Protein 9MYP (pdb70)

InterPro domains:
  IPR001965 Zinc finger, PHD-type [SM00249] (357-400)
  IPR003511 HORMA domain [PF02301] (29-221)
  IPR003511 HORMA domain [PS50815] (27-227)
  IPR011011 Zinc finger, FYVE/PHD-type [SSF57903] (347-405)
  IPR013083 Zinc finger, RING/FYVE/PHD-type [G3DSA:3.30.40.10] (345-411)
  IPR036570 HORMA domain superfamily [G3DSA:3.30.900.10] (13-273)
  IPR036570 HORMA domain superfamily [SSF56019] (23-229)
  IPR051294 HORMA Domain-Containing Meiotic Progression [PTHR48225] (3-592)

Sequence (478 aa):
MKSSHHHHHHENLYFQSNANIVRCPCGCNEDDGLMIRCEECKLWQHAVCFAIISEDDAPEQHVCNQCAKIVPRHMKPTDPYLTTLAPVVLQATCLWRRALLAATEMDRILVPNFSRRLGVEITVAHGLINRLEKEGYCQNAGRLVNKEKLKSEGFKYFEKMKSSHHHHHHENLYFQSNANIVRCPCGCNEDDGLMIRCEECKLWQHAVCFAIISEDDAPEQHVCNQCAKIVPRHMKPTDPYLTTLAPVVLQATCLWRRALLAATEMDRILVPNFSRRLGVEITVAHGLINRLEKEGYCQNGRLVNKEKLKSEGFKYFEMKSSHHHHHHENLYFQSNANIVRCPCGCNEDDGLMIRCEECKLWQHAVCFAIISEDDAPEQHVCNQCAKIVPRHMKPTDPYLTTLAPVVLQATCLWRRALLAATEMDRILVPNFSRRLGVEITVAHGLINRLEKEGYCQNAGRLVNKEKLKSEGFKYFEK

B-factor: mean 54.72, std 27.12, range [17.58, 219.26]

Foldseek 3Di:
DDDADWDDPDPVDTGDDPVQWADALLPDTGDDPDWDAAPPPRHIYHCLLLLHDDPVPDDPHEHGLVRQVPDDPVRHHSHVVLVPDDSVVSNVLSLLSVLLVVLLVDQADDQVVSCVNSVHDSVVSVVSVVVCPVVVQWDDDSTGGPNVCSVPVVSCSRDD/DPADDWDDPDPVDTGDDPVQWADELLPDTHDDPDWDAAPPPRHIYRVLLLLDPDPVLDDPHEHGLVCQVPDDPVDHHSRVVLVVDDSVVSNVLSLLSVLLNVLLVDQADDQVVSCVSRVHDSVVSVVNVVVCCVVVQFHPVTGGVNVCSVPVVSCSRD/DPADDWDDVDPPDTGDDPVQWADALLPDTYDDPDWDAAPPPRHIYDVLLLLRPDPVPADPHAHGQVNCVVPDPVRHHSHPVLNPDDSVVSNVLSLLSVLLNVLLVDQADDQVVQCVNSVHDSVSSVVSVVVCPVVPQWDPDSTGGPNVCSVPVVSVSRVD

Secondary structure (DSSP, 8-state):
------B-SSTT--B--TTS-B--TT---S--SEEEE-TTT--EEEGGGGT---GGGS-SS---HHHHTTS-TTS--S-HHHHTS-HHHHHHHHHHHHHHHHHTT-SEE-HHHHHHHHT--HHHHHHHHHHHHHHTSB----EEB-HHHIIIIIT-----/------B-SSTT--B--TTS-B--TT---S--SSEEE-TTT--EEEGGGGT--SSTTS-SS---TTGGGTS-TTS--S-GGGTT--HHHHHHHHHHHHHHHHHTT-SEE-HHHHHHHHT--HHHHHHHHHHHHHTTSB----EEB-HHHIIIIIT-----/------B-SSTTEEE--TTS-B--TTS--S--SSEEEBTTT--EEEGGGGT--SGGGS-SSB--SGGGGGS-TTS--S-HHHHT--HHHHHHHHHHHHHHHHHTT-SEE-HHHHHHHHT--HHHHHHHHHHHHHTTSB---EEB-HHHIIIIIT----

Organism: Patiria miniata (NCBI:txid46514)

Structure (mmCIF, N/CA/C/O backbone):
data_9MYP
#
_entry.id   9MYP
#
_cell.length_a   38.654
_cell.length_b   106.955
_cell.length_c   131.402
_cell.angle_alpha   90.000
_cell.angle_beta   90.000
_cell.angle_gamma   90.000
#
_symmetry.space_group_name_H-M   'P 21 21 21'
#
loop_
_entity.id
_entity.type
_entity.pdbx_description
1 polymer 'HORMA domain-containing protein'
2 non-polymer 'ZINC ION'
3 non-polymer 'NICKEL (II) ION'
4 water water
#
loop_
_atom_site.group_PDB
_atom_site.id
_atom_site.type_symbol
_atom_site.label_atom_id
_atom_site.label_alt_id
_atom_site.label_comp_id
_atom_site.label_asym_id
_atom_site.label_entity_id
_atom_site.label_seq_id
_atom_site.pdbx_PDB_ins_code
_atom_site.Cartn_x
_atom_site.Cartn_y
_atom_site.Cartn_z
_atom_site.occupancy
_atom_site.B_iso_or_equiv
_atom_site.auth_seq_id
_atom_site.auth_comp_id
_atom_site.auth_asym_id
_atom_site.auth_atom_id
_atom_site.pdbx_PDB_model_num
ATOM 1 N N . MET A 1 1 ? -7.95373 62.44759 25.36149 1.000 79.33706 333 MET A N 1
ATOM 2 C CA . MET A 1 1 ? -7.06371 61.28495 25.36862 1.000 76.69798 333 MET A CA 1
ATOM 3 C C . MET A 1 1 ? -7.06661 60.58969 26.75061 1.000 84.98763 333 MET A C 1
ATOM 4 O O . MET A 1 1 ? -7.99048 60.78910 27.53839 1.000 79.76951 333 MET A O 1
ATOM 17 N N . LYS A 1 2 ? -6.06302 59.75353 27.02939 1.000 88.60349 334 LYS A N 1
ATOM 18 C CA . LYS A 1 2 ? -5.92628 59.07913 28.31654 1.000 87.77820 334 LYS A CA 1
ATOM 19 C C . LYS A 1 2 ? -4.74529 59.67139 29.08420 1.000 78.46121 334 LYS A C 1
ATOM 20 O O . LYS A 1 2 ? -3.75645 60.10137 28.48744 1.000 77.96348 334 LYS A O 1
ATOM 39 N N . SER A 1 3 ? -4.84484 59.68550 30.41381 1.000 75.05859 335 SER A N 1
ATOM 40 C CA . SER A 1 3 ? -3.82484 60.27863 31.27927 1.000 74.76130 335 SER A CA 1
ATOM 41 C C . SER A 1 3 ? -3.08926 59.18312 32.05658 1.000 62.41891 335 SER A C 1
ATOM 42 O O . SER A 1 3 ? -3.69957 58.45027 32.83673 1.000 72.95331 335 SER A O 1
ATOM 50 N N . SER A 1 4 ? -1.77772 59.08527 31.84662 1.000 42.51540 336 SER A N 1
ATOM 51 C CA . SER A 1 4 ? -0.90679 58.13003 32.52798 1.000 40.95749 336 SER A CA 1
ATOM 52 C C . SER A 1 4 ? 0.53467 58.49051 32.18337 1.000 31.75070 336 SER A C 1
ATOM 53 O O . SER A 1 4 ? 0.80831 59.21731 31.21080 1.000 27.62692 336 SER A O 1
ATOM 61 N N . HIS A 1 5 ? 1.44974 58.01245 33.01515 1.000 23.51533 337 HIS A N 1
ATOM 62 C CA . HIS A 1 5 ? 2.82673 58.46283 32.88123 1.000 27.42875 337 HIS A CA 1
ATOM 63 C C . HIS A 1 5 ? 3.39719 57.96841 31.54724 1.000 24.32705 337 HIS A C 1
ATOM 64 O O . HIS A 1 5 ? 2.90414 57.00904 30.92557 1.000 24.79406 337 HIS A O 1
ATOM 78 N N . HIS A 1 6 ? 4.46444 58.63531 31.13657 1.000 23.20220 338 HIS A N 1
ATOM 79 C CA . HIS A 1 6 ? 5.09106 58.44295 29.83058 1.000 24.55782 338 HIS A CA 1
ATOM 80 C C . HIS A 1 6 ? 6.36552 59.27833 29.80933 1.000 24.56061 338 HIS A C 1
ATOM 81 O O . HIS A 1 6 ? 6.64432 60.04867 30.73244 1.000 26.39958 338 HIS A O 1
ATOM 95 N N . HIS A 1 7 ? 7.09865 59.20453 28.69563 1.000 26.41108 339 HIS A N 1
ATOM 96 C CA . HIS A 1 7 ? 8.40026 59.83796 28.63162 1.000 27.40315 339 HIS A CA 1
ATOM 97 C C . HIS A 1 7 ? 8.64211 60.45810 27.25747 1.000 22.99517 339 HIS A C 1
ATOM 98 O O . HIS A 1 7 ? 8.35108 59.84372 26.24513 1.000 24.50918 339 HIS A O 1
ATOM 112 N N . HIS A 1 8 ? 9.16657 61.67613 27.26118 1.000 24.08390 340 HIS A N 1
ATOM 113 C CA . HIS A 1 8 ? 9.57266 62.40094 26.07030 1.000 25.18230 340 HIS A CA 1
ATOM 114 C C . HIS A 1 8 ? 11.09210 62.64358 26.18614 1.000 30.79081 340 HIS A C 1
ATOM 115 O O . HIS A 1 8 ? 11.55282 63.62099 26.80617 1.000 26.83108 340 HIS A O 1
ATOM 129 N N . HIS A 1 9 ? 11.87341 61.78025 25.55147 1.000 26.67513 341 HIS A N 1
ATOM 130 C CA . HIS A 1 9 ? 13.32439 61.91302 25.66216 1.000 31.01585 341 HIS A CA 1
ATOM 131 C C . HIS A 1 9 ? 13.81020 63.15346 24.91695 1.000 31.71921 341 HIS A C 1
ATOM 132 O O . HIS A 1 9 ? 14.75422 63.82977 25.34351 1.000 28.54932 341 HIS A O 1
ATOM 146 N N . HIS A 1 10 ? 13.16833 63.45793 23.79212 1.000 29.94854 342 HIS A N 1
ATOM 147 C CA . HIS A 1 10 ? 13.28121 64.73863 23.10861 1.000 31.87859 342 HIS A CA 1
ATOM 148 C C . HIS A 1 10 ? 11.87301 65.28329 22.91638 1.000 27.30842 342 HIS A C 1
ATOM 149 O O . HIS A 1 10 ? 10.88652 64.55197 23.02716 1.000 27.27710 342 HIS A O 1
ATOM 163 N N . GLU A 1 11 ? 11.78130 66.57757 22.61304 1.000 30.80938 343 GLU A N 1
ATOM 164 C CA . GLU A 1 11 ? 10.47293 67.22377 22.50942 1.000 28.14138 343 GLU A CA 1
ATOM 165 C C . GLU A 1 11 ? 9.61693 66.65258 21.38368 1.000 31.75136 343 GLU A C 1
ATOM 166 O O . GLU A 1 11 ? 8.38643 66.78032 21.43889 1.000 31.33287 343 GLU A O 1
ATOM 178 N N . ASN A 1 12 ? 10.22029 65.98998 20.37526 1.000 26.25265 344 ASN A N 1
ATOM 179 C CA . ASN A 1 12 ? 9.41270 65.42110 19.31141 1.000 25.81465 344 ASN A CA 1
ATOM 180 C C . ASN A 1 12 ? 9.18251 63.91900 19.44999 1.000 26.34108 344 ASN A C 1
ATOM 181 O O . ASN A 1 12 ? 8.75672 63.27255 18.46801 1.000 27.78861 344 ASN A O 1
ATOM 192 N N . LEU A 1 13 ? 9.40624 63.36071 20.64947 1.000 23.82756 345 LEU A N 1
ATOM 193 C CA . LEU A 1 13 ? 9.22728 61.95489 20.92950 1.000 21.74746 345 LEU A CA 1
ATOM 194 C C . LEU A 1 13 ? 8.14317 61.72770 21.96412 1.000 28.36674 345 LEU A C 1
ATOM 195 O O . LEU A 1 13 ? 7.95243 62.54068 22.88633 1.000 22.78078 345 LEU A O 1
ATOM 211 N N . TYR A 1 14 ? 7.49676 60.58311 21.85390 1.000 24.71086 346 TYR A N 1
ATOM 212 C CA . TYR A 1 14 ? 6.57834 60.10712 22.88286 1.000 21.58035 346 TYR A CA 1
ATOM 213 C C . TYR A 1 14 ? 6.74975 58.60302 23.04626 1.000 26.78663 346 TYR A C 1
ATOM 214 O O . TYR A 1 14 ? 6.69348 57.86156 22.07158 1.000 26.52426 346 TYR A O 1
ATOM 232 N N . PHE A 1 15 ? 7.00729 58.15695 24.27384 1.000 25.31370 347 PHE A N 1
ATOM 233 C CA . PHE A 1 15 ? 7.11638 56.74651 24.60943 1.000 27.10351 347 PHE A CA 1
ATOM 234 C C . PHE A 1 15 ? 6.21311 56.44609 25.80316 1.000 25.09150 347 PHE A C 1
ATOM 235 O O . PHE A 1 15 ? 6.28134 57.12911 26.83470 1.000 23.68049 347 PHE A O 1
ATOM 252 N N . GLN A 1 16 ? 5.42998 55.38927 25.68779 1.000 27.86270 348 GLN A N 1
ATOM 253 C CA . GLN A 1 16 ? 4.69711 54.81725 26.81440 1.000 28.41367 348 GLN A CA 1
ATOM 254 C C . GLN A 1 16 ? 4.69446 53.32190 26.63126 1.000 28.84784 348 GLN A C 1
ATOM 255 O O . GLN A 1 16 ? 4.56285 52.82475 25.51006 1.000 29.94098 348 GLN A O 1
ATOM 269 N N . SER A 1 17 ? 4.84979 52.59311 27.72717 1.000 30.22471 349 SER A N 1
ATOM 270 C CA . SER A 1 17 ? 4.81593 51.14186 27.67613 1.000 30.50144 349 SER A CA 1
ATOM 271 C C . SER A 1 17 ? 4.31182 50.59684 28.99943 1.000 33.90996 349 SER A C 1
ATOM 272 O O . SER A 1 17 ? 4.70383 51.07915 30.06350 1.000 30.50125 349 SER A O 1
ATOM 280 N N . ASN A 1 18 ? 3.48166 49.55844 28.93652 1.000 32.29349 350 ASN A N 1
ATOM 281 C CA . ASN A 1 18 ? 2.98168 48.96763 30.17353 1.000 36.35161 350 ASN A CA 1
ATOM 282 C C . ASN A 1 18 ? 4.07365 48.24926 30.96932 1.000 30.93183 350 ASN A C 1
ATOM 283 O O . ASN A 1 18 ? 3.82751 47.87413 32.11798 1.000 33.98363 350 ASN A O 1
ATOM 294 N N . ALA A 1 19 ? 5.25798 48.06843 30.38323 1.000 28.83466 351 ALA A N 1
ATOM 295 C CA . ALA A 1 19 ? 6.40669 47.51939 31.08098 1.000 31.88172 351 ALA A CA 1
ATOM 296 C C . ALA A 1 19 ? 7.05270 48.51773 32.03777 1.000 28.02921 351 ALA A C 1
ATOM 297 O O . ALA A 1 19 ? 7.75157 48.12301 32.96132 1.000 30.31392 351 ALA A O 1
ATOM 304 N N . ASN A 1 20 ? 6.87128 49.81269 31.80122 1.000 27.38145 352 ASN A N 1
ATOM 305 C CA . ASN A 1 20 ? 7.47658 50.80819 32.68334 1.000 28.78278 352 ASN A CA 1
ATOM 306 C C . ASN A 1 20 ? 6.51256 51.14070 33.82354 1.000 23.33219 352 ASN A C 1
ATOM 307 O O . ASN A 1 20 ? 5.96840 52.22385 33.92577 1.000 25.36778 352 ASN A O 1
ATOM 318 N N . ILE A 1 21 ? 6.35818 50.18243 34.73859 1.000 22.98198 353 ILE A N 1
ATOM 319 C CA . ILE A 1 21 ? 5.36290 50.28331 35.79872 1.000 21.84454 353 ILE A CA 1
ATOM 320 C C . ILE A 1 21 ? 5.78035 51.23734 36.89362 1.000 23.10017 353 ILE A C 1
ATOM 321 O O . ILE A 1 21 ? 6.92341 51.68834 36.93205 1.000 19.11616 353 ILE A O 1
ATOM 337 N N . VAL A 1 22 ? 4.85821 51.53152 37.81171 1.000 24.33151 354 VAL A N 1
ATOM 338 C CA . VAL A 1 22 ? 5.21397 52.14026 39.08154 1.000 20.98313 354 VAL A CA 1
ATOM 339 C C . VAL A 1 22 ? 5.70447 51.04854 40.03446 1.000 24.37301 354 VAL A C 1
ATOM 340 O O . VAL A 1 22 ? 5.03368 50.03279 40.26622 1.000 24.13539 354 VAL A O 1
ATOM 353 N N . ARG A 1 23 ? 6.87065 51.26726 40.61812 1.000 20.99340 355 ARG A N 1
ATOM 354 C CA . ARG A 1 23 ? 7.45816 50.26760 41.53486 1.000 20.00307 355 ARG A CA 1
ATOM 355 C C . ARG A 1 23 ? 8.20191 51.09349 42.57638 1.000 26.35062 355 ARG A C 1
ATOM 356 O O . ARG A 1 23 ? 9.28829 51.58717 42.29855 1.000 21.66329 355 ARG A O 1
ATOM 377 N N . CYS A 1 24 ? 7.58108 51.33089 43.70388 1.000 23.88548 356 CYS A N 1
ATOM 378 C CA . CYS A 1 24 ? 7.99691 52.29360 44.71101 1.000 20.04128 356 CYS A CA 1
ATOM 379 C C . CYS A 1 24 ? 7.93839 51.62791 46.06716 1.000 24.51745 356 CYS A C 1
ATOM 380 O O . CYS A 1 24 ? 7.08397 50.77066 46.30013 1.000 21.38322 356 CYS A O 1
ATOM 387 N N . PRO A 1 25 ? 8.81889 52.00921 47.00253 1.000 23.51364 357 PRO A N 1
ATOM 388 C CA . PRO A 1 25 ? 8.83600 51.32722 48.31931 1.000 23.24882 357 PRO A CA 1
ATOM 389 C C . PRO A 1 25 ? 7.54405 51.51104 49.13558 1.000 23.17926 357 PRO A C 1
ATOM 390 O O . PRO A 1 25 ? 7.30709 50.73583 50.06261 1.000 24.15722 357 PRO A O 1
ATOM 401 N N . CYS A 1 26 ? 6.69614 52.49130 48.81122 1.000 22.97046 358 CYS A N 1
ATOM 402 C CA . CYS A 1 26 ? 5.39743 52.55534 49.49876 1.000 21.95735 358 CYS A CA 1
ATOM 403 C C . CYS A 1 26 ? 4.47402 51.40222 49.14578 1.000 22.70913 358 CYS A C 1
ATOM 404 O O . CYS A 1 26 ? 3.47968 51.18054 49.83973 1.000 22.75399 358 CYS A O 1
ATOM 411 N N . GLY A 1 27 ? 4.75826 50.68638 48.08592 1.000 25.81077 359 GLY A N 1
ATOM 412 C CA . GLY A 1 27 ? 3.87865 49.58987 47.70650 1.000 29.53415 359 GLY A CA 1
ATOM 413 C C . GLY A 1 27 ? 2.65296 49.95066 46.89761 1.000 28.73116 359 GLY A C 1
ATOM 414 O O . GLY A 1 27 ? 1.88309 49.04230 46.51643 1.000 29.38983 359 GLY A O 1
ATOM 418 N N . CYS A 1 28 ? 2.45213 51.22086 46.58556 1.000 24.91433 360 CYS A N 1
ATOM 419 C CA . CYS A 1 28 ? 1.34970 51.64162 45.73038 1.000 28.01680 360 CYS A CA 1
ATOM 420 C C . CYS A 1 28 ? 1.82247 51.72256 44.28220 1.000 27.78981 360 CYS A C 1
ATOM 421 O O . CYS A 1 28 ? 2.80238 52.38992 43.98785 1.000 26.27915 360 CYS A O 1
ATOM 429 N N . ASN A 1 29 ? 1.13497 51.04348 43.36670 1.000 28.44709 361 ASN A N 1
ATOM 430 C CA . ASN A 1 29 ? 1.59941 50.99620 41.98405 1.000 25.63026 361 ASN A CA 1
ATOM 431 C C . ASN A 1 29 ? 0.82105 51.90799 41.04435 1.000 27.36927 361 ASN A C 1
ATOM 432 O O . ASN A 1 29 ? 0.68370 51.57726 39.84542 1.000 29.65350 361 ASN A O 1
ATOM 443 N N . GLU A 1 30 ? 0.25773 52.99197 41.55631 1.000 26.99293 362 GLU A N 1
ATOM 444 C CA . GLU A 1 30 ? -0.49177 53.91207 40.71763 1.000 29.53525 362 GLU A CA 1
ATOM 445 C C . GLU A 1 30 ? 0.17914 55.27347 40.69576 1.000 29.12358 362 GLU A C 1
ATOM 446 O O . GLU A 1 30 ? 0.82905 55.66517 41.65801 1.000 27.81949 362 GLU A O 1
ATOM 458 N N . ASP A 1 31 ? -0.00076 55.99466 39.59270 1.000 24.08400 363 ASP A N 1
ATOM 459 C CA . ASP A 1 31 ? 0.45163 57.37782 39.51080 1.000 24.72244 363 ASP A CA 1
ATOM 460 C C . ASP A 1 31 ? -0.30604 58.19792 40.52890 1.000 32.93821 363 ASP A C 1
ATOM 461 O O . ASP A 1 31 ? -1.49353 57.95642 40.75930 1.000 30.35232 363 ASP A O 1
ATOM 470 N N . ASP A 1 32 ? 0.34758 59.17679 41.11376 1.000 26.26886 364 ASP A N 1
ATOM 471 C CA . ASP A 1 32 ? -0.30409 59.99325 42.13982 1.000 29.95589 364 ASP A CA 1
ATOM 472 C C . ASP A 1 32 ? 0.64831 61.15958 42.36080 1.000 30.57177 364 ASP A C 1
ATOM 473 O O . ASP A 1 32 ? 1.78791 60.96097 42.78823 1.000 27.51655 364 ASP A O 1
ATOM 482 N N . GLY A 1 33 ? 0.20153 62.36073 42.01301 1.000 27.51646 365 GLY A N 1
ATOM 483 C CA . GLY A 1 33 ? 1.04734 63.50266 42.15707 1.000 28.85480 365 GLY A CA 1
ATOM 484 C C . GLY A 1 33 ? 2.28759 63.44206 41.26984 1.000 26.16226 365 GLY A C 1
ATOM 485 O O . GLY A 1 33 ? 2.29024 62.91451 40.16676 1.000 29.37731 365 GLY A O 1
ATOM 489 N N . LEU A 1 34 ? 3.35702 64.03417 41.78538 1.000 21.00980 366 LEU A N 1
ATOM 490 C CA . LEU A 1 34 ? 4.64780 64.12764 41.09948 1.000 21.69581 366 LEU A CA 1
ATOM 491 C C . LEU A 1 34 ? 5.31704 62.75864 41.05906 1.000 21.87174 366 LEU A C 1
ATOM 492 O O . LEU A 1 34 ? 5.62211 62.15805 42.09988 1.000 20.75940 366 LEU A O 1
ATOM 508 N N . MET A 1 35 ? 5.48085 62.22966 39.84481 1.000 20.55417 367 MET A N 1
ATOM 509 C CA . MET A 1 35 ? 6.15972 60.97414 39.60654 1.000 20.61558 367 MET A CA 1
ATOM 510 C C . MET A 1 35 ? 7.52695 61.23385 38.97621 1.000 22.06604 367 MET A C 1
ATOM 511 O O . MET A 1 35 ? 7.69753 62.18152 38.20462 1.000 21.32613 367 MET A O 1
ATOM 525 N N . ILE A 1 36 ? 8.48683 60.34742 39.29353 1.000 21.96547 368 ILE A N 1
ATOM 526 C CA . ILE A 1 36 ? 9.87156 60.48433 38.83925 1.000 24.72795 368 ILE A CA 1
ATOM 527 C C . ILE A 1 36 ? 10.31550 59.13255 38.31575 1.000 22.41316 368 ILE A C 1
ATOM 528 O O . ILE A 1 36 ? 9.96335 58.10498 38.88713 1.000 23.79620 368 ILE A O 1
ATOM 544 N N . ARG A 1 37 ? 11.07229 59.12954 37.24561 1.000 20.57793 369 ARG A N 1
ATOM 545 C CA . ARG A 1 37 ? 11.50306 57.89961 36.60668 1.000 23.46580 369 ARG A CA 1
ATOM 546 C C . ARG A 1 37 ? 12.97918 57.61728 36.88227 1.000 22.66478 369 ARG A C 1
ATOM 547 O O . ARG A 1 37 ? 13.84215 58.47210 36.69791 1.000 25.44106 369 ARG A O 1
ATOM 568 N N . CYS A 1 38 ? 13.25610 56.40437 37.29822 1.000 21.13210 370 CYS A N 1
ATOM 569 C CA . CYS A 1 38 ? 14.59852 56.02000 37.67058 1.000 24.49208 370 CYS A CA 1
ATOM 570 C C . CYS A 1 38 ? 15.49993 55.89149 36.45279 1.000 25.63252 370 CYS A C 1
ATOM 571 O O . CYS A 1 38 ? 15.13140 55.30427 35.43301 1.000 28.28401 370 CYS A O 1
ATOM 578 N N . GLU A 1 39 ? 16.68864 56.46804 36.56009 1.000 28.39337 371 GLU A N 1
ATOM 579 C CA . GLU A 1 39 ? 17.61871 56.47944 35.43741 1.000 28.32692 371 GLU A CA 1
ATOM 580 C C . GLU A 1 39 ? 18.08201 55.08229 35.06684 1.000 31.08806 371 GLU A C 1
ATOM 581 O O . GLU A 1 39 ? 18.42788 54.81379 33.89075 1.000 31.62205 371 GLU A O 1
ATOM 593 N N . GLU A 1 40 ? 18.09993 54.18085 36.03154 1.000 26.67765 372 GLU A N 1
ATOM 594 C CA . GLU A 1 40 ? 18.71778 52.87885 35.83786 1.000 31.83815 372 GLU A CA 1
ATOM 595 C C . GLU A 1 40 ? 17.67545 51.87210 35.37383 1.000 34.82684 372 GLU A C 1
ATOM 596 O O . GLU A 1 40 ? 17.83136 51.26341 34.31649 1.000 32.45363 372 GLU A O 1
ATOM 608 N N . CYS A 1 41 ? 16.58294 51.71895 36.13188 1.000 27.85712 373 CYS A N 1
ATOM 609 C CA . CYS A 1 41 ? 15.62553 50.65483 35.83305 1.000 27.11442 373 CYS A CA 1
ATOM 610 C C . CYS A 1 41 ? 14.47348 51.14456 34.97194 1.000 23.34075 373 CYS A C 1
ATOM 611 O O . CYS A 1 41 ? 13.71235 50.30301 34.46141 1.000 24.43498 373 CYS A O 1
ATOM 618 N N . LYS A 1 42 ? 14.37307 52.46159 34.75890 1.000 21.95829 374 LYS A N 1
ATOM 619 C CA . LYS A 1 42 ? 13.32621 53.12524 33.97551 1.000 26.23942 374 LYS A CA 1
ATOM 620 C C . LYS A 1 42 ? 11.92635 52.88359 34.51287 1.000 22.82448 374 LYS A C 1
ATOM 621 O O . LYS A 1 42 ? 10.94129 52.99189 33.76173 1.000 24.56984 374 LYS A O 1
ATOM 640 N N . LEU A 1 43 ? 11.80525 52.47590 35.76098 1.000 22.78319 375 LEU A N 1
ATOM 641 C CA . LEU A 1 43 ? 10.50022 52.35290 36.40096 1.000 20.47286 375 LEU A CA 1
ATOM 642 C C . LEU A 1 43 ? 10.23327 53.61320 37.19295 1.000 22.97588 375 LEU A C 1
ATOM 643 O O . LEU A 1 43 ? 11.15554 54.42517 37.47082 1.000 22.97244 375 LEU A O 1
ATOM 659 N N . TRP A 1 44 ? 8.97231 53.74651 37.62560 1.000 20.95977 376 TRP A N 1
ATOM 660 C CA . TRP A 1 44 ? 8.47740 54.99552 38.18721 1.000 21.62443 376 TRP A CA 1
ATOM 661 C C . TRP A 1 44 ? 8.22776 54.91517 39.70122 1.000 23.27952 376 TRP A C 1
ATOM 662 O O . TRP A 1 44 ? 7.68222 53.93847 40.20148 1.000 19.08345 376 TRP A O 1
ATOM 683 N N . GLN A 1 45 ? 8.53208 56.02256 40.39000 1.000 18.56020 377 GLN A N 1
ATOM 684 C CA . GLN A 1 45 ? 8.31101 56.14885 41.81201 1.000 20.38467 377 GLN A CA 1
ATOM 685 C C . GLN A 1 45 ? 7.57451 57.45229 42.07936 1.000 21.29944 377 GLN A C 1
ATOM 686 O O . GLN A 1 45 ? 7.60279 58.37162 41.27080 1.000 20.11188 377 GLN A O 1
ATOM 700 N N . HIS A 1 46 ? 6.86872 57.50678 43.21049 1.000 21.46774 378 HIS A N 1
ATOM 701 C CA . HIS A 1 46 ? 6.33425 58.78183 43.71803 1.000 20.98104 378 HIS A CA 1
ATOM 702 C C . HIS A 1 46 ? 7.46379 59.62446 44.27262 1.000 19.37335 378 HIS A C 1
ATOM 703 O O . HIS A 1 46 ? 8.19535 59.15494 45.13992 1.000 20.65252 378 HIS A O 1
ATOM 717 N N . ALA A 1 47 ? 7.61032 60.83790 43.74475 1.000 20.94749 379 ALA A N 1
ATOM 718 C CA . ALA A 1 47 ? 8.66614 61.72220 44.22375 1.000 24.46342 379 ALA A CA 1
ATOM 719 C C . ALA A 1 47 ? 8.60164 61.87301 45.75497 1.000 24.69538 379 ALA A C 1
ATOM 720 O O . ALA A 1 47 ? 9.64646 61.90113 46.42235 1.000 23.28763 379 ALA A O 1
ATOM 727 N N . VAL A 1 48 ? 7.38379 61.92594 46.32576 1.000 20.09167 380 VAL A N 1
ATOM 728 C CA . VAL A 1 48 ? 7.27404 62.23330 47.74339 1.000 21.37629 380 VAL A CA 1
ATOM 729 C C . VAL A 1 48 ? 7.81441 61.07221 48.58995 1.000 21.00749 380 VAL A C 1
ATOM 730 O O . VAL A 1 48 ? 8.33878 61.28417 49.69269 1.000 23.27090 380 VAL A O 1
ATOM 743 N N . CYS A 1 49 ? 7.73623 59.84554 48.07487 1.000 21.24173 381 CYS A N 1
ATOM 744 C CA . CYS A 1 49 ? 8.27939 58.68827 48.75187 1.000 21.06641 381 CYS A CA 1
ATOM 745 C C . CYS A 1 49 ? 9.79288 58.81047 48.92613 1.000 23.49826 381 CYS A C 1
ATOM 746 O O . CYS A 1 49 ? 10.34136 58.23214 49.86860 1.000 21.61076 381 CYS A O 1
ATOM 753 N N . PHE A 1 50 ? 10.43662 59.64293 48.12283 1.000 23.94565 382 PHE A N 1
ATOM 754 C CA . PHE A 1 50 ? 11.87078 59.88510 48.17684 1.000 25.69100 382 PHE A CA 1
ATOM 755 C C . PHE A 1 50 ? 12.16105 61.25557 48.74555 1.000 26.23297 382 PHE A C 1
ATOM 756 O O . PHE A 1 50 ? 13.24277 61.81364 48.49449 1.000 25.94667 382 PHE A O 1
ATOM 773 N N . ALA A 1 51 ? 11.16889 61.84239 49.42462 1.000 23.25062 383 ALA A N 1
ATOM 774 C CA . ALA A 1 51 ? 11.27091 63.10713 50.12076 1.000 28.49544 383 ALA A CA 1
ATOM 775 C C . ALA A 1 51 ? 11.47043 64.26294 49.15622 1.000 30.67449 383 ALA A C 1
ATOM 776 O O . ALA A 1 51 ? 12.08314 65.26459 49.50766 1.000 28.89300 383 ALA A O 1
ATOM 783 N N . ILE A 1 52 ? 10.94528 64.14065 47.94964 1.000 26.78083 384 ILE A N 1
ATOM 784 C CA . ILE A 1 52 ? 10.97125 65.21306 46.95427 1.000 29.89237 384 ILE A CA 1
ATOM 785 C C . ILE A 1 52 ? 9.58339 65.82632 46.94605 1.000 31.84066 384 ILE A C 1
ATOM 786 O O . ILE A 1 52 ? 8.59026 65.15458 46.61598 1.000 33.20226 384 ILE A O 1
ATOM 802 N N . ILE A 1 53 ? 9.48984 67.08646 47.34206 1.000 27.44622 385 ILE A N 1
ATOM 803 C CA . ILE A 1 53 ? 8.18515 67.72993 47.37240 1.000 34.99868 385 ILE A CA 1
ATOM 804 C C . ILE A 1 53 ? 8.13172 68.99911 46.52640 1.000 37.39106 385 ILE A C 1
ATOM 805 O O . ILE A 1 53 ? 7.24086 69.78132 46.68000 1.000 37.28549 385 ILE A O 1
ATOM 821 N N . SER A 1 54 ? 9.08169 69.18719 45.62425 1.000 37.03275 386 SER A N 1
ATOM 822 C CA . SER A 1 54 ? 9.03580 70.30499 44.68919 1.000 38.60881 386 SER A CA 1
ATOM 823 C C . SER A 1 54 ? 9.70230 69.85409 43.39922 1.000 37.91520 386 SER A C 1
ATOM 824 O O . SER A 1 54 ? 10.78858 69.28702 43.42463 1.000 36.96966 386 SER A O 1
ATOM 832 N N . GLU A 1 55 ? 9.02962 70.06571 42.27497 1.000 37.39433 387 GLU A N 1
ATOM 833 C CA . GLU A 1 55 ? 9.62816 69.63169 41.00313 1.000 36.37196 387 GLU A CA 1
ATOM 834 C C . GLU A 1 55 ? 10.93302 70.37219 40.71560 1.000 45.16596 387 GLU A C 1
ATOM 835 O O . GLU A 1 55 ? 11.77004 69.84877 39.98256 1.000 42.74610 387 GLU A O 1
ATOM 847 N N . ASP A 1 56 ? 11.18305 71.52822 41.34049 1.000 45.64149 388 ASP A N 1
ATOM 848 C CA . ASP A 1 56 ? 12.50120 72.15606 41.20233 1.000 58.42238 388 ASP A CA 1
ATOM 849 C C . ASP A 1 56 ? 13.58518 71.51787 42.07916 1.000 51.71127 388 ASP A C 1
ATOM 850 O O . ASP A 1 56 ? 14.77242 71.66944 41.78465 1.000 53.97265 388 ASP A O 1
ATOM 859 N N . ASP A 1 57 ? 13.21787 70.79918 43.13533 1.000 46.88378 389 ASP A N 1
ATOM 860 C CA . ASP A 1 57 ? 14.17690 70.08016 43.96771 1.000 54.76341 389 ASP A CA 1
ATOM 861 C C . ASP A 1 57 ? 14.48707 68.67141 43.46454 1.000 45.06325 389 ASP A C 1
ATOM 862 O O . ASP A 1 57 ? 15.29586 67.96283 44.07828 1.000 52.38646 389 ASP A O 1
ATOM 871 N N . ALA A 1 58 ? 13.83962 68.22966 42.42654 1.000 41.00005 390 ALA A N 1
ATOM 872 C CA . ALA A 1 58 ? 14.03162 66.85946 41.97619 1.000 36.48261 390 ALA A CA 1
ATOM 873 C C . ALA A 1 58 ? 15.35427 66.73324 41.23544 1.000 35.27174 390 ALA A C 1
ATOM 874 O O . ALA A 1 58 ? 15.68102 67.59368 40.41210 1.000 36.28473 390 ALA A O 1
ATOM 881 N N . PRO A 1 59 ? 16.10352 65.67031 41.48711 1.000 34.77303 391 PRO A N 1
ATOM 882 C CA . PRO A 1 59 ? 17.36940 65.45800 40.78092 1.000 36.99099 391 PRO A CA 1
ATOM 883 C C . PRO A 1 59 ? 17.15238 65.14334 39.31959 1.000 39.41873 391 PRO A C 1
ATOM 884 O O . PRO A 1 59 ? 16.14490 64.54106 38.94041 1.000 36.34012 391 PRO A O 1
ATOM 895 N N . GLU A 1 60 ? 18.12604 65.53103 38.49042 1.000 38.13381 392 GLU A N 1
ATOM 896 C CA . GLU A 1 60 ? 18.02175 65.21530 37.07569 1.000 40.23563 392 GLU A CA 1
ATOM 897 C C . GLU A 1 60 ? 18.34660 63.75939 36.82442 1.000 36.59454 392 GLU A C 1
ATOM 898 O O . GLU A 1 60 ? 17.83614 63.17902 35.85982 1.000 33.10700 392 GLU A O 1
ATOM 910 N N . GLN A 1 61 ? 19.12657 63.14311 37.70859 1.000 34.16847 393 GLN A N 1
ATOM 911 C CA . GLN A 1 61 ? 19.35690 61.70332 37.66911 1.000 33.21139 393 GLN A CA 1
ATOM 912 C C . GLN A 1 61 ? 18.75739 61.08850 38.92728 1.000 32.49885 393 GLN A C 1
ATOM 913 O O . GLN A 1 61 ? 19.30831 61.24227 40.01089 1.000 31.65791 393 GLN A O 1
ATOM 927 N N . HIS A 1 62 ? 17.64523 60.39904 38.77928 1.000 27.31290 394 HIS A N 1
ATOM 928 C CA . HIS A 1 62 ? 16.97957 59.75689 39.90449 1.000 30.96855 394 HIS A CA 1
ATOM 929 C C . HIS A 1 62 ? 17.44654 58.32348 39.95342 1.000 27.37642 394 HIS A C 1
ATOM 930 O O . HIS A 1 62 ? 17.41184 57.60224 38.94337 1.000 25.94532 394 HIS A O 1
ATOM 944 N N . VAL A 1 63 ? 17.85381 57.90160 41.12943 1.000 22.99772 395 VAL A N 1
ATOM 945 C CA . VAL A 1 63 ? 18.23834 56.51722 41.39163 1.000 22.78593 395 VAL A CA 1
ATOM 946 C C . VAL A 1 63 ? 17.33636 56.04182 42.51409 1.000 28.33802 395 VAL A C 1
ATOM 947 O O . VAL A 1 63 ? 17.28529 56.66562 43.58021 1.000 24.51059 395 VAL A O 1
ATOM 960 N N . CYS A 1 64 ? 16.53614 55.02632 42.23091 1.000 23.25256 396 CYS A N 1
ATOM 961 C CA . CYS A 1 64 ? 15.55015 54.50527 43.16950 1.000 25.96664 396 CYS A CA 1
ATOM 962 C C . CYS A 1 64 ? 16.21602 53.61811 44.20951 1.000 24.44312 396 CYS A C 1
ATOM 963 O O . CYS A 1 64 ? 17.44496 53.42547 44.21011 1.000 25.99478 396 CYS A O 1
ATOM 970 N N . ASN A 1 65 ? 15.41146 53.11770 45.15365 1.000 25.54041 397 ASN A N 1
ATOM 971 C CA . ASN A 1 65 ? 15.97499 52.37537 46.27965 1.000 27.44134 397 ASN A CA 1
ATOM 972 C C . ASN A 1 65 ? 16.45608 51.00621 45.84812 1.000 32.21497 397 ASN A C 1
ATOM 973 O O . ASN A 1 65 ? 17.43227 50.49035 46.40052 1.000 31.33861 397 ASN A O 1
ATOM 984 N N . GLN A 1 66 ? 15.72611 50.35424 44.93031 1.000 28.37394 398 GLN A N 1
ATOM 985 C CA . GLN A 1 66 ? 16.18844 49.07324 44.39955 1.000 33.13692 398 GLN A CA 1
ATOM 986 C C . GLN A 1 66 ? 17.53921 49.22434 43.69437 1.000 35.87530 398 GLN A C 1
ATOM 987 O O . GLN A 1 66 ? 18.45872 48.41670 43.86769 1.000 37.62811 398 GLN A O 1
ATOM 1001 N N . CYS A 1 67 ? 17.67738 50.26772 42.91123 1.000 25.89065 399 CYS A N 1
ATOM 1002 C CA . CYS A 1 67 ? 18.86808 50.46413 42.07722 1.000 29.04836 399 CYS A CA 1
ATOM 1003 C C . CYS A 1 67 ? 20.04347 50.98119 42.88044 1.000 39.33383 399 CYS A C 1
ATOM 1004 O O . CYS A 1 67 ? 21.18295 50.77113 42.45000 1.000 36.61587 399 CYS A O 1
ATOM 1011 N N . ALA A 1 68 ? 19.80090 51.55168 44.06524 1.000 33.58241 400 ALA A N 1
ATOM 1012 C CA . ALA A 1 68 ? 20.88042 52.14921 44.84147 1.000 37.37761 400 ALA A CA 1
ATOM 1013 C C . ALA A 1 68 ? 22.01003 51.15901 45.11419 1.000 42.43656 400 ALA A C 1
ATOM 1014 O O . ALA A 1 68 ? 23.18593 51.52945 45.08508 1.000 50.23190 400 ALA A O 1
ATOM 1021 N N . LYS A 1 69 ? 21.69023 49.91194 45.34103 1.000 44.49193 401 LYS A N 1
ATOM 1022 C CA . LYS A 1 69 ? 22.73835 48.94844 45.62678 1.000 61.08865 401 LYS A CA 1
ATOM 1023 C C . LYS A 1 69 ? 23.41575 48.36605 44.37093 1.000 62.32192 401 LYS A C 1
ATOM 1024 O O . LYS A 1 69 ? 24.21545 47.44103 44.53918 1.000 59.53189 401 LYS A O 1
ATOM 1043 N N . ILE A 1 70 ? 23.14026 48.85194 43.15066 1.000 53.50186 402 ILE A N 1
ATOM 1044 C CA . ILE A 1 70 ? 23.73608 48.21508 41.98450 1.000 51.56050 402 ILE A CA 1
ATOM 1045 C C . ILE A 1 70 ? 24.31734 49.19082 40.97465 1.000 51.25000 402 ILE A C 1
ATOM 1046 O O . ILE A 1 70 ? 25.00303 48.78662 40.03871 1.000 58.49348 402 ILE A O 1
ATOM 1062 N N . VAL A 1 71 ? 24.04123 50.47148 41.12990 1.000 50.13654 403 VAL A N 1
ATOM 1063 C CA . VAL A 1 71 ? 24.60771 51.45067 40.21457 1.000 50.94166 403 VAL A CA 1
ATOM 1064 C C . VAL A 1 71 ? 26.02679 51.80107 40.65521 1.000 54.54404 403 VAL A C 1
ATOM 1065 O O . VAL A 1 71 ? 26.36675 51.65200 41.83171 1.000 53.38733 403 VAL A O 1
ATOM 1078 N N . PRO A 1 72 ? 26.87778 52.29139 39.76654 1.000 56.91665 404 PRO A N 1
ATOM 1079 C CA . PRO A 1 72 ? 28.20011 52.76126 40.20830 1.000 60.35015 404 PRO A CA 1
ATOM 1080 C C . PRO A 1 72 ? 28.07817 53.94061 41.16608 1.000 58.45313 404 PRO A C 1
ATOM 1081 O O . PRO A 1 72 ? 27.02700 54.57147 41.30863 1.000 54.13803 404 PRO A O 1
ATOM 1092 N N . ARG A 1 73 ? 29.20174 54.26754 41.80531 1.000 54.83989 405 ARG A N 1
ATOM 1093 C CA . ARG A 1 73 ? 29.18524 55.26842 42.86699 1.000 56.88160 405 ARG A CA 1
ATOM 1094 C C . ARG A 1 73 ? 28.78349 56.64526 42.34878 1.000 57.12149 405 ARG A C 1
ATOM 1095 O O . ARG A 1 73 ? 28.11572 57.41185 43.05416 1.000 63.53921 405 ARG A O 1
ATOM 1116 N N . HIS A 1 74 ? 29.19442 57.00189 41.14462 1.000 58.51685 406 HIS A N 1
ATOM 1117 C CA . HIS A 1 74 ? 28.91337 58.36948 40.70466 1.000 69.48357 406 HIS A CA 1
ATOM 1118 C C . HIS A 1 74 ? 27.41041 58.64838 40.59849 1.000 65.42563 406 HIS A C 1
ATOM 1119 O O . HIS A 1 74 ? 27.00186 59.81914 40.63651 1.000 62.83217 406 HIS A O 1
ATOM 1133 N N . MET A 1 75 ? 26.57887 57.60547 40.49768 1.000 62.58770 407 MET A N 1
ATOM 1134 C CA . MET A 1 75 ? 25.11592 57.74893 40.55202 1.000 59.24725 407 MET A CA 1
ATOM 1135 C C . MET A 1 75 ? 24.67060 57.65914 42.00987 1.000 49.30862 407 MET A C 1
ATOM 1136 O O . MET A 1 75 ? 24.61600 56.57650 42.59621 1.000 47.27224 407 MET A O 1
ATOM 1150 N N . LYS A 1 76 ? 24.36816 58.76112 42.58723 1.000 43.58144 408 LYS A N 1
ATOM 1151 C CA . LYS A 1 76 ? 23.96699 58.78252 43.98477 1.000 44.66605 408 LYS A CA 1
ATOM 1152 C C . LYS A 1 76 ? 22.49131 58.39156 44.11739 1.000 37.68191 408 LYS A C 1
ATOM 1153 O O . LYS A 1 76 ? 21.67348 58.77326 43.28862 1.000 30.61100 408 LYS A O 1
ATOM 1172 N N . PRO A 1 77 ? 22.15119 57.56796 45.10718 1.000 39.55857 409 PRO A N 1
ATOM 1173 C CA . PRO A 1 77 ? 20.72877 57.35634 45.40650 1.000 37.11442 409 PRO A CA 1
ATOM 1174 C C . PRO A 1 77 ? 20.03359 58.66966 45.73709 1.000 34.26195 409 PRO A C 1
ATOM 1175 O O . PRO A 1 77 ? 20.60363 59.56537 46.36789 1.000 30.97642 409 PRO A O 1
ATOM 1186 N N . THR A 1 78 ? 18.77428 58.78182 45.29341 1.000 26.21915 410 THR A N 1
ATOM 1187 C CA . THR A 1 78 ? 18.00252 59.98264 45.58123 1.000 26.72325 410 THR A CA 1
ATOM 1188 C C . THR A 1 78 ? 17.79340 60.18285 47.08229 1.000 27.30890 410 THR A C 1
ATOM 1189 O O . THR A 1 78 ? 17.86144 61.31287 47.56784 1.000 26.61154 410 THR A O 1
ATOM 1200 N N . ASP A 1 79 ? 17.56049 59.11320 47.83180 1.000 25.74469 411 ASP A N 1
ATOM 1201 C CA . ASP A 1 79 ? 17.33993 59.24613 49.28101 1.000 29.68921 411 ASP A CA 1
ATOM 1202 C C . ASP A 1 79 ? 18.13443 58.16410 49.99385 1.000 27.44880 411 ASP A C 1
ATOM 1203 O O . ASP A 1 79 ? 17.67575 57.02844 50.21081 1.000 24.12332 411 ASP A O 1
ATOM 1212 N N . PRO A 1 80 ? 19.38195 58.48267 50.34339 1.000 32.05128 412 PRO A N 1
ATOM 1213 C CA . PRO A 1 80 ? 20.23171 57.46698 50.99544 1.000 32.11798 412 PRO A CA 1
ATOM 1214 C C . PRO A 1 80 ? 19.62260 56.93808 52.26720 1.000 29.10821 412 PRO A C 1
ATOM 1215 O O . PRO A 1 80 ? 19.82528 55.76316 52.58605 1.000 29.73423 412 PRO A O 1
ATOM 1226 N N . TYR A 1 81 ? 18.83756 57.75509 52.96737 1.000 25.42679 413 TYR A N 1
ATOM 1227 C CA . TYR A 1 81 ? 18.21695 57.30942 54.20154 1.000 28.05523 413 TYR A CA 1
ATOM 1228 C C . TYR A 1 81 ? 17.45504 56.02916 54.02645 1.000 26.91918 413 TYR A C 1
ATOM 1229 O O . TYR A 1 81 ? 17.46364 55.17968 54.92935 1.000 24.63036 413 TYR A O 1
ATOM 1247 N N . LEU A 1 82 ? 16.71837 55.90579 52.91045 1.000 26.02081 414 LEU A N 1
ATOM 1248 C CA . LEU A 1 82 ? 15.89467 54.72365 52.68853 1.000 23.53680 414 LEU A CA 1
ATOM 1249 C C . LEU A 1 82 ? 16.72973 53.45799 52.60323 1.000 29.79338 414 LEU A C 1
ATOM 1250 O O . LEU A 1 82 ? 16.22982 52.35251 52.90443 1.000 25.77813 414 LEU A O 1
ATOM 1266 N N . THR A 1 83 ? 18.00459 53.57572 52.20339 1.000 27.91540 415 THR A N 1
ATOM 1267 C CA . THR A 1 83 ? 18.76943 52.34578 52.03517 1.000 30.62500 415 THR A CA 1
ATOM 1268 C C . THR A 1 83 ? 19.08030 51.68492 53.36916 1.000 32.57643 415 THR A C 1
ATOM 1269 O O . THR A 1 83 ? 19.42686 50.50044 53.38925 1.000 34.78724 415 THR A O 1
ATOM 1280 N N . THR A 1 84 ? 18.96679 52.42610 54.47133 1.000 28.57324 416 THR A N 1
ATOM 1281 C CA . THR A 1 84 ? 19.27178 51.90750 55.79764 1.000 33.08321 416 THR A CA 1
ATOM 1282 C C . THR A 1 84 ? 18.08351 51.27418 56.49613 1.000 38.66547 416 THR A C 1
ATOM 1283 O O . THR A 1 84 ? 18.25346 50.71434 57.58611 1.000 31.08615 416 THR A O 1
ATOM 1294 N N . LEU A 1 85 ? 16.89101 51.33330 55.90710 1.000 32.04906 417 LEU A N 1
ATOM 1295 C CA . LEU A 1 85 ? 15.69036 50.98622 56.65852 1.000 30.46722 417 LEU A CA 1
ATOM 1296 C C . LEU A 1 85 ? 15.35003 49.52000 56.47348 1.000 30.35931 417 LEU A C 1
ATOM 1297 O O . LEU A 1 85 ? 15.48861 48.96380 55.38504 1.000 33.40888 417 LEU A O 1
ATOM 1313 N N . ALA A 1 86 ? 14.84545 48.90538 57.53635 1.000 33.38181 418 ALA A N 1
ATOM 1314 C CA . ALA A 1 86 ? 14.31771 47.55278 57.42231 1.000 34.91128 418 ALA A CA 1
ATOM 1315 C C . ALA A 1 86 ? 13.08700 47.56768 56.50726 1.000 32.89355 418 ALA A C 1
ATOM 1316 O O . ALA A 1 86 ? 12.38405 48.57037 56.44316 1.000 27.21799 418 ALA A O 1
ATOM 1323 N N . PRO A 1 87 ? 12.82848 46.47155 55.76869 1.000 32.36633 419 PRO A N 1
ATOM 1324 C CA . PRO A 1 87 ? 11.71665 46.48587 54.79085 1.000 29.62832 419 PRO A CA 1
ATOM 1325 C C . PRO A 1 87 ? 10.35870 46.94577 55.31102 1.000 31.24318 419 PRO A C 1
ATOM 1326 O O . PRO A 1 87 ? 9.68896 47.72659 54.59489 1.000 33.62043 419 PRO A O 1
ATOM 1337 N N . VAL A 1 88 ? 9.91695 46.48834 56.47825 1.000 27.68322 420 VAL A N 1
ATOM 1338 C CA . VAL A 1 88 ? 8.60434 46.92086 56.95386 1.000 28.72528 420 VAL A CA 1
ATOM 1339 C C . VAL A 1 88 ? 8.66388 48.38650 57.37178 1.000 30.83685 420 VAL A C 1
ATOM 1340 O O . VAL A 1 88 ? 7.69239 49.14280 57.21140 1.000 27.96655 420 VAL A O 1
ATOM 1353 N N . VAL A 1 89 ? 9.81194 48.81986 57.88290 1.000 24.89152 421 VAL A N 1
ATOM 1354 C CA . VAL A 1 89 ? 9.95815 50.21714 58.21336 1.000 22.87037 421 VAL A CA 1
ATOM 1355 C C . VAL A 1 89 ? 9.96994 51.05667 56.94436 1.000 26.39327 421 VAL A C 1
ATOM 1356 O O . VAL A 1 89 ? 9.43909 52.17378 56.92457 1.000 24.49701 421 VAL A O 1
ATOM 1369 N N . LEU A 1 90 ? 10.64080 50.57234 55.90854 1.000 24.26522 422 LEU A N 1
ATOM 1370 C CA . LEU A 1 90 ? 10.78320 51.31669 54.67201 1.000 26.69288 422 LEU A CA 1
ATOM 1371 C C . LEU A 1 90 ? 9.41966 51.62205 54.04934 1.000 21.26569 422 LEU A C 1
ATOM 1372 O O . LEU A 1 90 ? 9.12022 52.78177 53.74072 1.000 21.74176 422 LEU A O 1
ATOM 1388 N N . GLN A 1 91 ? 8.55378 50.60464 53.98461 1.000 22.85431 423 GLN A N 1
ATOM 1389 C CA . GLN A 1 91 ? 7.21826 50.80725 53.41676 1.000 24.63614 423 GLN A CA 1
ATOM 1390 C C . GLN A 1 91 ? 6.38249 51.78248 54.25820 1.000 25.72144 423 GLN A C 1
ATOM 1391 O O . GLN A 1 91 ? 5.72385 52.69553 53.70833 1.000 20.82733 423 GLN A O 1
ATOM 1405 N N . ALA A 1 92 ? 6.42572 51.62482 55.58434 1.000 25.16409 424 ALA A N 1
ATOM 1406 C CA . ALA A 1 92 ? 5.72854 52.53759 56.48900 1.000 24.37896 424 ALA A CA 1
ATOM 1407 C C . ALA A 1 92 ? 6.24806 53.97030 56.38022 1.000 24.67052 424 ALA A C 1
ATOM 1408 O O . ALA A 1 92 ? 5.47213 54.93184 56.45739 1.000 21.82952 424 ALA A O 1
ATOM 1415 N N . THR A 1 93 ? 7.56244 54.15639 56.22832 1.000 21.38554 425 THR A N 1
ATOM 1416 C CA . THR A 1 93 ? 8.07549 55.52052 56.12004 1.000 23.47859 425 THR A CA 1
ATOM 1417 C C . THR A 1 93 ? 7.63205 56.19016 54.80666 1.000 21.82937 425 THR A C 1
ATOM 1418 O O . THR A 1 93 ? 7.33570 57.38711 54.76186 1.000 21.93626 425 THR A O 1
ATOM 1429 N N . CYS A 1 94 ? 7.68773 55.46930 53.70112 1.000 20.41852 426 CYS A N 1
ATOM 1430 C CA . CYS A 1 94 ? 7.24372 56.07724 52.44505 1.000 23.38843 426 CYS A CA 1
ATOM 1431 C C . CYS A 1 94 ? 5.74881 56.35213 52.47963 1.000 23.49314 426 CYS A C 1
ATOM 1432 O O . CYS A 1 94 ? 5.30766 57.40305 52.05512 1.000 22.62446 426 CYS A O 1
ATOM 1440 N N . LEU A 1 95 ? 4.96599 55.44809 53.04845 1.000 22.11896 427 LEU A N 1
ATOM 1441 C CA . LEU A 1 95 ? 3.51638 55.70325 53.16830 1.000 22.13673 427 LEU A CA 1
ATOM 1442 C C . LEU A 1 95 ? 3.23956 56.92185 54.04374 1.000 22.32720 427 LEU A C 1
ATOM 1443 O O . LEU A 1 95 ? 2.33768 57.73003 53.74988 1.000 23.30700 427 LEU A O 1
ATOM 1459 N N . TRP A 1 96 ? 4.01055 57.08816 55.11716 1.000 21.70264 428 TRP A N 1
ATOM 1460 C CA . TRP A 1 96 ? 3.84441 58.26570 55.94655 1.000 23.25149 428 TRP A CA 1
ATOM 1461 C C . TRP A 1 96 ? 4.06588 59.53963 55.13862 1.000 21.13928 428 TRP A C 1
ATOM 1462 O O . TRP A 1 96 ? 3.33359 60.52256 55.29121 1.000 21.70914 428 TRP A O 1
ATOM 1483 N N . ARG A 1 97 ? 5.12393 59.56915 54.31756 1.000 18.09012 429 ARG A N 1
ATOM 1484 C CA . ARG A 1 97 ? 5.37017 60.72118 53.49831 1.000 18.25057 429 ARG A CA 1
ATOM 1485 C C . ARG A 1 97 ? 4.20031 60.98351 52.54675 1.000 17.58183 429 ARG A C 1
ATOM 1486 O O . ARG A 1 97 ? 3.82400 62.13326 52.34226 1.000 21.83012 429 ARG A O 1
ATOM 1507 N N . ARG A 1 98 ? 3.66204 59.93783 51.93614 1.000 21.67243 430 ARG A N 1
ATOM 1508 C CA . ARG A 1 98 ? 2.49258 60.11528 51.07170 1.000 25.14249 430 ARG A CA 1
ATOM 1509 C C . ARG A 1 98 ? 1.32364 60.70894 51.85056 1.000 21.04634 430 ARG A C 1
ATOM 1510 O O . ARG A 1 98 ? 0.60712 61.58383 51.33586 1.000 22.09908 430 ARG A O 1
ATOM 1531 N N . ALA A 1 99 ? 1.15017 60.25849 53.10846 1.000 19.85603 431 ALA A N 1
ATOM 1532 C CA . ALA A 1 99 ? 0.03405 60.69554 53.93090 1.000 21.50926 431 ALA A CA 1
ATOM 1533 C C . ALA A 1 99 ? 0.17752 62.16601 54.26559 1.000 24.63752 431 ALA A C 1
ATOM 1534 O O . ALA A 1 99 ? -0.80527 62.92788 54.21569 1.000 25.94769 431 ALA A O 1
ATOM 1541 N N . LEU A 1 100 ? 1.41951 62.61649 54.47634 1.000 21.04536 432 LEU A N 1
ATOM 1542 C CA . LEU A 1 100 ? 1.61761 63.99736 54.87043 1.000 22.29559 432 LEU A CA 1
ATOM 1543 C C . LEU A 1 100 ? 1.26558 64.91202 53.71563 1.000 29.68412 432 LEU A C 1
ATOM 1544 O O . LEU A 1 100 ? 0.58993 65.93221 53.88978 1.000 27.21210 432 LEU A O 1
ATOM 1560 N N . LEU A 1 101 ? 1.71187 64.54683 52.52217 1.000 25.75097 433 LEU A N 1
ATOM 1561 C CA . LEU A 1 101 ? 1.40305 65.34143 51.34472 1.000 28.34563 433 LEU A CA 1
ATOM 1562 C C . LEU A 1 101 ? -0.08421 65.25890 51.01983 1.000 28.22464 433 LEU A C 1
ATOM 1563 O O . LEU A 1 101 ? -0.70076 66.26527 50.67562 1.000 28.90086 433 LEU A O 1
ATOM 1579 N N . ALA A 1 102 ? -0.68040 64.06823 51.15717 1.000 27.67170 434 ALA A N 1
ATOM 1580 C CA . ALA A 1 102 ? -2.10855 63.92230 50.86279 1.000 28.50151 434 ALA A CA 1
ATOM 1581 C C . ALA A 1 102 ? -2.96067 64.75689 51.81964 1.000 36.69074 434 ALA A C 1
ATOM 1582 O O . ALA A 1 102 ? -3.97839 65.32912 51.40518 1.000 32.87715 434 ALA A O 1
ATOM 1589 N N . ALA A 1 103 ? -2.58136 64.80996 53.09480 1.000 31.30084 435 ALA A N 1
ATOM 1590 C CA . ALA A 1 103 ? -3.37174 65.55079 54.06768 1.000 27.76479 435 ALA A CA 1
ATOM 1591 C C . ALA A 1 103 ? -3.44095 67.04091 53.72529 1.000 33.47850 435 ALA A C 1
ATOM 1592 O O . ALA A 1 103 ? -4.41967 67.71562 54.09019 1.000 38.52937 435 ALA A O 1
ATOM 1599 N N . THR A 1 104 ? -2.41957 67.58480 53.05286 1.000 33.00007 436 THR A N 1
ATOM 1600 C CA . THR A 1 104 ? -2.43373 68.99350 52.71648 1.000 31.16922 436 THR A CA 1
ATOM 1601 C C . THR A 1 104 ? -3.53052 69.34955 51.71591 1.000 36.30516 436 THR A C 1
ATOM 1602 O O . THR A 1 104 ? -3.78359 70.53749 51.50351 1.000 40.32577 436 THR A O 1
ATOM 1613 N N . GLU A 1 105 ? -4.16467 68.37600 51.06586 1.000 36.61471 437 GLU A N 1
ATOM 1614 C CA . GLU A 1 105 ? -5.24539 68.66222 50.11954 1.000 42.81597 437 GLU A CA 1
ATOM 1615 C C . GLU A 1 105 ? -6.62166 68.56166 50.77722 1.000 43.42711 437 GLU A C 1
ATOM 1616 O O . GLU A 1 105 ? -7.63772 68.84136 50.14155 1.000 36.91882 437 GLU A O 1
ATOM 1628 N N . MET A 1 106 ? -6.68062 68.26258 52.05618 1.000 41.42033 438 MET A N 1
ATOM 1629 C CA . MET A 1 106 ? -7.96156 68.04314 52.71140 1.000 46.25919 438 MET A CA 1
ATOM 1630 C C . MET A 1 106 ? -8.19314 69.07018 53.80015 1.000 39.57717 438 MET A C 1
ATOM 1631 O O . MET A 1 106 ? -7.27323 69.43323 54.52656 1.000 35.88097 438 MET A O 1
ATOM 1645 N N . ASP A 1 107 ? -9.42803 69.55636 53.89664 1.000 33.95007 439 ASP A N 1
ATOM 1646 C CA . ASP A 1 107 ? -9.76264 70.35431 55.07801 1.000 38.72128 439 ASP A CA 1
ATOM 1647 C C . ASP A 1 107 ? -10.06278 69.44737 56.27092 1.000 36.32376 439 ASP A C 1
ATOM 1648 O O . ASP A 1 107 ? -9.77547 69.81863 57.41443 1.000 37.50219 439 ASP A O 1
ATOM 1657 N N . ARG A 1 108 ? -10.65110 68.28840 56.01570 1.000 34.63447 440 ARG A N 1
ATOM 1658 C CA . ARG A 1 108 ? -10.99985 67.31723 57.04226 1.000 41.47512 440 ARG A CA 1
ATOM 1659 C C . ARG A 1 108 ? -10.67525 65.93117 56.53288 1.000 38.98550 440 ARG A C 1
ATOM 1660 O O . ARG A 1 108 ? -10.77542 65.65037 55.33074 1.000 36.08609 440 ARG A O 1
ATOM 1681 N N . ILE A 1 109 ? -10.28227 65.06970 57.46432 1.000 31.61294 441 ILE A N 1
ATOM 1682 C CA . ILE A 1 109 ? -9.91011 63.71086 57.15832 1.000 36.46350 441 ILE A CA 1
ATOM 1683 C C . ILE A 1 109 ? -10.99304 62.80165 57.68753 1.000 37.89605 441 ILE A C 1
ATOM 1684 O O . ILE A 1 109 ? -11.32543 62.86391 58.88190 1.000 39.47789 441 ILE A O 1
ATOM 1700 N N . LEU A 1 110 ? -11.52666 61.95903 56.79790 1.000 41.33631 442 LEU A N 1
ATOM 1701 C CA . LEU A 1 110 ? -12.42203 60.86880 57.15931 1.000 43.78529 442 LEU A CA 1
ATOM 1702 C C . LEU A 1 110 ? -11.80854 59.53915 56.76554 1.000 44.88263 442 LEU A C 1
ATOM 1703 O O . LEU A 1 110 ? -11.27882 59.39890 55.65426 1.000 41.65594 442 LEU A O 1
ATOM 1719 N N . VAL A 1 111 ? -11.93817 58.55373 57.66458 1.000 39.22924 443 VAL A N 1
ATOM 1720 C CA . VAL A 1 111 ? -11.19722 57.30689 57.50452 1.000 43.21295 443 VAL A CA 1
ATOM 1721 C C . VAL A 1 111 ? -11.44801 56.63223 56.14842 1.000 43.43608 443 VAL A C 1
ATOM 1722 O O . VAL A 1 111 ? -10.47757 56.23393 55.50209 1.000 40.95163 443 VAL A O 1
ATOM 1735 N N . PRO A 1 112 ? -12.69950 56.46548 55.70110 1.000 43.46142 444 PRO A N 1
ATOM 1736 C CA . PRO A 1 112 ? -12.90646 55.79548 54.39872 1.000 38.16609 444 PRO A CA 1
ATOM 1737 C C . PRO A 1 112 ? -12.31707 56.57616 53.23471 1.000 38.08074 444 PRO A C 1
ATOM 1738 O O . PRO A 1 112 ? -11.67652 55.99165 52.35609 1.000 37.33317 444 PRO A O 1
ATOM 1749 N N . ASN A 1 113 ? -12.53689 57.89156 53.20597 1.000 36.92638 445 ASN A N 1
ATOM 1750 C CA . ASN A 1 113 ? -11.96501 58.73484 52.18018 1.000 36.49264 445 ASN A CA 1
ATOM 1751 C C . ASN A 1 113 ? -10.44302 58.63656 52.17917 1.000 33.94955 445 ASN A C 1
ATOM 1752 O O . ASN A 1 113 ? -9.82296 58.51829 51.11350 1.000 33.12529 445 ASN A O 1
ATOM 1763 N N . PHE A 1 114 ? -9.82643 58.69796 53.37339 1.000 35.41407 446 PHE A N 1
ATOM 1764 C CA . PHE A 1 114 ? -8.36919 58.67253 53.48895 1.000 34.31612 446 PHE A CA 1
ATOM 1765 C C . PHE A 1 114 ? -7.79414 57.32610 53.07255 1.000 31.03149 446 PHE A C 1
ATOM 1766 O O . PHE A 1 114 ? -6.79804 57.28638 52.33036 1.000 29.81931 446 PHE A O 1
ATOM 1783 N N . SER A 1 115 ? -8.41975 56.22776 53.52024 1.000 27.41887 447 SER A N 1
ATOM 1784 C CA . SER A 1 115 ? -8.01400 54.89678 53.10847 1.000 31.04664 447 SER A CA 1
ATOM 1785 C C . SER A 1 115 ? -8.01310 54.75527 51.60131 1.000 31.74933 447 SER A C 1
ATOM 1786 O O . SER A 1 115 ? -7.11041 54.14431 51.02198 1.000 29.74367 447 SER A O 1
ATOM 1794 N N . ARG A 1 116 ? -9.06961 55.26927 50.96196 1.000 28.48306 448 ARG A N 1
ATOM 1795 C CA . ARG A 1 116 ? -9.18598 55.17581 49.51800 1.000 28.32114 448 ARG A CA 1
ATOM 1796 C C . ARG A 1 116 ? -8.16288 56.05547 48.83922 1.000 28.46206 448 ARG A C 1
ATOM 1797 O O . ARG A 1 116 ? -7.58681 55.66112 47.83686 1.000 33.12139 448 ARG A O 1
ATOM 1818 N N . ARG A 1 117 ? -7.96898 57.27183 49.35443 1.000 26.53270 449 ARG A N 1
ATOM 1819 C CA . ARG A 1 117 ? -6.99307 58.20792 48.79614 1.000 31.23377 449 ARG A CA 1
ATOM 1820 C C . ARG A 1 117 ? -5.60292 57.58111 48.69165 1.000 27.98954 449 ARG A C 1
ATOM 1821 O O . ARG A 1 117 ? -4.89448 57.76555 47.70315 1.000 33.68498 449 ARG A O 1
ATOM 1842 N N . LEU A 1 118 ? -5.21092 56.83672 49.68209 1.000 28.80182 450 LEU A N 1
ATOM 1843 C CA . LEU A 1 118 ? -3.87563 56.26213 49.76089 1.000 29.32328 450 LEU A CA 1
ATOM 1844 C C . LEU A 1 118 ? -3.84255 54.81997 49.32955 1.000 36.47332 450 LEU A C 1
ATOM 1845 O O . LEU A 1 118 ? -2.74953 54.28527 49.16944 1.000 31.79690 450 LEU A O 1
ATOM 1861 N N . GLY A 1 119 ? -4.99191 54.19134 49.08907 1.000 35.77057 451 GLY A N 1
ATOM 1862 C CA . GLY A 1 119 ? -5.05553 52.78102 48.72820 1.000 31.38787 451 GLY A CA 1
ATOM 1863 C C . GLY A 1 119 ? -4.61246 51.84786 49.83351 1.000 34.07100 451 GLY A C 1
ATOM 1864 O O . GLY A 1 119 ? -3.90112 50.88220 49.56529 1.000 33.55612 451 GLY A O 1
ATOM 1868 N N . VAL A 1 120 ? -5.00268 52.10906 51.07520 1.000 28.81970 452 VAL A N 1
ATOM 1869 C CA . VAL A 1 120 ? -4.58851 51.26996 52.19193 1.000 30.29229 452 VAL A CA 1
ATOM 1870 C C . VAL A 1 120 ? -5.80747 50.70587 52.88810 1.000 36.61911 452 VAL A C 1
ATOM 1871 O O . VAL A 1 120 ? -6.92891 51.16713 52.70103 1.000 36.46064 452 VAL A O 1
ATOM 1884 N N . GLU A 1 121 ? -5.56373 49.68403 53.70232 1.000 33.99781 453 GLU A N 1
ATOM 1885 C CA . GLU A 1 121 ? -6.62852 49.14220 54.53794 1.000 42.25415 453 GLU A CA 1
ATOM 1886 C C . GLU A 1 121 ? -7.03143 50.12707 55.63988 1.000 42.45256 453 GLU A C 1
ATOM 1887 O O . GLU A 1 121 ? -6.25247 50.97444 56.08952 1.000 35.84093 453 GLU A O 1
ATOM 1899 N N . ILE A 1 122 ? -8.27083 49.97649 56.10943 1.000 46.13779 454 ILE A N 1
ATOM 1900 C CA . ILE A 1 122 ? -8.81790 50.84950 57.15218 1.000 42.25370 454 ILE A CA 1
ATOM 1901 C C . ILE A 1 122 ? -7.92480 50.89721 58.39223 1.000 41.86378 454 ILE A C 1
ATOM 1902 O O . ILE A 1 122 ? -7.73896 51.96397 59.00680 1.000 37.42264 454 ILE A O 1
ATOM 1918 N N . THR A 1 123 ? -7.40449 49.73348 58.82720 1.000 33.91787 455 THR A N 1
ATOM 1919 C CA . THR A 1 123 ? -6.59410 49.72814 60.04052 1.000 38.75739 455 THR A CA 1
ATOM 1920 C C . THR A 1 123 ? -5.29004 50.49095 59.84539 1.000 35.22815 455 THR A C 1
ATOM 1921 O O . THR A 1 123 ? -4.76294 51.09759 60.79141 1.000 35.56697 455 THR A O 1
ATOM 1932 N N . VAL A 1 124 ? -4.73469 50.43568 58.64647 1.000 34.53678 456 VAL A N 1
ATOM 1933 C CA . VAL A 1 124 ? -3.56630 51.24457 58.33803 1.000 35.08365 456 VAL A CA 1
ATOM 1934 C C . VAL A 1 124 ? -3.92788 52.72050 58.36188 1.000 33.94979 456 VAL A C 1
ATOM 1935 O O . VAL A 1 124 ? -3.17983 53.53448 58.90933 1.000 31.93717 456 VAL A O 1
ATOM 1948 N N . ALA A 1 125 ? -5.08139 53.09839 57.78182 1.000 31.98498 457 ALA A N 1
ATOM 1949 C CA . ALA A 1 125 ? -5.48367 54.50468 57.79988 1.000 33.23001 457 ALA A CA 1
ATOM 1950 C C . ALA A 1 125 ? -5.70998 55.01290 59.22915 1.000 27.34696 457 ALA A C 1
ATOM 1951 O O . ALA A 1 125 ? -5.37222 56.16329 59.55431 1.000 29.78010 457 ALA A O 1
ATOM 1958 N N . HIS A 1 126 ? -6.29252 54.17677 60.09152 1.000 33.91895 458 HIS A N 1
ATOM 1959 C CA . HIS A 1 126 ? -6.40076 54.54385 61.51167 1.000 40.32781 458 HIS A CA 1
ATOM 1960 C C . HIS A 1 126 ? -5.02120 54.80279 62.12780 1.000 35.20319 458 HIS A C 1
ATOM 1961 O O . HIS A 1 126 ? -4.82788 55.76927 62.88244 1.000 36.02341 458 HIS A O 1
ATOM 1975 N N . GLY A 1 127 ? -4.05784 53.93056 61.83338 1.000 31.95029 459 GLY A N 1
ATOM 1976 C CA . GLY A 1 127 ? -2.71142 54.11831 62.34601 1.000 35.03330 459 GLY A CA 1
ATOM 1977 C C . GLY A 1 127 ? -2.13568 55.43977 61.90617 1.000 29.85721 459 GLY A C 1
ATOM 1978 O O . GLY A 1 127 ? -1.60776 56.20057 62.72372 1.000 32.76245 459 GLY A O 1
ATOM 1982 N N . LEU A 1 128 ? -2.28851 55.76138 60.61073 1.000 31.06934 460 LEU A N 1
ATOM 1983 C CA . LEU A 1 128 ? -1.77026 57.03009 60.08515 1.000 27.70388 460 LEU A CA 1
ATOM 1984 C C . LEU A 1 128 ? -2.45514 58.22163 60.73870 1.000 31.48748 460 LEU A C 1
ATOM 1985 O O . LEU A 1 128 ? -1.80969 59.21865 61.11366 1.000 28.34172 460 LEU A O 1
ATOM 2001 N N . ILE A 1 129 ? -3.78916 58.17445 60.82161 1.000 31.35254 461 ILE A N 1
ATOM 2002 C CA . ILE A 1 129 ? -4.50392 59.32470 61.33944 1.000 31.33787 461 ILE A CA 1
ATOM 2003 C C . ILE A 1 129 ? -4.18725 59.52733 62.81644 1.000 29.29645 461 ILE A C 1
ATOM 2004 O O . ILE A 1 129 ? -4.07690 60.65588 63.28685 1.000 30.54059 461 ILE A O 1
ATOM 2020 N N . ASN A 1 130 ? -4.04205 58.44676 63.57383 1.000 30.37319 462 ASN A N 1
ATOM 2021 C CA . ASN A 1 130 ? -3.65961 58.57579 64.98108 1.000 39.48637 462 ASN A CA 1
ATOM 2022 C C . ASN A 1 130 ? -2.27413 59.18915 65.11951 1.000 38.05356 462 ASN A C 1
ATOM 2023 O O . ASN A 1 130 ? -2.00605 59.96705 66.05461 1.000 33.03972 462 ASN A O 1
ATOM 2034 N N . ARG A 1 131 ? -1.39807 58.89866 64.17534 1.000 28.32281 463 ARG A N 1
ATOM 2035 C CA . ARG A 1 131 ? -0.10877 59.55344 64.17034 1.000 24.62581 463 ARG A CA 1
ATOM 2036 C C . ARG A 1 131 ? -0.21066 61.02035 63.81382 1.000 29.36715 463 ARG A C 1
ATOM 2037 O O . ARG A 1 131 ? 0.45489 61.85659 64.45236 1.000 26.75623 463 ARG A O 1
ATOM 2058 N N . LEU A 1 132 ? -1.04195 61.37180 62.80872 1.000 28.31553 464 LEU A N 1
ATOM 2059 C CA . LEU A 1 132 ? -1.23203 62.78601 62.47386 1.000 27.56672 464 LEU A CA 1
ATOM 2060 C C . LEU A 1 132 ? -1.73141 63.55326 63.69006 1.000 34.00111 464 LEU A C 1
ATOM 2061 O O . LEU A 1 132 ? -1.38940 64.72488 63.90268 1.000 28.56807 464 LEU A O 1
ATOM 2077 N N . GLU A 1 133 ? -2.57396 62.89668 64.48148 1.000 33.04114 465 GLU A N 1
ATOM 2078 C CA . GLU A 1 133 ? -3.18028 63.53295 65.64762 1.000 35.90895 465 GLU A CA 1
ATOM 2079 C C . GLU A 1 133 ? -2.13547 63.82189 66.71829 1.000 31.74437 465 GLU A C 1
ATOM 2080 O O . GLU A 1 133 ? -2.09459 64.92997 67.28780 1.000 32.97015 465 GLU A O 1
ATOM 2092 N N . LYS A 1 134 ? -1.29745 62.83174 67.02016 1.000 32.82348 466 LYS A N 1
ATOM 2093 C CA . LYS A 1 134 ? -0.23321 63.00916 68.00863 1.000 31.74940 466 LYS A CA 1
ATOM 2094 C C . LYS A 1 134 ? 0.74932 64.09417 67.60171 1.000 39.13155 466 LYS A C 1
ATOM 2095 O O . LYS A 1 134 ? 1.26789 64.81728 68.47002 1.000 32.84788 466 LYS A O 1
ATOM 2114 N N . GLU A 1 135 ? 1.04409 64.20265 66.29464 1.000 32.74635 467 GLU A N 1
ATOM 2115 C CA . GLU A 1 135 ? 1.92069 65.25416 65.81648 1.000 34.90599 467 GLU A CA 1
ATOM 2116 C C . GLU A 1 135 ? 1.25068 66.61310 65.83080 1.000 35.35204 467 GLU A C 1
ATOM 2117 O O . GLU A 1 135 ? 1.93859 67.61271 65.64125 1.000 35.70845 467 GLU A O 1
ATOM 2129 N N . GLY A 1 136 ? -0.07102 66.66356 65.97615 1.000 35.66886 468 GLY A N 1
ATOM 2130 C CA . GLY A 1 136 ? -0.77013 67.92990 65.87126 1.000 38.44617 468 GLY A CA 1
ATOM 2131 C C . GLY A 1 136 ? -1.11220 68.35647 64.46262 1.000 37.18852 468 GLY A C 1
ATOM 2132 O O . GLY A 1 136 ? -1.49786 69.50928 64.25676 1.000 34.99978 468 GLY A O 1
ATOM 2136 N N . TYR A 1 137 ? -0.97901 67.46749 63.47847 1.000 28.25794 469 TYR A N 1
ATOM 2137 C CA . TYR A 1 137 ? -1.26337 67.86059 62.08943 1.000 27.83674 469 TYR A CA 1
ATOM 2138 C C . TYR A 1 137 ? -2.73619 67.76116 61.74549 1.000 28.30683 469 TYR A C 1
ATOM 2139 O O . TYR A 1 137 ? -3.15665 68.32620 60.72404 1.000 32.87758 469 TYR A O 1
ATOM 2157 N N . CYS A 1 138 ? -3.51994 67.03949 62.54778 1.000 33.24299 470 CYS A N 1
ATOM 2158 C CA . CYS A 1 138 ? -4.97021 67.10778 62.50510 1.000 33.09134 470 CYS A CA 1
ATOM 2159 C C . CYS A 1 138 ? -5.47914 67.11615 63.94257 1.000 38.99559 470 CYS A C 1
ATOM 2160 O O . CYS A 1 138 ? -4.76415 66.75648 64.87827 1.000 35.34025 470 CYS A O 1
ATOM 2168 N N . GLN A 1 139 ? -6.74592 67.49919 64.09706 1.000 38.76151 471 GLN A N 1
ATOM 2169 C CA . GLN A 1 139 ? -7.37478 67.56365 65.40025 1.000 42.17907 471 GLN A CA 1
ATOM 2170 C C . GLN A 1 139 ? -7.95788 66.21652 65.80778 1.000 55.09856 471 GLN A C 1
ATOM 2171 O O . GLN A 1 139 ? -7.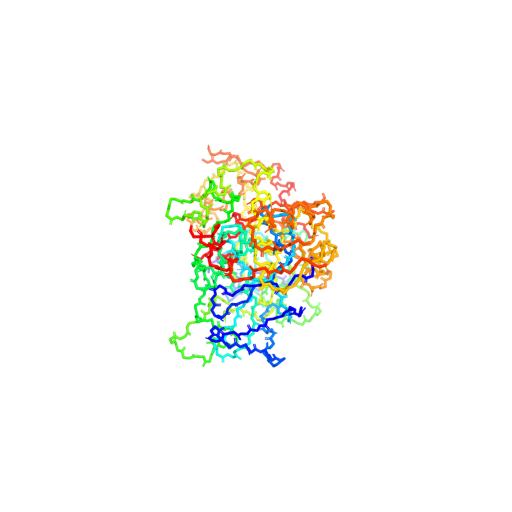98666 65.25077 65.03671 1.000 54.14691 471 GLN A O 1
ATOM 2185 N N . ASN A 1 140 ? -8.47166 66.16060 67.04241 1.000 61.96591 472 ASN A N 1
ATOM 2186 C CA . ASN A 1 140 ? -8.80839 64.90886 67.70243 1.000 79.70972 472 ASN A CA 1
ATOM 2187 C C . ASN A 1 140 ? -10.17626 64.35316 67.33061 1.000 80.03738 472 ASN A C 1
ATOM 2188 O O . ASN A 1 140 ? -10.45705 63.19642 67.67757 1.000 86.08481 472 ASN A O 1
ATOM 2199 N N . ALA A 1 141 ? -11.03033 65.12839 66.66759 1.000 64.35987 473 ALA A N 1
ATOM 2200 C CA . ALA A 1 141 ? -12.39543 64.67272 66.34014 1.000 76.36721 473 ALA A CA 1
ATOM 2201 C C . ALA A 1 141 ? -13.33476 64.80562 67.53897 1.000 76.62411 473 ALA A C 1
ATOM 2202 O O . ALA A 1 141 ? -13.26679 65.78161 68.28158 1.000 80.86367 473 ALA A O 1
ATOM 2209 N N . GLY A 1 147 ? -15.28827 63.71874 61.27526 1.000 63.79954 479 GLY A N 1
ATOM 2210 C CA . GLY A 1 147 ? -13.91256 63.66619 60.80215 1.000 65.65860 479 GLY A CA 1
ATOM 2211 C C . GLY A 1 147 ? -12.91752 64.42184 61.67367 1.000 58.40003 479 GLY A C 1
ATOM 2212 O O . GLY A 1 147 ? -13.21995 64.72477 62.83871 1.000 50.80802 479 GLY A O 1
ATOM 2216 N N . ARG A 1 148 ? -11.73363 64.71351 61.12547 1.000 42.61654 480 ARG A N 1
ATOM 2217 C CA . ARG A 1 148 ? -10.68541 65.42650 61.84949 1.000 37.32000 480 ARG A CA 1
ATOM 2218 C C . ARG A 1 148 ? -10.18823 66.59815 61.01476 1.000 35.88003 480 ARG A C 1
ATOM 2219 O O . ARG A 1 148 ? -9.74682 66.42217 59.86976 1.000 34.71916 480 ARG A O 1
ATOM 2240 N N . LEU A 1 149 ? -10.32010 67.80131 61.57244 1.000 35.25475 481 LEU A N 1
ATOM 2241 C CA . LEU A 1 149 ? -9.87711 69.01079 60.88290 1.000 39.77653 481 LEU A CA 1
ATOM 2242 C C . LEU A 1 149 ? -8.36742 68.97790 60.68890 1.000 36.37858 481 LEU A C 1
ATOM 2243 O O . LEU A 1 149 ? -7.63165 68.66159 61.62058 1.000 34.83705 481 LEU A O 1
ATOM 2259 N N . VAL A 1 150 ? -7.90644 69.26971 59.46898 1.000 34.77142 482 VAL A N 1
ATOM 2260 C CA . VAL A 1 150 ? -6.46792 69.31236 59.19812 1.000 34.17944 482 VAL A CA 1
ATOM 2261 C C . VAL A 1 150 ? -5.92508 70.65770 59.64784 1.000 35.32048 482 VAL A C 1
ATOM 2262 O O . VAL A 1 150 ? -6.52341 71.70998 59.37052 1.000 39.05903 482 VAL A O 1
ATOM 2275 N N . ASN A 1 151 ? -4.79161 70.63022 60.34459 1.000 31.27292 483 ASN A N 1
ATOM 2276 C CA . ASN A 1 151 ? -4.10787 71.85157 60.75464 1.000 37.59409 483 ASN A CA 1
ATOM 2277 C C . ASN A 1 151 ? -3.09657 72.16994 59.66023 1.000 38.16082 483 ASN A C 1
ATOM 2278 O O . ASN A 1 151 ? -1.90810 71.85239 59.75842 1.000 36.65781 483 ASN A O 1
ATOM 2289 N N . LYS A 1 152 ? -3.59474 72.80824 58.58664 1.000 39.40498 484 LYS A N 1
ATOM 2290 C CA . LYS A 1 152 ? -2.81844 72.90921 57.34686 1.000 41.93256 484 LYS A CA 1
ATOM 2291 C C . LYS A 1 152 ? -1.53707 73.69497 57.56632 1.000 42.43559 484 LYS A C 1
ATOM 2292 O O . LYS A 1 152 ? -0.48650 73.37138 57.00020 1.000 40.56447 484 LYS A O 1
ATOM 2311 N N . GLU A 1 153 ? -1.60209 74.73001 58.39495 1.000 42.05345 485 GLU A N 1
ATOM 2312 C CA . GLU A 1 153 ? -0.44424 75.59711 58.55679 1.000 45.39300 485 GLU A CA 1
ATOM 2313 C C . GLU A 1 153 ? 0.67711 74.86650 59.27864 1.000 44.14660 485 GLU A C 1
ATOM 2314 O O . GLU A 1 153 ? 1.84595 74.95211 58.88239 1.000 45.74631 485 GLU A O 1
ATOM 2326 N N . LYS A 1 154 ? 0.33541 74.13526 60.33550 1.000 39.28398 486 LYS A N 1
ATOM 2327 C CA . LYS A 1 154 ? 1.35745 73.41653 61.08313 1.000 44.53766 486 LYS A CA 1
ATOM 2328 C C . LYS A 1 154 ? 1.92050 72.26516 60.25326 1.000 42.77945 486 LYS A C 1
ATOM 2329 O O . LYS A 1 154 ? 3.12701 71.98635 60.29507 1.000 36.49280 486 LYS A O 1
ATOM 2348 N N . LEU A 1 155 ? 1.05936 71.59795 59.47990 1.000 34.39964 487 LEU A N 1
ATOM 2349 C CA . LEU A 1 155 ? 1.51345 70.51877 58.60987 1.000 31.52900 487 LEU A CA 1
ATOM 2350 C C . LEU A 1 155 ? 2.52133 71.02021 57.58803 1.000 38.63935 487 LEU A C 1
ATOM 2351 O O . LEU A 1 155 ? 3.59102 70.42909 57.41795 1.000 34.27053 487 LEU A O 1
ATOM 2367 N N . LYS A 1 156 ? 2.18479 72.10433 56.87304 1.000 34.79303 488 LYS A N 1
ATOM 2368 C CA . LYS A 1 156 ? 3.06161 72.57655 55.81189 1.000 39.29967 488 LYS A CA 1
ATOM 2369 C C . LYS A 1 156 ? 4.33976 73.21117 56.34713 1.000 42.13638 488 LYS A C 1
ATOM 2370 O O . LYS A 1 156 ? 5.36412 73.19917 55.65836 1.000 45.39202 488 LYS A O 1
ATOM 2389 N N . SER A 1 157 ? 4.32213 73.73841 57.56322 1.000 44.11951 489 SER A N 1
ATOM 2390 C CA . SER A 1 157 ? 5.48780 74.41856 58.11319 1.000 47.10578 489 SER A CA 1
ATOM 2391 C C . SER A 1 157 ? 6.31049 73.45128 58.96151 1.000 45.74555 489 SER A C 1
ATOM 2392 O O . SER A 1 157 ? 7.39246 73.02315 58.53788 1.000 47.60317 489 SER A O 1
ATOM 2400 N N . GLU A 1 158 ? 5.80035 73.08267 60.14512 1.000 40.59079 490 GLU A N 1
ATOM 2401 C CA . GLU A 1 158 ? 6.54743 72.18323 61.01835 1.000 42.87235 490 GLU A CA 1
ATOM 2402 C C . GLU A 1 158 ? 6.64822 70.77226 60.42576 1.000 35.87919 490 GLU A C 1
ATOM 2403 O O . GLU A 1 158 ? 7.70507 70.12861 60.49558 1.000 35.18959 490 GLU A O 1
ATOM 2415 N N . GLY A 1 159 ? 5.53736 70.23569 59.92726 1.000 37.85663 491 GLY A N 1
ATOM 2416 C CA . GLY A 1 159 ? 5.56393 68.85920 59.45520 1.000 33.53193 491 GLY A CA 1
ATOM 2417 C C . GLY A 1 159 ? 6.50249 68.65616 58.27754 1.000 35.17617 491 GLY A C 1
ATOM 2418 O O . GLY A 1 159 ? 7.20787 67.65047 58.19374 1.000 31.99027 491 GLY A O 1
ATOM 2422 N N . PHE A 1 160 ? 6.51817 69.58765 57.33783 1.000 32.48418 492 PHE A N 1
ATOM 2423 C CA . PHE A 1 160 ? 7.40600 69.38771 56.19892 1.000 34.85143 492 PHE A CA 1
ATOM 2424 C C . PHE A 1 160 ? 8.85626 69.62381 56.61157 1.000 31.39562 492 PHE A C 1
ATOM 2425 O O . PHE A 1 160 ? 9.75683 68.89606 56.18900 1.000 33.56557 492 PHE A O 1
ATOM 2442 N N . LYS A 1 161 ? 9.09776 70.58233 57.49877 1.000 40.44704 493 LYS A N 1
ATOM 2443 C CA . LYS A 1 161 ? 10.42921 70.72059 58.09570 1.000 43.68731 493 LYS A CA 1
ATOM 2444 C C . LYS A 1 161 ? 10.93735 69.43965 58.78843 1.000 37.45518 493 LYS A C 1
ATOM 2445 O O . LYS A 1 161 ? 12.08944 69.02704 58.57512 1.000 41.26150 493 LYS A O 1
ATOM 2491 N N . TYR A 1 163 ? 9.93951 66.21563 58.44895 1.000 25.48003 495 TYR A N 1
ATOM 2492 C CA . TYR A 1 163 ? 10.03030 65.01219 57.64137 1.000 29.46547 495 TYR A CA 1
ATOM 2493 C C . TYR A 1 163 ? 10.60434 65.12522 56.23349 1.000 28.70208 495 TYR A C 1
ATOM 2494 O O . TYR A 1 163 ? 10.99790 64.14794 55.69077 1.000 28.10511 495 TYR A O 1
ATOM 2512 N N . PHE A 1 164 ? 10.65261 66.30772 55.64909 1.000 30.54081 496 PHE A N 1
ATOM 2513 C CA . PHE A 1 164 ? 11.07357 66.46126 54.26079 1.000 35.08459 496 PHE A CA 1
ATOM 2514 C C . PHE A 1 164 ? 12.29057 67.35430 54.08197 1.000 42.41055 496 PHE A C 1
ATOM 2515 O O . PHE A 1 164 ? 13.10619 67.10567 53.18702 1.000 47.05802 496 PHE A O 1
ATOM 2532 N N . GLU A 1 165 ? 12.43197 68.40632 54.88035 1.000 47.72895 497 GLU A N 1
ATOM 2533 C CA . GLU A 1 165 ? 13.49290 69.38079 54.63253 1.000 59.86079 497 GLU A CA 1
ATOM 2534 C C . GLU A 1 165 ? 14.84528 68.71103 54.83542 1.000 49.86235 497 GLU A C 1
ATOM 2535 O O . GLU A 1 165 ? 15.01260 67.88663 55.73030 1.000 50.61791 497 GLU A O 1
ATOM 2547 N N . LYS A 1 166 ? 15.79899 69.02775 53.96717 1.000 58.08556 498 LYS A N 1
ATOM 2548 C CA . LYS A 1 166 ? 17.08401 68.32534 53.98577 1.000 63.23741 498 LYS A CA 1
ATOM 2549 C C . LYS A 1 166 ? 18.12332 69.03633 54.86583 1.000 56.07142 498 LYS A C 1
ATOM 2550 O O . LYS A 1 166 ? 18.56063 70.13808 54.55177 1.000 62.81267 498 LYS A O 1
ATOM 2554 N N . MET B 1 1 ? -13.71975 69.96066 31.06303 1.000 93.90940 333 MET C N 1
ATOM 2555 C CA . MET B 1 1 ? -13.46993 68.86496 32.00683 1.000 112.25437 333 MET C CA 1
ATOM 2556 C C . MET B 1 1 ? -12.88816 67.64781 31.27195 1.000 103.96891 333 MET C C 1
ATOM 2557 O O . MET B 1 1 ? -12.78695 67.64568 30.03481 1.000 98.32291 333 MET C O 1
ATOM 2570 N N . LYS B 1 2 ? -12.51611 66.61637 32.03377 1.000 109.23878 334 LYS C N 1
ATOM 2571 C CA . LYS B 1 2 ? -11.77305 65.47002 31.50289 1.000 94.38941 334 LYS C CA 1
ATOM 2572 C C . LYS B 1 2 ? -10.56337 65.96739 30.70392 1.000 79.62313 334 LYS C C 1
ATOM 2573 O O . LYS B 1 2 ? -10.39366 65.70032 29.51086 1.000 88.46644 334 LYS C O 1
ATOM 2592 N N . SER B 1 3 ? -9.72614 66.71979 31.41180 1.000 59.89177 335 SER C N 1
ATOM 2593 C CA . SER B 1 3 ? -8.54228 67.37679 30.86241 1.000 59.50377 335 SER C CA 1
ATOM 2594 C C . SER B 1 3 ? -7.33437 66.44089 30.90431 1.000 49.71284 335 SER C C 1
ATOM 2595 O O . SER B 1 3 ? -7.05628 65.83280 31.94094 1.000 44.53804 335 SER C O 1
ATOM 2603 N N . SER B 1 4 ? -6.60508 66.34123 29.78783 1.000 39.73710 336 SER C N 1
ATOM 2604 C CA . SER B 1 4 ? -5.39070 65.52024 29.73036 1.000 37.27926 336 SER C CA 1
ATOM 2605 C C . SER B 1 4 ? -4.09395 66.33886 29.67680 1.000 38.43054 336 SER C C 1
ATOM 2606 O O . SER B 1 4 ? -3.00594 65.75840 29.51271 1.000 32.62794 336 SER C O 1
ATOM 2614 N N . HIS B 1 5 ? -4.15991 67.65948 29.87202 1.000 32.33900 337 HIS C N 1
ATOM 2615 C CA . HIS B 1 5 ? -2.91667 68.38457 30.07394 1.000 32.49407 337 HIS C CA 1
ATOM 2616 C C . HIS B 1 5 ? -2.17688 67.87078 31.31447 1.000 26.76064 337 HIS C C 1
ATOM 2617 O O . HIS B 1 5 ? -2.76110 67.32179 32.25689 1.000 30.72846 337 HIS C O 1
ATOM 2632 N N . HIS B 1 6 ? -0.86148 68.07903 31.32600 1.000 24.45597 338 HIS C N 1
ATOM 2633 C CA . HIS B 1 6 ? 0.01159 67.53686 32.35773 1.000 24.15043 338 HIS C CA 1
ATOM 2634 C C . HIS B 1 6 ? 1.37103 68.15271 32.10091 1.000 27.16969 338 HIS C C 1
ATOM 2635 O O . HIS B 1 6 ? 1.58197 68.82614 31.08563 1.000 24.82221 338 HIS C O 1
ATOM 2649 N N . HIS B 1 7 ? 2.30625 67.89683 33.00349 1.000 21.61946 339 HIS C N 1
ATOM 2650 C CA . HIS B 1 7 ? 3.54302 68.64225 32.97845 1.000 25.88315 339 HIS C CA 1
ATOM 2651 C C . HIS B 1 7 ? 4.72565 67.76797 33.33234 1.000 24.66971 339 HIS C C 1
ATOM 2652 O O . HIS B 1 7 ? 4.66978 66.96264 34.26458 1.000 24.37158 339 HIS C O 1
ATOM 2666 N N . HIS B 1 8 ? 5.82498 67.98277 32.61201 1.000 23.20973 340 HIS C N 1
ATOM 2667 C CA . HIS B 1 8 ? 7.11134 67.34204 32.86784 1.000 23.27524 340 HIS C CA 1
ATOM 2668 C C . HIS B 1 8 ? 8.12665 68.44238 33.11193 1.000 29.79209 340 HIS C C 1
ATOM 2669 O O . HIS B 1 8 ? 8.74557 68.97523 32.16469 1.000 28.98070 340 HIS C O 1
ATOM 2683 N N . HIS B 1 9 ? 8.32028 68.77954 34.37893 1.000 27.85988 341 HIS C N 1
ATOM 2684 C CA . HIS B 1 9 ? 9.19219 69.90192 34.67826 1.000 33.06691 341 HIS C CA 1
ATOM 2685 C C . HIS B 1 9 ? 10.61523 69.60137 34.28000 1.000 31.81170 341 HIS C C 1
ATOM 2686 O O . HIS B 1 9 ? 11.36131 70.51196 33.90214 1.000 32.82044 341 HIS C O 1
ATOM 2700 N N . HIS B 1 10 ? 11.02924 68.35406 34.41109 1.000 29.40142 342 HIS C N 1
ATOM 2701 C CA . HIS B 1 10 ? 12.29225 67.83241 33.91175 1.000 30.22861 342 HIS C CA 1
ATOM 2702 C C . HIS B 1 10 ? 11.92989 66.60542 33.10443 1.000 33.52326 342 HIS C C 1
ATOM 2703 O O . HIS B 1 10 ? 10.80684 66.06757 33.21526 1.000 23.78552 342 HIS C O 1
ATOM 2717 N N . GLU B 1 11 ? 12.91500 66.11929 32.33430 1.000 28.43757 343 GLU C N 1
ATOM 2718 C CA . GLU B 1 11 ? 12.62197 65.01519 31.44671 1.000 26.42642 343 GLU C CA 1
ATOM 2719 C C . GLU B 1 11 ? 12.29916 63.72695 32.18906 1.000 28.36218 343 GLU C C 1
ATOM 2720 O O . GLU B 1 11 ? 11.64359 62.86389 31.61688 1.000 26.57821 343 GLU C O 1
ATOM 2732 N N . ASN B 1 12 ? 12.72741 63.56594 33.42800 1.000 26.31900 344 ASN C N 1
ATOM 2733 C CA . ASN B 1 12 ? 12.42589 62.35624 34.17857 1.000 25.37507 344 ASN C CA 1
ATOM 2734 C C . ASN B 1 12 ? 11.21843 62.50895 35.07798 1.000 25.32075 344 ASN C C 1
ATOM 2735 O O . ASN B 1 12 ? 10.98980 61.62680 35.93826 1.000 26.24545 344 ASN C O 1
ATOM 2746 N N . LEU B 1 13 ? 10.42959 63.55929 34.87345 1.000 23.09732 345 LEU C N 1
ATOM 2747 C CA . LEU B 1 13 ? 9.27016 63.83642 35.71547 1.000 23.94931 345 LEU C CA 1
ATOM 2748 C C . LEU B 1 13 ? 7.95554 63.74147 34.97293 1.000 25.50910 345 LEU C C 1
ATOM 2749 O O . LEU B 1 13 ? 7.89164 63.96796 33.76822 1.000 24.30190 345 LEU C O 1
ATOM 2765 N N . TYR B 1 14 ? 6.90166 63.41718 35.70728 1.000 22.94481 346 TYR C N 1
ATOM 2766 C CA . TYR B 1 14 ? 5.55647 63.44433 35.16747 1.000 20.12122 346 TYR C CA 1
ATOM 2767 C C . TYR B 1 14 ? 4.61982 63.88875 36.27688 1.000 26.35602 346 TYR C C 1
ATOM 2768 O O . TYR B 1 14 ? 4.63114 63.30107 37.35210 1.000 23.42328 346 TYR C O 1
ATOM 2786 N N . PHE B 1 15 ? 3.84217 64.94057 36.02436 1.000 22.41783 347 PHE C N 1
ATOM 2787 C CA . PHE B 1 15 ? 2.85741 65.43521 36.98084 1.000 21.07315 347 PHE C CA 1
ATOM 2788 C C . PHE B 1 15 ? 1.51714 65.62843 36.29473 1.000 25.79995 347 PHE C C 1
ATOM 2789 O O . PHE B 1 15 ? 1.42753 66.36244 35.27529 1.000 25.93494 347 PHE C O 1
ATOM 2806 N N . GLN B 1 16 ? 0.46719 65.06208 36.88647 1.000 23.99407 348 GLN C N 1
ATOM 2807 C CA . GLN B 1 16 ? -0.89155 65.32241 36.48630 1.000 24.38630 348 GLN C CA 1
ATOM 2808 C C . GLN B 1 16 ? -1.75395 65.40476 37.73554 1.000 30.12562 348 GLN C C 1
ATOM 2809 O O . GLN B 1 16 ? -1.61381 64.57414 38.64404 1.000 29.35003 348 GLN C O 1
ATOM 2823 N N . SER B 1 17 ? -2.60822 66.41194 37.79240 1.000 26.71780 349 SER C N 1
ATOM 2824 C CA . SER B 1 17 ? -3.61132 66.46257 38.85112 1.000 33.20182 349 SER C CA 1
ATOM 2825 C C . SER B 1 17 ? -4.84421 67.21079 38.38536 1.000 38.61541 349 SER C C 1
ATOM 2826 O O . SER B 1 17 ? -4.72542 68.29744 37.82535 1.000 31.32727 349 SER C O 1
ATOM 2834 N N . ASN B 1 18 ? -6.03011 66.65529 38.68365 1.000 39.37225 350 ASN C N 1
ATOM 2835 C CA . ASN B 1 18 ? -7.25789 67.36916 38.35159 1.000 43.02148 350 ASN C CA 1
ATOM 2836 C C . ASN B 1 18 ? -7.38736 68.69958 39.08760 1.000 36.33741 350 ASN C C 1
ATOM 2837 O O . ASN B 1 18 ? -8.26811 69.49324 38.72503 1.000 36.64970 350 ASN C O 1
ATOM 2848 N N . ALA B 1 19 ? -6.53743 68.97822 40.07554 1.000 27.97989 351 ALA C N 1
ATOM 2849 C CA . ALA B 1 19 ? -6.59843 70.27818 40.72326 1.000 35.93077 351 ALA C CA 1
ATOM 2850 C C . ALA B 1 19 ? -6.11026 71.40737 39.81356 1.000 37.10108 351 ALA C C 1
ATOM 2851 O O . ALA B 1 19 ? -6.51397 72.56782 39.99252 1.000 31.79039 351 ALA C O 1
ATOM 2858 N N . ASN B 1 20 ? -5.21482 71.09313 38.86913 1.000 35.21128 352 ASN C N 1
ATOM 2859 C CA . ASN B 1 20 ? -4.55610 72.09892 38.02706 1.000 34.48119 352 ASN C CA 1
ATOM 2860 C C . ASN B 1 20 ? -5.43797 72.34661 36.81850 1.000 38.27480 352 ASN C C 1
ATOM 2861 O O . ASN B 1 20 ? -5.21328 71.83896 35.70847 1.000 29.18706 352 ASN C O 1
ATOM 2872 N N . ILE B 1 21 ? -6.47375 73.14577 37.06509 1.000 31.74434 353 ILE C N 1
ATOM 2873 C CA . ILE B 1 21 ? -7.53216 73.39085 36.10123 1.000 30.05824 353 ILE C CA 1
ATOM 2874 C C . ILE B 1 21 ? -7.05233 74.40855 35.06472 1.000 28.46286 353 ILE C C 1
ATOM 2875 O O . ILE B 1 21 ? -6.00822 75.05176 35.23368 1.000 32.74604 353 ILE C O 1
ATOM 2891 N N . VAL B 1 22 ? -7.83349 74.54427 34.01116 1.000 31.61647 354 VAL C N 1
ATOM 2892 C CA . VAL B 1 22 ? -7.71373 75.66161 33.07492 1.000 37.07096 354 VAL C CA 1
ATOM 2893 C C . VAL B 1 22 ? -8.40957 76.84258 33.74197 1.000 34.19003 354 VAL C C 1
ATOM 2894 O O . VAL B 1 22 ? -9.60576 76.76232 34.04177 1.000 34.45336 354 VAL C O 1
ATOM 2907 N N . ARG B 1 23 ? -7.66633 77.91595 33.97226 1.000 30.14252 355 ARG C N 1
ATOM 2908 C CA . ARG B 1 23 ? -8.18390 79.17043 34.51896 1.000 41.48332 355 ARG C CA 1
ATOM 2909 C C . ARG B 1 23 ? -7.64852 80.34052 33.68222 1.000 33.25346 355 ARG C C 1
ATOM 2910 O O . ARG B 1 23 ? -6.52636 80.82327 33.89171 1.000 31.35510 355 ARG C O 1
ATOM 2931 N N . CYS B 1 24 ? -8.46334 80.79549 32.73324 1.000 34.58963 356 CYS C N 1
ATOM 2932 C CA . CYS B 1 24 ? -7.97897 81.72922 31.68688 1.000 36.64125 356 CYS C CA 1
ATOM 2933 C C . CYS B 1 24 ? -8.97196 82.85895 31.47706 1.000 42.16158 356 CYS C C 1
ATOM 2934 O O . CYS B 1 24 ? -10.19799 82.62415 31.52907 1.000 35.28844 356 CYS C O 1
ATOM 2941 N N . PRO B 1 25 ? -8.47638 84.07756 31.17737 1.000 44.29143 357 PRO C N 1
ATOM 2942 C CA . PRO B 1 25 ? -9.38778 85.24587 31.10128 1.000 46.25128 357 PRO C CA 1
ATOM 2943 C C . PRO B 1 25 ? -10.47269 85.13385 30.06145 1.000 43.89408 357 PRO C C 1
ATOM 2944 O O . PRO B 1 25 ? -11.44482 85.89524 30.13252 1.000 44.49907 357 PRO C O 1
ATOM 2955 N N . CYS B 1 26 ? -10.37065 84.20974 29.11485 1.000 44.06521 358 CYS C N 1
ATOM 2956 C CA . CYS B 1 26 ? -11.42200 84.05729 28.12227 1.000 41.42230 358 CYS C CA 1
ATOM 2957 C C . CYS B 1 26 ? -12.69340 83.43192 28.69692 1.000 42.24305 358 CYS C C 1
ATOM 2958 O O . CYS B 1 26 ? -13.70914 83.36204 27.99198 1.000 41.06696 358 CYS C O 1
ATOM 2965 N N . GLY B 1 27 ? -12.64469 82.92922 29.91422 1.000 44.31853 359 GLY C N 1
ATOM 2966 C CA . GLY B 1 27 ? -13.78074 82.27367 30.52342 1.000 47.34709 359 GLY C CA 1
ATOM 2967 C C . GLY B 1 27 ? -14.03664 80.84891 30.08028 1.000 50.55453 359 GLY C C 1
ATOM 2968 O O . GLY B 1 27 ? -15.01070 80.25224 30.53814 1.000 50.68950 359 GLY C O 1
ATOM 2972 N N . CYS B 1 28 ? -13.23506 80.29864 29.17384 1.000 44.55575 360 CYS C N 1
ATOM 2973 C CA . CYS B 1 28 ? -13.36021 78.90429 28.77115 1.000 42.92105 360 CYS C CA 1
ATOM 2974 C C . CYS B 1 28 ? -12.43822 78.07780 29.66006 1.000 46.36283 360 CYS C C 1
ATOM 2975 O O . CYS B 1 28 ? -11.26953 78.43248 29.83832 1.000 43.43000 360 CYS C O 1
ATOM 2983 N N . ASN B 1 29 ? -12.95176 76.99490 30.23339 1.000 45.12208 361 ASN C N 1
ATOM 2984 C CA . ASN B 1 29 ? -12.12385 76.18658 31.12473 1.000 46.90145 361 ASN C CA 1
ATOM 2985 C C . ASN B 1 29 ? -11.81704 74.81300 30.52908 1.000 48.72646 361 ASN C C 1
ATOM 2986 O O . ASN B 1 29 ? -11.68078 73.83005 31.25233 1.000 49.35415 361 ASN C O 1
ATOM 2997 N N . GLU B 1 30 ? -11.66135 74.73725 29.22054 1.000 43.35703 362 GLU C N 1
ATOM 2998 C CA . GLU B 1 30 ? -11.31695 73.48771 28.55671 1.000 44.31218 362 GLU C CA 1
ATOM 2999 C C . GLU B 1 30 ? -10.03189 73.65858 27.76723 1.000 46.66345 362 GLU C C 1
ATOM 3000 O O . GLU B 1 30 ? -9.81115 74.70167 27.12911 1.000 38.50168 362 GLU C O 1
ATOM 3012 N N . ASP B 1 31 ? -9.19760 72.61720 27.79457 1.000 39.09985 363 ASP C N 1
ATOM 3013 C CA . ASP B 1 31 ? -8.10622 72.52078 26.83780 1.000 38.25419 363 ASP C CA 1
ATOM 3014 C C . ASP B 1 31 ? -8.62774 72.76944 25.42001 1.000 44.26541 363 ASP C C 1
ATOM 3015 O O . ASP B 1 31 ? -9.68581 72.26085 25.01715 1.000 34.24221 363 ASP C O 1
ATOM 3024 N N . ASP B 1 32 ? -7.85192 73.53488 24.65678 1.000 38.49470 364 ASP C N 1
ATOM 3025 C CA . ASP B 1 32 ? -8.16820 73.82010 23.26102 1.000 34.65439 364 ASP C CA 1
ATOM 3026 C C . ASP B 1 32 ? -6.87161 74.33907 22.69886 1.000 35.50744 364 ASP C C 1
ATOM 3027 O O . ASP B 1 32 ? -6.37169 75.36763 23.18607 1.000 34.95108 364 ASP C O 1
ATOM 3036 N N . GLY B 1 33 ? -6.29542 73.60389 21.74804 1.000 36.40991 365 GLY C N 1
ATOM 3037 C CA . GLY B 1 33 ? -5.10418 74.10040 21.14079 1.000 38.67956 365 GLY C CA 1
ATOM 3038 C C . GLY B 1 33 ? -3.95401 74.15231 22.12752 1.000 33.63908 365 GLY C C 1
ATOM 3039 O O . GLY B 1 33 ? -3.92341 73.42810 23.15467 1.000 32.28792 365 GLY C O 1
ATOM 3043 N N . LEU B 1 34 ? -2.98807 75.02826 21.79156 1.000 30.67767 366 LEU C N 1
ATOM 3044 C CA . LEU B 1 34 ? -1.75739 75.18742 22.56174 1.000 23.62201 366 LEU C CA 1
ATOM 3045 C C . LEU B 1 34 ? -2.05395 75.75568 23.94136 1.000 26.75648 366 LEU C C 1
ATOM 3046 O O . LEU B 1 34 ? -2.47277 76.91183 24.09574 1.000 27.49039 366 LEU C O 1
ATOM 3062 N N . MET B 1 35 ? -1.78555 74.94469 24.96530 1.000 30.03347 367 MET C N 1
ATOM 3063 C CA . MET B 1 35 ? -1.96558 75.32009 26.35944 1.000 23.33673 367 MET C CA 1
ATOM 3064 C C . MET B 1 35 ? -0.63038 75.66291 26.98112 1.000 29.21861 367 MET C C 1
ATOM 3065 O O . MET B 1 35 ? 0.40931 75.08006 26.65306 1.000 25.43723 367 MET C O 1
ATOM 3079 N N . ILE B 1 36 ? -0.65274 76.58629 27.93675 1.000 27.17207 368 ILE C N 1
ATOM 3080 C CA . ILE B 1 36 ? 0.56711 76.98807 28.60904 1.000 25.82431 368 ILE C CA 1
ATOM 3081 C C . ILE B 1 36 ? 0.32111 77.06446 30.12296 1.000 32.44637 368 ILE C C 1
ATOM 3082 O O . ILE B 1 36 ? -0.78246 77.40145 30.55758 1.000 31.78922 368 ILE C O 1
ATOM 3098 N N . ARG B 1 37 ? 1.32513 76.67418 30.90774 1.000 26.52513 369 ARG C N 1
ATOM 3099 C CA . ARG B 1 37 ? 1.18475 76.54836 32.35905 1.000 28.97278 369 ARG C CA 1
ATOM 3100 C C . ARG B 1 37 ? 1.96759 77.65098 33.06096 1.000 31.21976 369 ARG C C 1
ATOM 3101 O O . ARG B 1 37 ? 3.17121 77.84531 32.84384 1.000 30.04520 369 ARG C O 1
ATOM 3122 N N . CYS B 1 38 ? 1.24351 78.37561 33.89700 1.000 32.15928 370 CYS C N 1
ATOM 3123 C CA . CYS B 1 38 ? 1.78062 79.50057 34.64166 1.000 30.11988 370 CYS C CA 1
ATOM 3124 C C . CYS B 1 38 ? 2.81080 79.01313 35.65400 1.000 36.96495 370 CYS C C 1
ATOM 3125 O O . CYS B 1 38 ? 2.59841 78.02079 36.34952 1.000 35.55758 370 CYS C O 1
ATOM 3132 N N . GLU B 1 39 ? 3.95114 79.67941 35.70942 1.000 33.74866 371 GLU C N 1
ATOM 3133 C CA . GLU B 1 39 ? 5.02122 79.22466 36.58022 1.000 43.44942 371 GLU C CA 1
ATOM 3134 C C . GLU B 1 39 ? 4.69313 79.47150 38.04739 1.000 46.77598 371 GLU C C 1
ATOM 3135 O O . GLU B 1 39 ? 5.29285 78.82082 38.91141 1.000 49.62306 371 GLU C O 1
ATOM 3147 N N . GLU B 1 40 ? 3.70110 80.31411 38.33818 1.000 39.04353 372 GLU C N 1
ATOM 3148 C CA . GLU B 1 40 ? 3.39653 80.75664 39.70172 1.000 45.83291 372 GLU C CA 1
ATOM 3149 C C . GLU B 1 40 ? 2.22083 79.99908 40.30568 1.000 35.10484 372 GLU C C 1
ATOM 3150 O O . GLU B 1 40 ? 2.37522 79.33979 41.33589 1.000 49.12955 372 GLU C O 1
ATOM 3162 N N . CYS B 1 41 ? 1.04801 80.05821 39.68561 1.000 39.52150 373 CYS C N 1
ATOM 3163 C CA . CYS B 1 41 ? -0.09914 79.31430 40.18484 1.000 38.07249 373 CYS C CA 1
ATOM 3164 C C . CYS B 1 41 ? -0.21835 77.88935 39.62168 1.000 38.38868 373 CYS C C 1
ATOM 3165 O O . CYS B 1 41 ? -1.05883 77.11648 40.10419 1.000 36.55884 373 CYS C O 1
ATOM 3172 N N . LYS B 1 42 ? 0.57068 77.52222 38.60494 1.000 35.22653 374 LYS C N 1
ATOM 3173 C CA . LYS B 1 42 ? 0.54826 76.17742 38.01753 1.000 34.37826 374 LYS C CA 1
ATOM 3174 C C . LYS B 1 42 ? -0.80835 75.81392 37.42326 1.000 32.90369 374 LYS C C 1
ATOM 3175 O O . LYS B 1 42 ? -1.12731 74.62247 37.24664 1.000 31.62152 374 LYS C O 1
ATOM 3194 N N . LEU B 1 43 ? -1.64880 76.80192 37.13196 1.000 28.07886 375 LEU C N 1
ATOM 3195 C CA . LEU B 1 43 ? -2.86027 76.54097 36.38414 1.000 30.16831 375 LEU C CA 1
ATOM 3196 C C . LEU B 1 43 ? -2.60436 76.85754 34.89567 1.000 28.59720 375 LEU C C 1
ATOM 3197 O O . LEU B 1 43 ? -1.59989 77.49721 34.54155 1.000 28.55245 375 LEU C O 1
ATOM 3213 N N . TRP B 1 44 ? -3.55548 76.46165 34.06120 1.000 30.57927 376 TRP C N 1
ATOM 3214 C CA . TRP B 1 44 ? -3.37445 76.44865 32.62285 1.000 33.97116 376 TRP C CA 1
ATOM 3215 C C . TRP B 1 44 ? -4.18403 77.52961 31.90799 1.000 37.75057 376 TRP C C 1
ATOM 3216 O O . TRP B 1 44 ? -5.31476 77.82663 32.28489 1.000 31.19732 376 TRP C O 1
ATOM 3237 N N . GLN B 1 45 ? -3.60063 78.08611 30.83184 1.000 28.28524 377 GLN C N 1
ATOM 3238 C CA . GLN B 1 45 ? -4.22348 79.10936 30.00646 1.000 31.92791 377 GLN C CA 1
ATOM 3239 C C . GLN B 1 45 ? -4.06875 78.71959 28.53604 1.000 30.89875 377 GLN C C 1
ATOM 3240 O O . GLN B 1 45 ? -3.17775 77.94655 28.18936 1.000 28.86985 377 GLN C O 1
ATOM 3254 N N . HIS B 1 46 ? -4.97432 79.19419 27.68249 1.000 30.57917 378 HIS C N 1
ATOM 3255 C CA . HIS B 1 46 ? -4.74583 79.05571 26.24651 1.000 27.42495 378 HIS C CA 1
ATOM 3256 C C . HIS B 1 46 ? -3.65240 80.03749 25.86314 1.000 31.24180 378 HIS C C 1
ATOM 3257 O O . HIS B 1 46 ? -3.74154 81.21740 26.17157 1.000 27.75065 378 HIS C O 1
ATOM 3271 N N . ALA B 1 47 ? -2.59708 79.55294 25.22061 1.000 30.71158 379 ALA C N 1
ATOM 3272 C CA . ALA B 1 47 ? -1.52205 80.45995 24.83233 1.000 28.62932 379 ALA C CA 1
ATOM 3273 C C . ALA B 1 47 ? -2.04509 81.60566 23.97820 1.000 22.76864 379 ALA C C 1
ATOM 3274 O O . ALA B 1 47 ? -1.53517 82.71878 24.07519 1.000 31.33795 379 ALA C O 1
ATOM 3281 N N . VAL B 1 48 ? -3.06328 81.35974 23.16380 1.000 28.41801 380 VAL C N 1
ATOM 3282 C CA . VAL B 1 48 ? -3.55607 82.41070 22.26839 1.000 30.70289 380 VAL C CA 1
ATOM 3283 C C . VAL B 1 48 ? -4.18314 83.55791 23.04926 1.000 31.57853 380 VAL C C 1
ATOM 3284 O O . VAL B 1 48 ? -4.17961 84.69516 22.58112 1.000 31.52596 380 VAL C O 1
ATOM 3297 N N . CYS B 1 49 ? -4.78400 83.28135 24.21379 1.000 31.72897 381 CYS C N 1
ATOM 3298 C CA . CYS B 1 49 ? -5.38136 84.33622 25.02706 1.000 31.17444 381 CYS C CA 1
ATOM 3299 C C . CYS B 1 49 ? -4.31800 85.29082 25.49976 1.000 30.26855 381 CYS C C 1
ATOM 3300 O O . CYS B 1 49 ? -4.62028 86.48627 25.70400 1.000 35.88332 381 CYS C O 1
ATOM 3307 N N . PHE B 1 50 ? -3.05985 84.83682 25.56946 1.000 28.10504 382 PHE C N 1
ATOM 3308 C CA . PHE B 1 50 ? -1.92100 85.67387 25.91872 1.000 25.50622 382 PHE C CA 1
ATOM 3309 C C . PHE B 1 50 ? -1.12626 86.14568 24.68232 1.000 32.01265 382 PHE C C 1
ATOM 3310 O O . PHE B 1 50 ? 0.01130 86.61353 24.80146 1.000 31.79703 382 PHE C O 1
ATOM 3327 N N . ALA B 1 51 ? -1.74903 86.06338 23.50411 1.000 30.64665 383 ALA C N 1
ATOM 3328 C CA . ALA B 1 51 ? -1.18412 86.59352 22.26242 1.000 33.76704 383 ALA C CA 1
ATOM 3329 C C . ALA B 1 51 ? 0.00608 85.77440 21.77992 1.000 38.94050 383 ALA C C 1
ATOM 3330 O O . ALA B 1 51 ? 0.84837 86.28266 21.05567 1.000 37.22862 383 ALA C O 1
ATOM 3337 N N . ILE B 1 52 ? 0.07195 84.50799 22.17205 1.000 33.56063 384 ILE C N 1
ATOM 3338 C CA . ILE B 1 52 ? 1.07789 83.57999 21.70262 1.000 32.73884 384 ILE C CA 1
ATOM 3339 C C . ILE B 1 52 ? 0.40611 82.76060 20.61489 1.000 39.17651 384 ILE C C 1
ATOM 3340 O O . ILE B 1 52 ? -0.52201 81.99622 20.90705 1.000 39.88728 384 ILE C O 1
ATOM 3356 N N . ILE B 1 53 ? 0.86492 82.92856 19.36889 1.000 33.42341 385 ILE C N 1
ATOM 3357 C CA . ILE B 1 53 ? 0.28068 82.24521 18.21229 1.000 37.64688 385 ILE C CA 1
ATOM 3358 C C . ILE B 1 53 ? 1.20172 81.19531 17.63389 1.000 43.74108 385 ILE C C 1
ATOM 3359 O O . ILE B 1 53 ? 0.81064 80.50814 16.66721 1.000 49.99209 385 ILE C O 1
ATOM 3375 N N . SER B 1 54 ? 2.40462 81.07523 18.14094 1.000 43.19725 386 SER C N 1
ATOM 3376 C CA . SER B 1 54 ? 3.32220 80.04947 17.69572 1.000 41.82477 386 SER C CA 1
ATOM 3377 C C . SER B 1 54 ? 4.01620 79.49388 18.92823 1.000 40.29856 386 SER C C 1
ATOM 3378 O O . SER B 1 54 ? 4.40758 80.25638 19.81552 1.000 32.03857 386 SER C O 1
ATOM 3386 N N . GLU B 1 55 ? 4.22667 78.17431 18.93763 1.000 35.71548 387 GLU C N 1
ATOM 3387 C CA . GLU B 1 55 ? 4.93104 77.54731 20.05554 1.000 41.88692 387 GLU C CA 1
ATOM 3388 C C . GLU B 1 55 ? 6.32703 78.12625 20.23010 1.000 43.75110 387 GLU C C 1
ATOM 3389 O O . GLU B 1 55 ? 6.84403 78.17308 21.34469 1.000 45.07477 387 GLU C O 1
ATOM 3401 N N . ASP B 1 56 ? 6.94996 78.58933 19.14784 1.000 42.35311 388 ASP C N 1
ATOM 3402 C CA . ASP B 1 56 ? 8.25569 79.21412 19.27601 1.000 51.61286 388 ASP C CA 1
ATOM 3403 C C . ASP B 1 56 ? 8.19239 80.52191 20.04959 1.000 57.57688 388 ASP C C 1
ATOM 3404 O O . ASP B 1 56 ? 9.13032 80.82958 20.79714 1.000 61.13039 388 ASP C O 1
ATOM 3413 N N . ASP B 1 57 ? 7.10510 81.27996 19.94197 1.000 51.37200 389 ASP C N 1
ATOM 3414 C CA . ASP B 1 57 ? 7.01322 82.55806 20.65230 1.000 51.47634 389 ASP C CA 1
ATOM 3415 C C . ASP B 1 57 ? 6.68573 82.41564 22.13651 1.000 45.52525 389 ASP C C 1
ATOM 3416 O O . ASP B 1 57 ? 6.63788 83.43124 22.85061 1.000 37.44419 389 ASP C O 1
ATOM 3425 N N . ALA B 1 58 ? 6.46168 81.19577 22.62479 1.000 40.94846 390 ALA C N 1
ATOM 3426 C CA . ALA B 1 58 ? 6.00010 81.00917 23.99133 1.000 41.88255 390 ALA C CA 1
ATOM 3427 C C . ALA B 1 58 ? 7.15807 81.21616 24.95731 1.000 42.55631 390 ALA C C 1
ATOM 3428 O O . ALA B 1 58 ? 8.24102 80.67633 24.74360 1.000 42.71673 390 ALA C O 1
ATOM 3435 N N . PRO B 1 59 ? 6.96122 81.97879 26.01427 1.000 34.20809 391 PRO C N 1
ATOM 3436 C CA . PRO B 1 59 ? 8.06355 82.21495 26.95577 1.000 42.56348 391 PRO C CA 1
ATOM 3437 C C . PRO B 1 59 ? 8.33866 80.98567 27.80003 1.000 38.45514 391 PRO C C 1
ATOM 3438 O O . PRO B 1 59 ? 7.42499 80.24492 28.16284 1.000 39.44982 391 PRO C O 1
ATOM 3449 N N . GLU B 1 60 ? 9.61935 80.74842 28.08470 1.000 46.31558 392 GLU C N 1
ATOM 3450 C CA . GLU B 1 60 ? 9.98089 79.62738 28.94693 1.000 48.57380 392 GLU C CA 1
ATOM 3451 C C . GLU B 1 60 ? 9.40789 79.79353 30.34421 1.000 44.64060 392 GLU C C 1
ATOM 3452 O O . GLU B 1 60 ? 9.19263 78.80148 31.03162 1.000 37.32025 392 GLU C O 1
ATOM 3464 N N . GLN B 1 61 ? 9.13604 81.02439 30.77382 1.000 43.09182 393 GLN C N 1
ATOM 3465 C CA . GLN B 1 61 ? 8.49577 81.28100 32.05203 1.000 43.72169 393 GLN C CA 1
ATOM 3466 C C . GLN B 1 61 ? 7.22978 82.07039 31.76341 1.000 46.09869 393 GLN C C 1
ATOM 3467 O O . GLN B 1 61 ? 7.30481 83.25001 31.42514 1.000 48.41854 393 GLN C O 1
ATOM 3481 N N . HIS B 1 62 ? 6.07666 81.42796 31.88954 1.000 37.99557 394 HIS C N 1
ATOM 3482 C CA . HIS B 1 62 ? 4.79386 82.07709 31.66526 1.000 37.11308 394 HIS C CA 1
ATOM 3483 C C . HIS B 1 62 ? 4.23140 82.55753 32.99047 1.000 41.59545 394 HIS C C 1
ATOM 3484 O O . HIS B 1 62 ? 4.24224 81.82137 33.97507 1.000 35.12323 394 HIS C O 1
ATOM 3498 N N . VAL B 1 63 ? 3.70717 83.77939 32.99705 1.000 36.46203 395 VAL C N 1
ATOM 3499 C CA . VAL B 1 63 ? 3.05613 84.36903 34.16652 1.000 35.97635 395 VAL C CA 1
ATOM 3500 C C . VAL B 1 63 ? 1.68051 84.82815 33.73093 1.000 39.64701 395 VAL C C 1
ATOM 3501 O O . VAL B 1 63 ? 1.56186 85.66511 32.81148 1.000 39.76497 395 VAL C O 1
ATOM 3514 N N . CYS B 1 64 ? 0.64420 84.25493 34.34195 1.000 26.32691 396 CYS C N 1
ATOM 3515 C CA . CYS B 1 64 ? -0.70297 84.49832 33.86786 1.000 36.97894 396 CYS C CA 1
ATOM 3516 C C . CYS B 1 64 ? -1.15011 85.89975 34.30259 1.000 44.93756 396 CYS C C 1
ATOM 3517 O O . CYS B 1 64 ? -0.37995 86.66053 34.88801 1.000 38.16469 396 CYS C O 1
ATOM 3524 N N . ASN B 1 65 ? -2.40764 86.24808 34.00065 1.000 45.39919 397 ASN C N 1
ATOM 3525 C CA . ASN B 1 65 ? -2.87696 87.60089 34.29213 1.000 48.75171 397 ASN C CA 1
ATOM 3526 C C . ASN B 1 65 ? -3.18968 87.80307 35.77488 1.000 57.98311 397 ASN C C 1
ATOM 3527 O O . ASN B 1 65 ? -2.95947 88.88744 36.31465 1.000 57.13598 397 ASN C O 1
ATOM 3538 N N . GLN B 1 66 ? -3.74913 86.78987 36.43601 1.000 56.14342 398 GLN C N 1
ATOM 3539 C CA . GLN B 1 66 ? -3.98691 86.88493 37.87618 1.000 66.73948 398 GLN C CA 1
ATOM 3540 C C . GLN B 1 66 ? -2.67031 87.03679 38.64084 1.000 64.16998 398 GLN C C 1
ATOM 3541 O O . GLN B 1 66 ? -2.53723 87.89151 39.51847 1.000 73.82307 398 GLN C O 1
ATOM 3555 N N . CYS B 1 67 ? -1.67418 86.23049 38.30158 1.000 57.77835 399 CYS C N 1
ATOM 3556 C CA . CYS B 1 67 ? -0.37202 86.30902 38.95295 1.000 56.81281 399 CYS C CA 1
ATOM 3557 C C . CYS B 1 67 ? 0.45548 87.48733 38.48306 1.000 62.85160 399 CYS C C 1
ATOM 3558 O O . CYS B 1 67 ? 1.57352 87.68464 38.98411 1.000 59.47521 399 CYS C O 1
ATOM 3565 N N . ALA B 1 68 ? -0.05579 88.25354 37.51841 1.000 63.70009 400 ALA C N 1
ATOM 3566 C CA . ALA B 1 68 ? 0.72394 89.34669 36.94527 1.000 78.83708 400 ALA C CA 1
ATOM 3567 C C . ALA B 1 68 ? 1.04233 90.39632 38.00332 1.000 82.51081 400 ALA C C 1
ATOM 3568 O O . ALA B 1 68 ? 2.18964 90.83820 38.14526 1.000 82.68104 400 ALA C O 1
ATOM 3575 N N . LYS B 1 69 ? 0.04198 90.76447 38.79633 1.000 81.65211 401 LYS C N 1
ATOM 3576 C CA . LYS B 1 69 ? 0.20707 91.81690 39.79076 1.000 87.81185 401 LYS C CA 1
ATOM 3577 C C . LYS B 1 69 ? 1.09972 91.43955 40.95091 1.000 76.81778 401 LYS C C 1
ATOM 3578 O O . LYS B 1 69 ? 1.35209 92.29822 41.80461 1.000 84.63879 401 LYS C O 1
ATOM 3597 N N . ILE B 1 70 ? 1.66151 90.22526 41.00481 1.000 84.10662 402 ILE C N 1
ATOM 3598 C CA . ILE B 1 70 ? 2.08053 89.66173 42.29593 1.000 91.28559 402 ILE C CA 1
ATOM 3599 C C . ILE B 1 70 ? 3.36878 88.84877 42.20187 1.000 89.86875 402 ILE C C 1
ATOM 3600 O O . ILE B 1 70 ? 3.69223 88.08209 43.11078 1.000 88.44459 402 ILE C O 1
ATOM 3616 N N . VAL B 1 71 ? 4.11645 89.01221 41.12103 1.000 88.78774 403 VAL C N 1
ATOM 3617 C CA . VAL B 1 71 ? 5.28955 88.17198 40.88598 1.000 85.43622 403 VAL C CA 1
ATOM 3618 C C . VAL B 1 71 ? 6.49815 89.07548 41.10651 1.000 92.57333 403 VAL C C 1
ATOM 3619 O O . VAL B 1 71 ? 6.35276 90.30710 41.05665 1.000 96.07264 403 VAL C O 1
ATOM 3632 N N . PRO B 1 72 ? 7.67516 88.53602 41.43682 1.000 96.12607 404 PRO C N 1
ATOM 3633 C CA . PRO B 1 72 ? 8.86442 89.39085 41.57851 1.000 102.42875 404 PRO C CA 1
ATOM 3634 C C . PRO B 1 72 ? 9.19389 90.14896 40.30111 1.000 112.98119 404 PRO C C 1
ATOM 3635 O O . PRO B 1 72 ? 8.66362 89.88886 39.21891 1.000 123.93040 404 PRO C O 1
ATOM 3646 N N . ARG B 1 73 ? 10.11322 91.10608 40.44397 1.000 109.99302 405 ARG C N 1
ATOM 3647 C CA . ARG B 1 73 ? 10.48700 91.94497 39.31200 1.000 111.66060 405 ARG C CA 1
ATOM 3648 C C . ARG B 1 73 ? 11.20241 91.13862 38.23300 1.000 112.94983 405 ARG C C 1
ATOM 3649 O O . ARG B 1 73 ? 11.03523 91.40877 37.03797 1.000 114.82860 405 ARG C O 1
ATOM 3670 N N . HIS B 1 74 ? 12.00260 90.14544 38.63027 1.000 111.90269 406 HIS C N 1
ATOM 3671 C CA . HIS B 1 74 ? 12.74936 89.34313 37.66359 1.000 110.02860 406 HIS C CA 1
ATOM 3672 C C . HIS B 1 74 ? 11.85275 88.42230 36.83733 1.000 107.02290 406 HIS C C 1
ATOM 3673 O O . HIS B 1 74 ? 12.32794 87.85334 35.84693 1.000 100.30695 406 HIS C O 1
ATOM 3687 N N . MET B 1 75 ? 10.58299 88.26215 37.21933 1.000 104.76982 407 MET C N 1
ATOM 3688 C CA . MET B 1 75 ? 9.59576 87.51795 36.44489 1.000 93.07412 407 MET C CA 1
ATOM 3689 C C . MET B 1 75 ? 8.59397 88.50911 35.85922 1.000 86.21660 407 MET C C 1
ATOM 3690 O O . MET B 1 75 ? 7.91553 89.22047 36.60589 1.000 84.49826 407 MET C O 1
ATOM 3704 N N . LYS B 1 76 ? 8.48661 88.53603 34.56387 1.000 82.57179 408 LYS C N 1
ATOM 3705 C CA . LYS B 1 76 ? 7.64493 89.48445 33.85330 1.000 68.03391 408 LYS C CA 1
ATOM 3706 C C . LYS B 1 76 ? 6.32344 88.83558 33.46488 1.000 62.83186 408 LYS C C 1
ATOM 3707 O O . LYS B 1 76 ? 6.27685 87.63438 33.20242 1.000 61.89735 408 LYS C O 1
ATOM 3726 N N . PRO B 1 77 ? 5.20750 89.58190 33.47014 1.000 58.11742 409 PRO C N 1
ATOM 3727 C CA . PRO B 1 77 ? 3.97162 89.01622 32.91559 1.000 53.32939 409 PRO C CA 1
ATOM 3728 C C . PRO B 1 77 ? 4.19332 88.66579 31.45537 1.000 46.73772 409 PRO C C 1
ATOM 3729 O O . PRO B 1 77 ? 4.98456 89.30866 30.75689 1.000 44.62098 409 PRO C O 1
ATOM 3740 N N . THR B 1 78 ? 3.50398 87.60878 31.00753 1.000 44.22762 410 THR C N 1
ATOM 3741 C CA . THR B 1 78 ? 3.62371 87.20382 29.61044 1.000 43.17790 410 THR C CA 1
ATOM 3742 C C . THR B 1 78 ? 3.03626 88.27932 28.70128 1.000 41.61068 410 THR C C 1
ATOM 3743 O O . THR B 1 78 ? 3.62634 88.61487 27.67095 1.000 48.89286 410 THR C O 1
ATOM 3754 N N . ASP B 1 79 ? 1.88913 88.85205 29.08360 1.000 41.21047 411 ASP C N 1
ATOM 3755 C CA . ASP B 1 79 ? 1.22912 89.92465 28.32879 1.000 43.96787 411 ASP C CA 1
ATOM 3756 C C . ASP B 1 79 ? 0.85265 91.04838 29.29135 1.000 38.33754 411 ASP C C 1
ATOM 3757 O O . ASP B 1 79 ? -0.26822 91.07440 29.82490 1.000 37.93311 411 ASP C O 1
ATOM 3766 N N . PRO B 1 80 ? 1.76934 91.99977 29.53877 1.000 41.57143 412 PRO C N 1
ATOM 3767 C CA . PRO B 1 80 ? 1.45514 93.10902 30.47532 1.000 49.85189 412 PRO C CA 1
ATOM 3768 C C . PRO B 1 80 ? 0.16941 93.85974 30.14464 1.000 46.31300 412 PRO C C 1
ATOM 3769 O O . PRO B 1 80 ? -0.50352 94.39182 31.03437 1.000 51.50417 412 PRO C O 1
ATOM 3780 N N . TYR B 1 81 ? -0.23512 93.85587 28.88591 1.000 41.65690 413 TYR C N 1
ATOM 3781 C CA . TYR B 1 81 ? -1.38163 94.65374 28.47851 1.000 42.51406 413 TYR C CA 1
ATOM 3782 C C . TYR B 1 81 ? -2.68088 94.17467 29.10708 1.000 44.21950 413 TYR C C 1
ATOM 3783 O O . TYR B 1 81 ? -3.53268 94.99235 29.44546 1.000 40.46076 413 TYR C O 1
ATOM 3801 N N . LEU B 1 82 ? -2.85144 92.86236 29.29242 1.000 39.19004 414 LEU C N 1
ATOM 3802 C CA . LEU B 1 82 ? -4.09859 92.34990 29.86592 1.000 47.62465 414 LEU C CA 1
ATOM 3803 C C . LEU B 1 82 ? -4.33387 92.79933 31.30981 1.000 46.64810 414 LEU C C 1
ATOM 3804 O O . LEU B 1 82 ? -5.48971 92.82179 31.75084 1.000 40.19603 414 LEU C O 1
ATOM 3820 N N . THR B 1 83 ? -3.28273 93.15537 32.06071 1.000 38.85578 415 THR C N 1
ATOM 3821 C CA . THR B 1 83 ? -3.50334 93.62377 33.43290 1.000 57.22502 415 THR C CA 1
ATOM 3822 C C . THR B 1 83 ? -4.27547 94.94788 33.47536 1.000 58.53281 415 THR C C 1
ATOM 3823 O O . THR B 1 83 ? -4.98665 95.22818 34.45134 1.000 60.04261 415 THR C O 1
ATOM 3834 N N . THR B 1 84 ? -4.12401 95.78882 32.43296 1.000 59.25668 416 THR C N 1
ATOM 3835 C CA . THR B 1 84 ? -4.69300 97.13504 32.39591 1.000 59.22838 416 THR C CA 1
ATOM 3836 C C . THR B 1 84 ? -6.14491 97.14471 31.95284 1.000 66.98520 416 THR C C 1
ATOM 3837 O O . THR B 1 84 ? -6.65452 98.22562 31.60931 1.000 73.39276 416 THR C O 1
ATOM 3848 N N . LEU B 1 85 ? -6.83132 95.99835 31.96693 1.000 61.81506 417 LEU C N 1
ATOM 3849 C CA . LEU B 1 85 ? -8.11464 95.86996 31.30089 1.000 65.63666 417 LEU C CA 1
ATOM 3850 C C . LEU B 1 85 ? -9.24107 95.58465 32.28585 1.000 68.41492 417 LEU C C 1
ATOM 3851 O O . LEU B 1 85 ? -9.10390 94.77204 33.20455 1.000 63.82819 417 LEU C O 1
ATOM 3867 N N . ALA B 1 86 ? -10.36889 96.24164 32.04612 1.000 68.77798 418 ALA C N 1
ATOM 3868 C CA . ALA B 1 86 ? -11.55869 96.03760 32.84830 1.000 65.81042 418 ALA C CA 1
ATOM 3869 C C . ALA B 1 86 ? -12.18895 94.67812 32.55850 1.000 65.74103 418 ALA C C 1
ATOM 3870 O O . ALA B 1 86 ? -12.10966 94.16272 31.44030 1.000 52.94271 418 ALA C O 1
ATOM 3877 N N . PRO B 1 87 ? -12.89853 94.11328 33.53719 1.000 66.09575 419 PRO C N 1
ATOM 3878 C CA . PRO B 1 87 ? -13.31157 92.70454 33.44760 1.000 64.56500 419 PRO C CA 1
ATOM 3879 C C . PRO B 1 87 ? -13.95702 92.39171 32.12230 1.000 63.00159 419 PRO C C 1
ATOM 3880 O O . PRO B 1 87 ? -13.60295 91.42500 31.44390 1.000 54.54995 419 PRO C O 1
ATOM 3891 N N . VAL B 1 88 ? -14.91326 93.22296 31.72707 1.000 55.96724 420 VAL C N 1
ATOM 3892 C CA . VAL B 1 88 ? -15.67109 92.92564 30.51743 1.000 65.91281 420 VAL C CA 1
ATOM 3893 C C . VAL B 1 88 ? -14.75836 92.96503 29.29252 1.000 59.24092 420 VAL C C 1
ATOM 3894 O O . VAL B 1 88 ? -14.84593 92.09829 28.41343 1.000 49.06939 420 VAL C O 1
ATOM 3907 N N . VAL B 1 89 ? -13.85036 93.94918 29.23679 1.000 63.10729 421 VAL C N 1
ATOM 3908 C CA . VAL B 1 89 ? -12.96981 94.12311 28.08322 1.000 59.06685 421 VAL C CA 1
ATOM 3909 C C . VAL B 1 89 ? -11.97376 92.97023 27.99745 1.000 53.59520 421 VAL C C 1
ATOM 3910 O O . VAL B 1 89 ? -11.65228 92.48016 26.90388 1.000 41.80984 421 VAL C O 1
ATOM 3923 N N . LEU B 1 90 ? -11.48567 92.51962 29.15357 1.000 47.35414 422 LEU C N 1
ATOM 3924 C CA . LEU B 1 90 ? -10.52186 91.41502 29.20421 1.000 51.28254 422 LEU C CA 1
ATOM 3925 C C . LEU B 1 90 ? -11.08414 90.15627 28.55469 1.000 46.96436 422 LEU C C 1
ATOM 3926 O O . LEU B 1 90 ? -10.43402 89.54857 27.68919 1.000 40.80078 422 LEU C O 1
ATOM 3942 N N . GLN B 1 91 ? -12.28023 89.73548 28.96898 1.000 38.45753 423 GLN C N 1
ATOM 3943 C CA . GLN B 1 91 ? -12.87417 88.52889 28.41246 1.000 48.73555 423 GLN C CA 1
ATOM 3944 C C . GLN B 1 91 ? -13.13437 88.68682 26.92847 1.000 46.46732 423 GLN C C 1
ATOM 3945 O O . GLN B 1 91 ? -12.97411 87.73453 26.14726 1.000 40.74313 423 GLN C O 1
ATOM 3959 N N . ALA B 1 92 ? -13.58484 89.87969 26.51442 1.000 48.48905 424 ALA C N 1
ATOM 3960 C CA . ALA B 1 92 ? -13.81544 90.10432 25.09640 1.000 48.84377 424 ALA C CA 1
ATOM 3961 C C . ALA B 1 92 ? -12.50182 90.06025 24.34038 1.000 35.60257 424 ALA C C 1
ATOM 3962 O O . ALA B 1 92 ? -12.43716 89.50132 23.24810 1.000 39.75781 424 ALA C O 1
ATOM 3969 N N . THR B 1 93 ? -11.44970 90.60963 24.93939 1.000 33.03298 425 THR C N 1
ATOM 3970 C CA . THR B 1 93 ? -10.14178 90.67950 24.29583 1.000 38.46910 425 THR C CA 1
ATOM 3971 C C . THR B 1 93 ? -9.59522 89.27584 24.09479 1.000 35.53587 425 THR C C 1
ATOM 3972 O O . THR B 1 93 ? -9.18261 88.90536 22.98764 1.000 30.43056 425 THR C O 1
ATOM 3983 N N . CYS B 1 94 ? -9.58649 88.46705 25.16987 1.000 41.74753 426 CYS C N 1
ATOM 3984 C CA . CYS B 1 94 ? -9.04075 87.12452 25.02968 1.000 37.34314 426 CYS C CA 1
ATOM 3985 C C . CYS B 1 94 ? -9.89973 86.28806 24.11371 1.000 37.98877 426 CYS C C 1
ATOM 3986 O O . CYS B 1 94 ? -9.38019 85.56953 23.23888 1.000 37.13881 426 CYS C O 1
ATOM 3994 N N . LEU B 1 95 ? -11.22323 86.37075 24.28011 1.000 36.82338 427 LEU C N 1
ATOM 3995 C CA . LEU B 1 95 ? -12.09959 85.68089 23.33984 1.000 39.70800 427 LEU C CA 1
ATOM 3996 C C . LEU B 1 95 ? -11.84125 86.14337 21.91805 1.000 34.34004 427 LEU C C 1
ATOM 3997 O O . LEU B 1 95 ? -11.89315 85.34055 20.98037 1.000 39.06646 427 LEU C O 1
ATOM 4013 N N . TRP B 1 96 ? -11.59483 87.44381 21.72444 1.000 36.82154 428 TRP C N 1
ATOM 4014 C CA . TRP B 1 96 ? -11.37930 87.92666 20.35990 1.000 35.45995 428 TRP C CA 1
ATOM 4015 C C . TRP B 1 96 ? -10.14189 87.25848 19.78640 1.000 33.83211 428 TRP C C 1
ATOM 4016 O O . TRP B 1 96 ? -10.14464 86.82185 18.62830 1.000 37.55360 428 TRP C O 1
ATOM 4037 N N . ARG B 1 97 ? -9.10400 87.08524 20.61922 1.000 36.35544 429 ARG C N 1
ATOM 4038 C CA . ARG B 1 97 ? -7.88239 86.40505 20.18068 1.000 35.56309 429 ARG C CA 1
ATOM 4039 C C . ARG B 1 97 ? -8.14748 84.94502 19.82058 1.000 37.40013 429 ARG C C 1
ATOM 4040 O O . ARG B 1 97 ? -7.64124 84.44005 18.79069 1.000 34.26155 429 ARG C O 1
ATOM 4061 N N . ARG B 1 98 ? -8.90506 84.22729 20.67403 1.000 38.20657 430 ARG C N 1
ATOM 4062 C CA . ARG B 1 98 ? -9.29949 82.86457 20.32289 1.000 33.94425 430 ARG C CA 1
ATOM 4063 C C . ARG B 1 98 ? -10.03273 82.83539 18.99547 1.000 37.44806 430 ARG C C 1
ATOM 4064 O O . ARG B 1 98 ? -9.85326 81.91281 18.18400 1.000 40.33477 430 ARG C O 1
ATOM 4085 N N . ALA B 1 99 ? -10.89945 83.82869 18.77139 1.000 39.04788 431 ALA C N 1
ATOM 4086 C CA . ALA B 1 99 ? -11.70770 83.83869 17.55462 1.000 41.39671 431 ALA C CA 1
ATOM 4087 C C . ALA B 1 99 ? -10.84906 84.08523 16.32927 1.000 41.81506 431 ALA C C 1
ATOM 4088 O O . ALA B 1 99 ? -11.02052 83.42969 15.29664 1.000 44.26785 431 ALA C O 1
ATOM 4095 N N . LEU B 1 100 ? -9.89600 85.00963 16.43152 1.000 42.67899 432 LEU C N 1
ATOM 4096 C CA . LEU B 1 100 ? -9.01319 85.22078 15.30093 1.000 38.50124 432 LEU C CA 1
ATOM 4097 C C . LEU B 1 100 ? -8.31563 83.92836 14.93799 1.000 47.57585 432 LEU C C 1
ATOM 4098 O O . LEU B 1 100 ? -8.18748 83.58891 13.75716 1.000 38.89685 432 LEU C O 1
ATOM 4114 N N . LEU B 1 101 ? -7.85695 83.19121 15.95499 1.000 45.22797 433 LEU C N 1
ATOM 4115 C CA . LEU B 1 101 ? -7.11280 81.97387 15.68944 1.000 41.39747 433 LEU C CA 1
ATOM 4116 C C . LEU B 1 101 ? -8.02760 80.86743 15.17442 1.000 48.60121 433 LEU C C 1
ATOM 4117 O O . LEU B 1 101 ? -7.66993 80.16664 14.21926 1.000 47.37242 433 LEU C O 1
ATOM 4133 N N . ALA B 1 102 ? -9.20024 80.69624 15.79272 1.000 45.60337 434 ALA C N 1
ATOM 4134 C CA . ALA B 1 102 ? -10.13516 79.66944 15.35168 1.000 43.59329 434 ALA C CA 1
ATOM 4135 C C . ALA B 1 102 ? -10.64811 79.94623 13.94532 1.000 56.57927 434 ALA C C 1
ATOM 4136 O O . ALA B 1 102 ? -10.92507 79.01325 13.18818 1.000 58.75937 434 ALA C O 1
ATOM 4143 N N . ALA B 1 103 ? -10.77095 81.21362 13.56295 1.000 54.79254 435 ALA C N 1
ATOM 4144 C CA . ALA B 1 103 ? -11.24671 81.52832 12.21375 1.000 54.98004 435 ALA C CA 1
ATOM 4145 C C . ALA B 1 103 ? -10.26483 81.07176 11.13921 1.000 48.25847 435 ALA C C 1
ATOM 4146 O O . ALA B 1 103 ? -10.69045 80.69283 10.04673 1.000 62.28925 435 ALA C O 1
ATOM 4153 N N . THR B 1 104 ? -8.96077 81.06080 11.43308 1.000 56.14386 436 THR C N 1
ATOM 4154 C CA . THR B 1 104 ? -7.98349 80.51612 10.50186 1.000 61.21424 436 THR C CA 1
ATOM 4155 C C . THR B 1 104 ? -8.04611 78.98890 10.38750 1.000 64.84063 436 THR C C 1
ATOM 4156 O O . THR B 1 104 ? -7.19555 78.40395 9.71278 1.000 65.86969 436 THR C O 1
ATOM 4167 N N . GLU B 1 105 ? -9.01059 78.34532 11.04624 1.000 65.06786 437 GLU C N 1
ATOM 4168 C CA . GLU B 1 105 ? -9.20351 76.90194 10.98891 1.000 69.10014 437 GLU C CA 1
ATOM 4169 C C . GLU B 1 105 ? -10.41209 76.53054 10.13760 1.000 77.76968 437 GLU C C 1
ATOM 4170 O O . GLU B 1 105 ? -10.96927 75.43573 10.28423 1.000 83.93712 437 GLU C O 1
ATOM 4182 N N . MET B 1 106 ? -10.83717 77.42550 9.25268 1.000 70.86774 438 MET C N 1
ATOM 4183 C CA . MET B 1 106 ? -12.05302 77.23875 8.48193 1.000 71.29488 438 MET C CA 1
ATOM 4184 C C . MET B 1 106 ? -11.90217 78.02398 7.19212 1.000 79.32141 438 MET C C 1
ATOM 4185 O O . MET B 1 106 ? -11.16251 79.01261 7.12287 1.000 78.68217 438 MET C O 1
ATOM 4199 N N . ASP B 1 107 ? -12.57839 77.56081 6.16189 1.000 77.34460 439 ASP C N 1
ATOM 4200 C CA . ASP B 1 107 ? -12.69939 78.38555 5.00264 1.000 79.42525 439 ASP C CA 1
ATOM 4201 C C . ASP B 1 107 ? -14.02354 79.16772 4.97599 1.000 79.76162 439 ASP C C 1
ATOM 4202 O O . ASP B 1 107 ? -14.12202 80.19004 4.26557 1.000 83.93508 439 ASP C O 1
ATOM 4211 N N . ARG B 1 108 ? -14.98429 78.75205 5.77248 1.000 79.93710 440 ARG C N 1
ATOM 4212 C CA . ARG B 1 108 ? -16.29490 79.37015 5.87579 1.000 83.73224 440 ARG C CA 1
ATOM 4213 C C . ARG B 1 108 ? -16.64414 79.41699 7.35307 1.000 74.98141 440 ARG C C 1
ATOM 4214 O O . ARG B 1 108 ? -16.08707 78.66521 8.14783 1.000 80.21829 440 ARG C O 1
ATOM 4235 N N . ILE B 1 109 ? -17.55706 80.30956 7.73411 1.000 68.33918 441 ILE C N 1
ATOM 4236 C CA . ILE B 1 109 ? -17.93258 80.44576 9.13725 1.000 71.48182 441 ILE C CA 1
ATOM 4237 C C . ILE B 1 109 ? -19.43475 80.61941 9.27131 1.000 74.14451 441 ILE C C 1
ATOM 4238 O O . ILE B 1 109 ? -20.01519 81.53257 8.67463 1.000 76.97843 441 ILE C O 1
ATOM 4254 N N . LEU B 1 110 ? -20.04690 79.78901 10.11392 1.000 72.45467 442 LEU C N 1
ATOM 4255 C CA . LEU B 1 110 ? -21.46815 79.83891 10.42669 1.000 77.40218 442 LEU C CA 1
ATOM 4256 C C . LEU B 1 110 ? -21.61852 80.13631 11.90832 1.000 76.44580 442 LEU C C 1
ATOM 4257 O O . LEU B 1 110 ? -20.88536 79.58349 12.73360 1.000 82.43689 442 LEU C O 1
ATOM 4273 N N . VAL B 1 111 ? -22.58272 80.98789 12.25495 1.000 75.60228 443 VAL C N 1
ATOM 4274 C CA . VAL B 1 111 ? -22.67373 81.47710 13.63452 1.000 78.61201 443 VAL C CA 1
ATOM 4275 C C . VAL B 1 111 ? -22.82442 80.34861 14.64855 1.000 84.16958 443 VAL C C 1
ATOM 4276 O O . VAL B 1 111 ? -22.14664 80.38654 15.69174 1.000 78.88284 443 VAL C O 1
ATOM 4289 N N . PRO B 1 112 ? -23.71264 79.36593 14.46271 1.000 88.67422 444 PRO C N 1
ATOM 4290 C CA . PRO B 1 112 ? -23.84242 78.31887 15.49393 1.000 88.93808 444 PRO C CA 1
ATOM 4291 C C . PRO B 1 112 ? -22.66597 77.35458 15.53347 1.000 82.78115 444 PRO C C 1
ATOM 4292 O O . PRO B 1 112 ? -22.21557 76.99218 16.62688 1.000 75.67496 444 PRO C O 1
ATOM 4303 N N . ASN B 1 113 ? -22.16537 76.91441 14.37477 1.000 78.52199 445 ASN C N 1
ATOM 4304 C CA . ASN B 1 113 ? -20.93898 76.12946 14.36274 1.000 75.98492 445 ASN C CA 1
ATOM 4305 C C . ASN B 1 113 ? -19.83809 76.86761 15.11356 1.000 80.56978 445 ASN C C 1
ATOM 4306 O O . ASN B 1 113 ? -19.24367 76.33208 16.05815 1.000 79.60340 445 ASN C O 1
ATOM 4317 N N . PHE B 1 114 ? -19.55899 78.11694 14.70751 1.000 79.55460 446 PHE C N 1
ATOM 4318 C CA . PHE B 1 114 ? -18.56246 78.92558 15.41083 1.000 78.15419 446 PHE C CA 1
ATOM 4319 C C . PHE B 1 114 ? -18.88637 79.03683 16.89256 1.000 65.98766 446 PHE C C 1
ATOM 4320 O O . PHE B 1 114 ? -17.98738 78.97221 17.73537 1.000 69.05027 446 PHE C O 1
ATOM 4337 N N . SER B 1 115 ? -20.16716 79.21413 17.22390 1.000 73.18868 447 SER C N 1
ATOM 4338 C CA . SER B 1 115 ? -20.59660 79.21587 18.61846 1.000 74.87918 447 SER C CA 1
ATOM 4339 C C . SER B 1 115 ? -20.17333 77.93974 19.34321 1.000 72.27900 447 SER C C 1
ATOM 4340 O O . SER B 1 115 ? -19.84757 77.96564 20.53596 1.000 71.70969 447 SER C O 1
ATOM 4348 N N . ARG B 1 116 ? -20.20268 76.80636 18.64992 1.000 70.85825 448 ARG C N 1
ATOM 4349 C CA . ARG B 1 116 ? -19.75004 75.57001 19.27406 1.000 73.76872 448 ARG C CA 1
ATOM 4350 C C . ARG B 1 116 ? -18.22498 75.52395 19.34525 1.000 66.83659 448 ARG C C 1
ATOM 4351 O O . ARG B 1 116 ? -17.66763 75.17446 20.39148 1.000 69.03710 448 ARG C O 1
ATOM 4372 N N . ARG B 1 117 ? -17.54055 75.89422 18.24961 1.000 62.22179 449 ARG C N 1
ATOM 4373 C CA . ARG B 1 117 ? -16.08118 75.82899 18.19297 1.000 59.46505 449 ARG C CA 1
ATOM 4374 C C . ARG B 1 117 ? -15.40628 76.57335 19.34054 1.000 57.16134 449 ARG C C 1
ATOM 4375 O O . ARG B 1 117 ? -14.26397 76.26513 19.68746 1.000 58.00326 449 ARG C O 1
ATOM 4396 N N . LEU B 1 118 ? -16.07740 77.56668 19.92826 1.000 61.50889 450 LEU C N 1
ATOM 4397 C CA . LEU B 1 118 ? -15.47077 78.40191 20.95471 1.000 63.13813 450 LEU C CA 1
ATOM 4398 C C . LEU B 1 118 ? -16.12442 78.26054 22.31580 1.000 60.25634 450 LEU C C 1
ATOM 4399 O O . LEU B 1 118 ? -15.53235 78.69081 23.31102 1.000 54.74870 450 LEU C O 1
ATOM 4415 N N . GLY B 1 119 ? -17.33540 77.70896 22.37402 1.000 64.80446 451 GLY C N 1
ATOM 4416 C CA . GLY B 1 119 ? -18.02836 77.52601 23.63389 1.000 65.32733 451 GLY C CA 1
ATOM 4417 C C . GLY B 1 119 ? -18.80025 78.72978 24.11575 1.000 60.65278 451 GLY C C 1
ATOM 4418 O O . GLY B 1 119 ? -18.83060 79.00175 25.32229 1.000 67.36608 451 GLY C O 1
ATOM 4422 N N . VAL B 1 120 ? -19.44028 79.46003 23.20750 1.000 69.57461 452 VAL C N 1
ATOM 4423 C CA . VAL B 1 120 ? -20.04125 80.74487 23.53850 1.000 73.49404 452 VAL C CA 1
ATOM 4424 C C . VAL B 1 120 ? -21.48504 80.76824 23.06223 1.000 78.14308 452 VAL C C 1
ATOM 4425 O O . VAL B 1 120 ? -21.83913 80.12490 22.06645 1.000 79.80162 452 VAL C O 1
ATOM 4438 N N . GLU B 1 121 ? -22.31487 81.53366 23.78016 1.000 78.21822 453 GLU C N 1
ATOM 4439 C CA . GLU B 1 121 ? -23.70850 81.72103 23.39669 1.000 78.27091 453 GLU C CA 1
ATOM 4440 C C . GLU B 1 121 ? -23.79785 82.40326 22.03254 1.000 80.18258 453 GLU C C 1
ATOM 4441 O O . GLU B 1 121 ? -22.84735 83.02834 21.55312 1.000 81.49675 453 GLU C O 1
ATOM 4453 N N . ILE B 1 122 ? -24.96178 82.26116 21.39197 1.000 78.83085 454 ILE C N 1
ATOM 4454 C CA . ILE B 1 122 ? -25.05316 82.60178 19.97538 1.000 83.86011 454 ILE C CA 1
ATOM 4455 C C . ILE B 1 122 ? -25.03102 84.10785 19.75801 1.000 86.45516 454 ILE C C 1
ATOM 4456 O O . ILE B 1 122 ? -24.59673 84.57913 18.69838 1.000 83.00359 454 ILE C O 1
ATOM 4472 N N . THR B 1 123 ? -25.52317 84.88991 20.71854 1.000 85.98221 455 THR C N 1
ATOM 4473 C CA . THR B 1 123 ? -25.33992 86.33172 20.62194 1.000 90.37996 455 THR C CA 1
ATOM 4474 C C . THR B 1 123 ? -23.87172 86.63795 20.33942 1.000 87.04064 455 THR C C 1
ATOM 4475 O O . THR B 1 123 ? -23.53960 87.36846 19.39846 1.000 83.57686 455 THR C O 1
ATOM 4486 N N . VAL B 1 124 ? -22.97931 85.99260 21.09677 1.000 82.44921 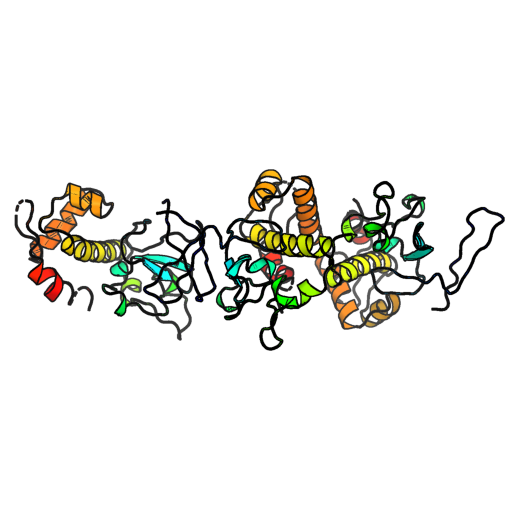456 VAL C N 1
ATOM 4487 C CA . VAL B 1 124 ? -21.55125 8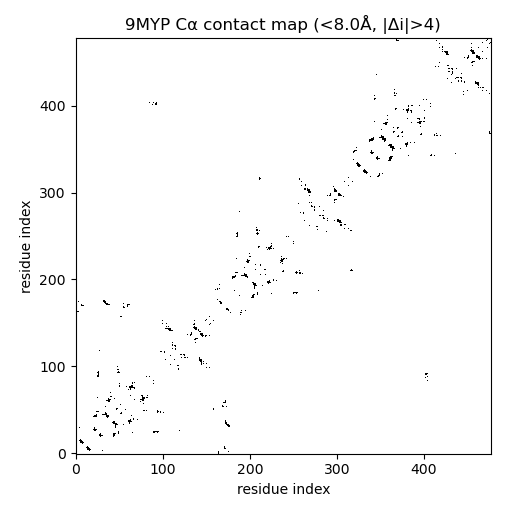6.28539 21.03756 1.000 76.18403 456 VAL C CA 1
ATOM 4488 C C . VAL B 1 124 ? -20.96543 85.88178 19.68737 1.000 72.79333 456 VAL C C 1
ATOM 4489 O O . VAL B 1 124 ? -20.27687 86.67186 19.03011 1.000 74.16924 456 VAL C O 1
ATOM 4502 N N . ALA B 1 125 ? -21.21481 84.64965 19.24845 1.000 74.89313 457 ALA C N 1
ATOM 4503 C CA . ALA B 1 125 ? -20.70406 84.24185 17.94260 1.000 75.36833 457 ALA C CA 1
ATOM 4504 C C . ALA B 1 125 ? -21.13596 85.20699 16.83951 1.000 84.86295 457 ALA C C 1
ATOM 4505 O O . ALA B 1 125 ? -20.38223 85.43033 15.87971 1.000 77.43119 457 ALA C O 1
ATOM 4512 N N . HIS B 1 126 ? -22.33834 85.78056 16.95241 1.000 98.89150 458 HIS C N 1
ATOM 4513 C CA . HIS B 1 126 ? -22.75006 86.83640 16.03071 1.000 100.70808 458 HIS C CA 1
ATOM 4514 C C . HIS B 1 126 ? -21.84034 88.05168 16.17066 1.000 90.20519 458 HIS C C 1
ATOM 4515 O O . HIS B 1 126 ? -21.26146 88.52755 15.18690 1.000 86.54034 458 HIS C O 1
ATOM 4529 N N . GLY B 1 127 ? -21.69324 88.55460 17.40285 1.000 83.43581 459 GLY C N 1
ATOM 4530 C CA . GLY B 1 127 ? -20.84996 89.71384 17.63775 1.000 83.42902 459 GLY C CA 1
ATOM 4531 C C . GLY B 1 127 ? -19.41311 89.52662 17.19190 1.000 83.75215 459 GLY C C 1
ATOM 4532 O O . GLY B 1 127 ? -18.73515 90.50024 16.85703 1.000 83.50736 459 GLY C O 1
ATOM 4536 N N . LEU B 1 128 ? -18.92685 88.28142 17.18196 1.000 79.22232 460 LEU C N 1
ATOM 4537 C CA . LEU B 1 128 ? -17.55577 88.01942 16.76887 1.000 64.90714 460 LEU C CA 1
ATOM 4538 C C . LEU B 1 128 ? -17.45186 87.93261 15.26269 1.000 65.61575 460 LEU C C 1
ATOM 4539 O O . LEU B 1 128 ? -16.48227 88.41368 14.66358 1.000 60.48718 460 LEU C O 1
ATOM 4555 N N . ILE B 1 129 ? -18.43494 87.30723 14.63459 1.000 68.97773 461 ILE C N 1
ATOM 4556 C CA . ILE B 1 129 ? -18.34658 87.13667 13.19524 1.000 71.60556 461 ILE C CA 1
ATOM 4557 C C . ILE B 1 129 ? -18.66859 88.44649 12.50754 1.000 71.50179 461 ILE C C 1
ATOM 4558 O O . ILE B 1 129 ? -18.08390 88.76293 11.47336 1.000 61.53958 461 ILE C O 1
ATOM 4574 N N . ASN B 1 130 ? -19.57103 89.24143 13.06977 1.000 80.00661 462 ASN C N 1
ATOM 4575 C CA . ASN B 1 130 ? -19.81505 90.55001 12.48004 1.000 87.92260 462 ASN C CA 1
ATOM 4576 C C . ASN B 1 130 ? -18.68800 91.52532 12.80816 1.000 83.11789 462 ASN C C 1
ATOM 4577 O O . ASN B 1 130 ? -18.46408 92.46135 12.03743 1.000 86.75440 462 ASN C O 1
ATOM 4588 N N . ARG B 1 131 ? -17.94157 91.31308 13.89845 1.000 76.29413 463 ARG C N 1
ATOM 4589 C CA . ARG B 1 131 ? -16.70467 92.06894 14.05796 1.000 64.19543 463 ARG C CA 1
ATOM 4590 C C . ARG B 1 131 ? -15.65198 91.59013 13.07057 1.000 60.08248 463 ARG C C 1
ATOM 4591 O O . ARG B 1 131 ? -14.87987 92.39097 12.53974 1.000 57.75009 463 ARG C O 1
ATOM 4612 N N . LEU B 1 132 ? -15.61542 90.28747 12.79108 1.000 63.68006 464 LEU C N 1
ATOM 4613 C CA . LEU B 1 132 ? -14.67000 89.78531 11.80172 1.000 55.28244 464 LEU C CA 1
ATOM 4614 C C . LEU B 1 132 ? -15.00780 90.27059 10.40407 1.000 62.94006 464 LEU C C 1
ATOM 4615 O O . LEU B 1 132 ? -14.13188 90.33838 9.52982 1.000 59.25683 464 LEU C O 1
ATOM 4631 N N . GLU B 1 133 ? -16.28460 90.53271 10.14469 1.000 68.48108 465 GLU C N 1
ATOM 4632 C CA . GLU B 1 133 ? -16.63077 91.04393 8.82299 1.000 74.26502 465 GLU C CA 1
ATOM 4633 C C . GLU B 1 133 ? -16.28305 92.52552 8.74758 1.000 61.16303 465 GLU C C 1
ATOM 4634 O O . GLU B 1 133 ? -15.52706 92.93838 7.86377 1.000 63.07456 465 GLU C O 1
ATOM 4646 N N . LYS B 1 134 ? -16.73890 93.30885 9.72986 1.000 65.05651 466 LYS C N 1
ATOM 4647 C CA . LYS B 1 134 ? -16.34208 94.704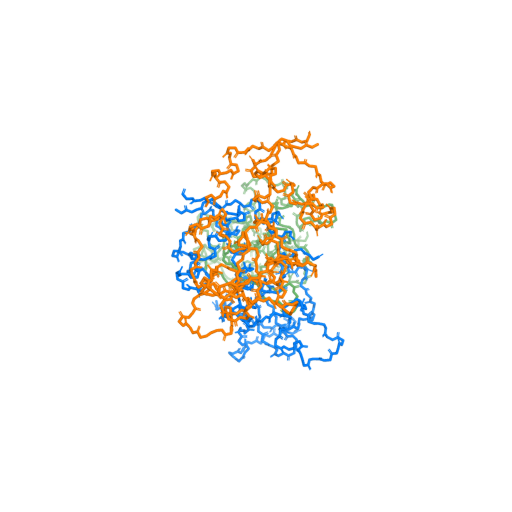58 9.86467 1.000 62.53766 466 LYS C CA 1
ATOM 4648 C C . LYS B 1 134 ? -14.86342 94.90003 9.54060 1.000 63.03162 466 LYS C C 1
ATOM 4649 O O . LYS B 1 134 ? -14.51177 95.84930 8.83230 1.000 64.92113 466 LYS C O 1
ATOM 4668 N N . GLU B 1 135 ? -13.99392 93.99233 9.99159 1.000 62.81174 467 GLU C N 1
ATOM 4669 C CA . GLU B 1 135 ? -12.55490 94.14902 9.79906 1.000 58.01124 467 GLU C CA 1
ATOM 4670 C C . GLU B 1 135 ? -12.04750 93.55034 8.50347 1.000 60.71428 467 GLU C C 1
ATOM 4671 O O . GLU B 1 135 ? -10.84290 93.62671 8.23086 1.000 59.96484 467 GLU C O 1
ATOM 4683 N N . GLY B 1 136 ? -12.92290 92.95276 7.70051 1.000 68.98528 468 GLY C N 1
ATOM 4684 C CA . GLY B 1 136 ? -12.48489 92.36457 6.45468 1.000 67.05328 468 GLY C CA 1
ATOM 4685 C C . GLY B 1 136 ? -11.79596 91.02985 6.59190 1.000 74.25712 468 GLY C C 1
ATOM 4686 O O . GLY B 1 136 ? -11.06700 90.62358 5.67759 1.000 71.33802 468 GLY C O 1
ATOM 4690 N N . TYR B 1 137 ? -11.98787 90.33378 7.71753 1.000 65.75572 469 TYR C N 1
ATOM 4691 C CA . TYR B 1 137 ? -11.40494 89.00206 7.86297 1.000 73.53029 469 TYR C CA 1
ATOM 4692 C C . TYR B 1 137 ? -12.35957 87.91818 7.36345 1.000 70.32909 469 TYR C C 1
ATOM 4693 O O . TYR B 1 137 ? -11.89969 86.91116 6.81835 1.000 69.89147 469 TYR C O 1
ATOM 4711 N N . CYS B 1 138 ? -13.67151 88.12033 7.51407 1.000 66.70569 470 CYS C N 1
ATOM 4712 C CA . CYS B 1 138 ? -14.70500 87.28850 6.91059 1.000 67.20575 470 CYS C CA 1
ATOM 4713 C C . CYS B 1 138 ? -15.60930 88.16906 6.04896 1.000 83.61025 470 CYS C C 1
ATOM 4714 O O . CYS B 1 138 ? -15.62467 89.39478 6.19321 1.000 77.32472 470 CYS C O 1
ATOM 4722 N N . GLN B 1 139 ? -16.38030 87.54346 5.14881 1.000 94.61032 471 GLN C N 1
ATOM 4723 C CA . GLN B 1 139 ? -17.17783 88.28448 4.17369 1.000 95.21100 471 GLN C CA 1
ATOM 4724 C C . GLN B 1 139 ? -18.66476 88.26286 4.54922 1.000 107.97599 471 GLN C C 1
ATOM 4725 O O . GLN B 1 139 ? -19.04606 87.85326 5.65538 1.000 115.83995 471 GLN C O 1
ATOM 4739 N N . ASN B 1 140 ? -19.50952 88.72783 3.62481 1.000 102.75452 472 ASN C N 1
ATOM 4740 C CA . ASN B 1 140 ? -20.94478 88.85017 3.88558 1.000 93.12314 472 ASN C CA 1
ATOM 4741 C C . ASN B 1 140 ? -21.67486 87.51973 3.71338 1.000 91.08527 472 ASN C C 1
ATOM 4742 O O . ASN B 1 140 ? -22.52957 87.16184 4.53170 1.000 88.30775 472 ASN C O 1
ATOM 4746 N N . GLY B 1 147 ? -23.15104 81.01916 4.85194 1.000 89.48235 479 GLY C N 1
ATOM 4747 C CA . GLY B 1 147 ? -21.73921 80.94325 5.18266 1.000 88.61619 479 GLY C CA 1
ATOM 4748 C C . GLY B 1 147 ? -20.91868 82.17292 4.82116 1.000 94.57419 479 GLY C C 1
ATOM 4749 O O . GLY B 1 147 ? -20.87395 82.57467 3.66037 1.000 103.43592 479 GLY C O 1
ATOM 4753 N N . ARG B 1 148 ? -20.25998 82.77348 5.81522 1.000 93.57595 480 ARG C N 1
ATOM 4754 C CA . ARG B 1 148 ? -19.35769 83.90093 5.58456 1.000 88.95571 480 ARG C CA 1
ATOM 4755 C C . ARG B 1 148 ? -17.96278 83.34754 5.31543 1.000 77.77656 480 ARG C C 1
ATOM 4756 O O . ARG B 1 148 ? -17.27652 82.90209 6.23857 1.000 80.92759 480 ARG C O 1
ATOM 4777 N N . LEU B 1 149 ? -17.54796 83.36654 4.05500 1.000 81.79706 481 LEU C N 1
ATOM 4778 C CA . LEU B 1 149 ? -16.21634 82.88746 3.71040 1.000 87.72830 481 LEU C CA 1
ATOM 4779 C C . LEU B 1 149 ? -15.16543 83.62589 4.53121 1.000 91.98764 481 LEU C C 1
ATOM 4780 O O . LEU B 1 149 ? -15.23449 84.84559 4.72573 1.000 90.18234 481 LEU C O 1
ATOM 4796 N N . VAL B 1 150 ? -14.20430 82.86866 5.04281 1.000 89.86699 482 VAL C N 1
ATOM 4797 C CA . VAL B 1 150 ? -13.11760 83.44787 5.82261 1.000 85.28459 482 VAL C CA 1
ATOM 4798 C C . VAL B 1 150 ? -12.08375 83.98921 4.85485 1.000 83.78833 482 VAL C C 1
ATOM 4799 O O . VAL B 1 150 ? -11.49264 83.22822 4.07743 1.000 76.13543 482 VAL C O 1
ATOM 4812 N N . ASN B 1 151 ? -11.88338 85.30724 4.87054 1.000 88.80690 483 ASN C N 1
ATOM 4813 C CA . ASN B 1 151 ? -10.78522 85.89247 4.10309 1.000 88.25138 483 ASN C CA 1
ATOM 4814 C C . ASN B 1 151 ? -9.51016 85.64006 4.90283 1.000 79.36479 483 ASN C C 1
ATOM 4815 O O . ASN B 1 151 ? -8.99614 86.49898 5.63095 1.000 80.02106 483 ASN C O 1
ATOM 4826 N N . LYS B 1 152 ? -9.00495 84.42337 4.77056 1.000 73.68634 484 LYS C N 1
ATOM 4827 C CA . LYS B 1 152 ? -7.93047 83.94362 5.62834 1.000 78.47901 484 LYS C CA 1
ATOM 4828 C C . LYS B 1 152 ? -6.58093 84.54221 5.27068 1.000 73.99001 484 LYS C C 1
ATOM 4829 O O . LYS B 1 152 ? -5.65442 84.50880 6.08839 1.000 73.37049 484 LYS C O 1
ATOM 4848 N N . GLU B 1 153 ? -6.45596 85.09893 4.07375 1.000 78.21531 485 GLU C N 1
ATOM 4849 C CA . GLU B 1 153 ? -5.20597 85.72446 3.65374 1.000 84.36096 485 GLU C CA 1
ATOM 4850 C C . GLU B 1 153 ? -4.87937 86.93725 4.52825 1.000 78.85821 485 GLU C C 1
ATOM 4851 O O . GLU B 1 153 ? -3.80083 87.03123 5.13665 1.000 63.57169 485 GLU C O 1
ATOM 4863 N N . LYS B 1 154 ? -5.80925 87.88882 4.57868 1.000 75.96118 486 LYS C N 1
ATOM 4864 C CA . LYS B 1 154 ? -5.63492 89.08605 5.38573 1.000 71.11178 486 LYS C CA 1
ATOM 4865 C C . LYS B 1 154 ? -5.55097 88.73064 6.86472 1.000 75.46891 486 LYS C C 1
ATOM 4866 O O . LYS B 1 154 ? -4.70998 89.26905 7.59910 1.000 63.21742 486 LYS C O 1
ATOM 4885 N N . LEU B 1 155 ? -6.40690 87.80869 7.31150 1.000 74.52516 487 LEU C N 1
ATOM 4886 C CA . LEU B 1 155 ? -6.47440 87.44628 8.72434 1.000 73.72129 487 LEU C CA 1
ATOM 4887 C C . LEU B 1 155 ? -5.09925 87.08608 9.27311 1.000 60.80535 487 LEU C C 1
ATOM 4888 O O . LEU B 1 155 ? -4.64019 87.67447 10.25404 1.000 58.70206 487 LEU C O 1
ATOM 4904 N N . LYS B 1 156 ? -4.39982 86.16088 8.62347 1.000 68.16430 488 LYS C N 1
ATOM 4905 C CA . LYS B 1 156 ? -3.10897 85.70517 9.13909 1.000 59.93887 488 LYS C CA 1
ATOM 4906 C C . LYS B 1 156 ? -2.01231 86.76699 9.06121 1.000 61.78030 488 LYS C C 1
ATOM 4907 O O . LYS B 1 156 ? -1.03195 86.68653 9.81254 1.000 59.17786 488 LYS C O 1
ATOM 4926 N N . SER B 1 157 ? -2.14408 87.76426 8.18984 1.000 61.21103 489 SER C N 1
ATOM 4927 C CA . SER B 1 157 ? -1.07861 88.74540 7.98415 1.000 74.48037 489 SER C CA 1
ATOM 4928 C C . SER B 1 157 ? -1.36451 90.07636 8.67849 1.000 64.28823 489 SER C C 1
ATOM 4929 O O . SER B 1 157 ? -0.63788 90.46795 9.60109 1.000 57.69106 489 SER C O 1
ATOM 4937 N N . GLU B 1 158 ? -2.42178 90.77595 8.26534 1.000 57.47709 490 GLU C N 1
ATOM 4938 C CA . GLU B 1 158 ? -2.75748 92.05901 8.87840 1.000 60.88185 490 GLU C CA 1
ATOM 4939 C C . GLU B 1 158 ? -3.46564 91.89101 10.21789 1.000 50.02618 490 GLU C C 1
ATOM 4940 O O . GLU B 1 158 ? -3.30311 92.72428 11.12384 1.000 43.87672 490 GLU C O 1
ATOM 4952 N N . GLY B 1 159 ? -4.27929 90.85068 10.35307 1.000 46.64554 491 GLY C N 1
ATOM 4953 C CA . GLY B 1 159 ? -4.96530 90.63760 11.60930 1.000 43.93972 491 GLY C CA 1
ATOM 4954 C C . GLY B 1 159 ? -4.01318 90.25857 12.72236 1.000 39.95489 491 GLY C C 1
ATOM 4955 O O . GLY B 1 159 ? -4.12342 90.77026 13.84343 1.000 38.25673 491 GLY C O 1
ATOM 4959 N N . PHE B 1 160 ? -3.06801 89.36492 12.43894 1.000 40.64443 492 PHE C N 1
ATOM 4960 C CA . PHE B 1 160 ? -2.16913 88.89648 13.48506 1.000 43.65089 492 PHE C CA 1
ATOM 4961 C C . PHE B 1 160 ? -1.15113 89.97471 13.81696 1.000 48.52486 492 PHE C C 1
ATOM 4962 O O . PHE B 1 160 ? -0.76523 90.11427 14.97841 1.000 44.50856 492 PHE C O 1
ATOM 4979 N N . LYS B 1 161 ? -0.79321 90.82193 12.85145 1.000 45.97100 493 LYS C N 1
ATOM 4980 C CA . LYS B 1 161 ? 0.07236 91.97101 13.11595 1.000 43.52552 493 LYS C CA 1
ATOM 4981 C C . LYS B 1 161 ? -0.61346 93.01236 13.98361 1.000 47.22179 493 LYS C C 1
ATOM 4982 O O . LYS B 1 161 ? -0.01263 93.62677 14.89484 1.000 46.68387 493 LYS C O 1
ATOM 5028 N N . TYR B 1 163 ? -3.22392 92.39982 16.01945 1.000 36.58802 495 TYR C N 1
ATOM 5029 C CA . TYR B 1 163 ? -3.75631 91.96327 17.30308 1.000 38.67043 495 TYR C CA 1
ATOM 5030 C C . TYR B 1 163 ? -2.84335 91.09366 18.15971 1.000 38.90306 495 TYR C C 1
ATOM 5031 O O . TYR B 1 163 ? -3.07830 90.94848 19.37009 1.000 39.37261 495 TYR C O 1
ATOM 5049 N N . PHE B 1 164 ? -1.79158 90.57474 17.58419 1.000 35.47148 496 PHE C N 1
ATOM 5050 C CA . PHE B 1 164 ? -0.87468 89.69502 18.31532 1.000 43.57897 496 PHE C CA 1
ATOM 5051 C C . PHE B 1 164 ? 0.55580 90.21902 18.41112 1.000 61.21921 496 PHE C C 1
ATOM 5052 O O . PHE B 1 164 ? 1.24196 89.90777 19.38653 1.000 63.21259 496 PHE C O 1
ATOM 5069 N N . GLU B 1 165 ? 1.01801 91.00439 17.44190 1.000 82.50525 497 GLU C N 1
ATOM 5070 C CA . GLU B 1 165 ? 2.38582 91.51904 17.43854 1.000 75.13731 497 GLU C CA 1
ATOM 5071 C C . GLU B 1 165 ? 2.40974 93.01425 17.74364 1.000 68.60441 497 GLU C C 1
ATOM 5072 O O . GLU B 1 165 ? 2.03241 93.44007 18.82137 1.000 65.17160 497 GLU C O 1
ATOM 5084 N N . MET C 1 1 ? 27.12176 50.69149 81.49241 1.000 100.50963 333 MET B N 1
ATOM 5085 C CA . MET C 1 1 ? 26.78734 51.39384 82.72535 1.000 107.45901 333 MET B CA 1
ATOM 5086 C C . MET C 1 1 ? 26.85042 50.48391 83.94760 1.000 107.88754 333 MET B C 1
ATOM 5087 O O . MET C 1 1 ? 26.81570 49.25754 83.82793 1.000 104.93613 333 MET B O 1
ATOM 5100 N N . LYS C 1 2 ? 26.94016 51.10624 85.12710 1.000 110.64761 334 LYS B N 1
ATOM 5101 C CA . LYS C 1 2 ? 27.03970 50.39166 86.40186 1.000 87.54393 334 LYS B CA 1
ATOM 5102 C C . LYS C 1 2 ? 25.63205 50.23075 86.97649 1.000 73.30422 334 LYS B C 1
ATOM 5103 O O . LYS C 1 2 ? 25.23818 50.89132 87.94217 1.000 76.65752 334 LYS B O 1
ATOM 5122 N N . SER C 1 3 ? 24.87640 49.30072 86.38601 1.000 47.06816 335 SER B N 1
ATOM 5123 C CA . SER C 1 3 ? 23.44326 49.17957 86.63838 1.000 51.82793 335 SER B CA 1
ATOM 5124 C C . SER C 1 3 ? 23.11280 48.21686 87.77433 1.000 44.28699 335 SER B C 1
ATOM 5125 O O . SER C 1 3 ? 23.71045 47.14728 87.90242 1.000 41.63042 335 SER B O 1
ATOM 5133 N N . SER C 1 4 ? 22.11103 48.56617 88.56654 1.000 35.21572 336 SER B N 1
ATOM 5134 C CA . SER C 1 4 ? 21.72240 47.69600 89.66458 1.000 38.79337 336 SER B CA 1
ATOM 5135 C C . SER C 1 4 ? 20.49674 46.85130 89.36662 1.000 32.57631 336 SER B C 1
ATOM 5136 O O . SER C 1 4 ? 20.10989 46.03998 90.20940 1.000 27.00936 336 SER B O 1
ATOM 5144 N N . HIS C 1 5 ? 19.93798 46.94926 88.15553 1.000 30.20652 337 HIS B N 1
ATOM 5145 C CA . HIS C 1 5 ? 18.84643 46.05292 87.78506 1.000 28.51575 337 HIS B CA 1
ATOM 5146 C C . HIS C 1 5 ? 19.29993 44.57873 87.78220 1.000 23.77947 337 HIS B C 1
ATOM 5147 O O . HIS C 1 5 ? 20.48965 44.26000 87.67192 1.000 26.07934 337 HIS B O 1
ATOM 5162 N N . HIS C 1 6 ? 18.31875 43.68438 87.90257 1.000 23.26112 338 HIS B N 1
ATOM 5163 C CA . HIS C 1 6 ? 18.53810 42.26096 88.09061 1.000 26.18303 338 HIS B CA 1
ATOM 5164 C C . HIS C 1 6 ? 17.16878 41.61006 88.05405 1.000 22.79028 338 HIS B C 1
ATOM 5165 O O . HIS C 1 6 ? 16.15025 42.32459 88.03255 1.000 29.15688 338 HIS B O 1
ATOM 5179 N N . HIS C 1 7 ? 17.08602 40.30220 88.14966 1.000 24.07098 339 HIS B N 1
ATOM 5180 C CA . HIS C 1 7 ? 15.82464 39.58116 87.94209 1.000 30.52389 339 HIS B CA 1
ATOM 5181 C C . HIS C 1 7 ? 15.64335 38.44934 88.95480 1.000 24.34341 339 HIS B C 1
ATOM 5182 O O . HIS C 1 7 ? 16.56719 37.66368 89.15399 1.000 28.34100 339 HIS B O 1
ATOM 5196 N N . HIS C 1 8 ? 14.44228 38.34133 89.54585 1.000 23.20752 340 HIS B N 1
ATOM 5197 C CA . HIS C 1 8 ? 14.02606 37.21500 90.38450 1.000 26.30399 340 HIS B CA 1
ATOM 5198 C C . HIS C 1 8 ? 12.83817 36.54576 89.67583 1.000 24.45443 340 HIS B C 1
ATOM 5199 O O . HIS C 1 8 ? 11.69992 36.92276 89.90924 1.000 23.38975 340 HIS B O 1
ATOM 5213 N N . HIS C 1 9 ? 13.07342 35.51178 88.87125 1.000 25.85714 341 HIS B N 1
ATOM 5214 C CA . HIS C 1 9 ? 11.94815 34.94754 88.11201 1.000 26.53784 341 HIS B CA 1
ATOM 5215 C C . HIS C 1 9 ? 10.92420 34.30661 89.06064 1.000 32.70807 341 HIS B C 1
ATOM 5216 O O . HIS C 1 9 ? 9.71853 34.35456 88.81064 1.000 29.35934 341 HIS B O 1
ATOM 5230 N N . HIS C 1 10 ? 11.39914 33.73735 90.17590 1.000 26.54674 342 HIS B N 1
ATOM 5231 C CA . HIS C 1 10 ? 10.61689 33.31628 91.31675 1.000 30.84223 342 HIS B CA 1
ATOM 5232 C C . HIS C 1 10 ? 11.22986 33.98369 92.55091 1.000 29.96691 342 HIS B C 1
ATOM 5233 O O . HIS C 1 10 ? 12.37888 34.42944 92.53570 1.000 23.37661 342 HIS B O 1
ATOM 5247 N N . GLU C 1 11 ? 10.52469 33.94457 93.66939 1.000 30.47290 343 GLU B N 1
ATOM 5248 C CA . GLU C 1 11 ? 10.96808 34.70820 94.83026 1.000 34.27485 343 GLU B CA 1
ATOM 5249 C C . GLU C 1 11 ? 12.27921 34.18369 95.40933 1.000 31.83923 343 GLU B C 1
ATOM 5250 O O . GLU C 1 11 ? 13.03708 34.95720 96.01071 1.000 34.54207 343 GLU B O 1
ATOM 5262 N N . ASN C 1 12 ? 12.57561 32.89886 95.24189 1.000 26.72011 344 ASN B N 1
ATOM 5263 C CA . ASN C 1 12 ? 13.82385 32.37926 95.78968 1.000 28.07992 344 ASN B CA 1
ATOM 5264 C C . ASN C 1 12 ? 14.96904 32.40693 94.80471 1.000 29.23814 344 ASN B C 1
ATOM 5265 O O . ASN C 1 12 ? 16.00692 31.80066 95.06797 1.000 29.31943 344 ASN B O 1
ATOM 5276 N N . LEU C 1 13 ? 14.82681 33.11181 93.68107 1.000 29.81150 345 LEU B N 1
ATOM 5277 C CA . LEU C 1 13 ? 15.87962 33.20786 92.68991 1.000 26.49554 345 LEU B CA 1
ATOM 5278 C C . LEU C 1 13 ? 16.54461 34.58706 92.65945 1.000 25.16630 345 LEU B C 1
ATOM 5279 O O . LEU C 1 13 ? 15.98009 35.60913 93.07197 1.000 26.82447 345 LEU B O 1
ATOM 5295 N N . TYR C 1 14 ? 17.76447 34.59421 92.14660 1.000 23.25690 346 TYR B N 1
ATOM 5296 C CA . TYR C 1 14 ? 18.44869 35.82394 91.82543 1.000 23.53079 346 TYR B CA 1
ATOM 5297 C C . TYR C 1 14 ? 19.32465 35.63278 90.60697 1.000 25.78146 346 TYR B C 1
ATOM 5298 O O . TYR C 1 14 ? 20.11454 34.69234 90.56592 1.000 30.08624 346 TYR B O 1
ATOM 5316 N N . PHE C 1 15 ? 19.20972 36.53788 89.63331 1.000 23.61711 347 PHE B N 1
ATOM 5317 C CA . PHE C 1 15 ? 20.04046 36.51943 88.44276 1.000 29.45953 347 PHE B CA 1
ATOM 5318 C C . PHE C 1 15 ? 20.48588 37.93150 88.13578 1.000 24.64547 347 PHE B C 1
ATOM 5319 O O . PHE C 1 15 ? 19.68335 38.85874 88.16049 1.000 27.47624 347 PHE B O 1
ATOM 5336 N N . GLN C 1 16 ? 21.76163 38.08737 87.87823 1.000 21.86522 348 GLN B N 1
ATOM 5337 C CA . GLN C 1 16 ? 22.29705 39.34871 87.43855 1.000 24.89028 348 GLN B CA 1
ATOM 5338 C C . GLN C 1 16 ? 23.45870 39.04863 86.50458 1.000 30.37521 348 GLN B C 1
ATOM 5339 O O . GLN C 1 16 ? 24.27866 38.14656 86.76020 1.000 28.08895 348 GLN B O 1
ATOM 5353 N N . SER C 1 17 ? 23.52939 39.84347 85.42893 1.000 31.16354 349 SER B N 1
ATOM 5354 C CA . SER C 1 17 ? 24.72401 39.80086 84.58835 1.000 37.35015 349 SER B CA 1
ATOM 5355 C C . SER C 1 17 ? 24.97505 41.17319 83.98284 1.000 36.90543 349 SER B C 1
ATOM 5356 O O . SER C 1 17 ? 24.04436 41.85486 83.53959 1.000 35.48016 349 SER B O 1
ATOM 5364 N N . ASN C 1 18 ? 26.24369 41.55994 83.93520 1.000 35.87995 350 ASN B N 1
ATOM 5365 C CA . ASN C 1 18 ? 26.60364 42.77553 83.22098 1.000 38.52633 350 ASN B CA 1
ATOM 5366 C C . ASN C 1 18 ? 26.28478 42.68495 81.73325 1.000 37.40566 350 ASN B C 1
ATOM 5367 O O . ASN C 1 18 ? 26.23929 43.71767 81.06316 1.000 42.50585 350 ASN B O 1
ATOM 5378 N N . ALA C 1 19 ? 26.04697 41.48075 81.20867 1.000 36.71139 351 ALA B N 1
ATOM 5379 C CA . ALA C 1 19 ? 25.68496 41.33857 79.81060 1.000 42.14576 351 ALA B CA 1
ATOM 5380 C C . ALA C 1 19 ? 24.27158 41.82526 79.52712 1.000 43.61580 351 ALA B C 1
ATOM 5381 O O . ALA C 1 19 ? 23.96981 42.15504 78.39378 1.000 33.88075 351 ALA B O 1
ATOM 5388 N N . ASN C 1 20 ? 23.4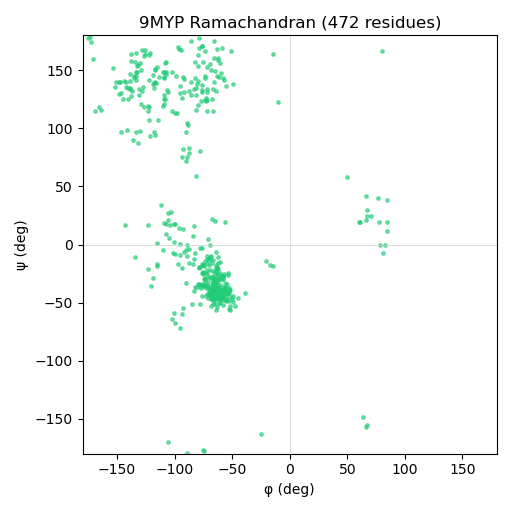0103 41.87958 80.53506 1.000 35.76254 352 ASN B N 1
ATOM 5389 C CA . ASN C 1 20 ? 21.99305 42.22254 80.33708 1.000 34.51230 352 ASN B CA 1
ATOM 5390 C C . ASN C 1 20 ? 21.85801 43.73567 80.45889 1.000 33.91018 352 ASN B C 1
ATOM 5391 O O . ASN C 1 20 ? 21.38193 44.28265 81.46989 1.000 31.63696 352 ASN B O 1
ATOM 5402 N N . ILE C 1 21 ? 22.29543 44.43137 79.40716 1.000 29.08184 353 ILE B N 1
ATOM 5403 C CA . ILE C 1 21 ? 22.32780 45.89481 79.41415 1.000 31.42953 353 ILE B CA 1
ATOM 5404 C C . ILE C 1 21 ? 20.95041 46.50027 79.22994 1.000 29.55625 353 ILE B C 1
ATOM 5405 O O . ILE C 1 21 ? 19.97724 45.79084 78.92177 1.000 28.06070 353 ILE B O 1
ATOM 5421 N N . VAL C 1 22 ? 20.88332 47.81559 79.42018 1.000 28.57725 354 VAL B N 1
ATOM 5422 C CA . VAL C 1 22 ? 19.78213 48.63847 78.95839 1.000 31.58864 354 VAL B CA 1
ATOM 5423 C C . VAL C 1 22 ? 19.98936 48.83783 77.45056 1.000 33.49787 354 VAL B C 1
ATOM 5424 O O . VAL C 1 22 ? 21.05124 49.29441 77.00148 1.000 29.38824 354 VAL B O 1
ATOM 5437 N N . ARG C 1 23 ? 18.98271 48.46581 76.67019 1.000 29.36814 355 ARG B N 1
ATOM 5438 C CA . ARG C 1 23 ? 19.00529 48.66465 75.20849 1.000 30.13057 355 ARG B CA 1
ATOM 5439 C C . ARG C 1 23 ? 17.57474 49.06614 74.86562 1.000 28.19481 355 ARG B C 1
ATOM 5440 O O . ARG C 1 23 ? 16.68247 48.22674 74.82605 1.000 31.61896 355 ARG B O 1
ATOM 5461 N N . CYS C 1 24 ? 17.34247 50.35038 74.72625 1.000 29.35023 356 CYS B N 1
ATOM 5462 C CA . CYS C 1 24 ? 16.02656 50.96477 74.63246 1.000 32.43214 356 CYS B CA 1
ATOM 5463 C C . CYS C 1 24 ? 16.03889 51.95986 73.47663 1.000 31.52629 356 CYS B C 1
ATOM 5464 O O . CYS C 1 24 ? 17.08291 52.54816 73.18517 1.000 28.65381 356 CYS B O 1
ATOM 5471 N N . PRO C 1 25 ? 14.91724 52.16583 72.78209 1.000 27.03524 357 PRO B N 1
ATOM 5472 C CA . PRO C 1 25 ? 14.99114 52.99524 71.55246 1.000 33.35725 357 PRO B CA 1
ATOM 5473 C C . PRO C 1 25 ? 15.26858 54.47112 71.82851 1.000 36.18926 357 PRO B C 1
ATOM 5474 O O . PRO C 1 25 ? 15.56166 55.22591 70.89872 1.000 31.57641 357 PRO B O 1
ATOM 5485 N N . CYS C 1 26 ? 15.19937 54.91279 73.07060 1.000 32.65181 358 CYS B N 1
ATOM 5486 C CA . CYS C 1 26 ? 15.53505 56.30020 73.38209 1.000 32.58219 358 CYS B CA 1
ATOM 5487 C C . CYS C 1 26 ? 17.03011 56.53545 73.27291 1.000 35.38062 358 CYS B C 1
ATOM 5488 O O . CYS C 1 26 ? 17.47408 57.69013 73.23387 1.000 36.63264 358 CYS B O 1
ATOM 5495 N N . GLY C 1 27 ? 17.81096 55.47087 73.17838 1.000 27.87970 359 GLY B N 1
ATOM 5496 C CA . GLY C 1 27 ? 19.23911 55.58340 73.09759 1.000 35.47289 359 GLY B CA 1
ATOM 5497 C C . GLY C 1 27 ? 19.96037 55.79773 74.41104 1.000 38.45323 359 GLY B C 1
ATOM 5498 O O . GLY C 1 27 ? 21.19659 55.76424 74.42115 1.000 43.17801 359 GLY B O 1
ATOM 5502 N N . CYS C 1 28 ? 19.24689 56.01728 75.51422 1.000 37.27185 360 CYS B N 1
ATOM 5503 C CA . CYS C 1 28 ? 19.87495 56.11844 76.83785 1.000 38.08105 360 CYS B CA 1
ATOM 5504 C C . CYS C 1 28 ? 20.04928 54.72740 77.46476 1.000 37.30411 360 CYS B C 1
ATOM 5505 O O . CYS C 1 28 ? 19.09718 53.95528 77.56023 1.000 33.74430 360 CYS B O 1
ATOM 5513 N N . ASN C 1 29 ? 21.25666 54.41897 77.90881 1.000 36.87914 361 ASN B N 1
ATOM 5514 C CA . ASN C 1 29 ? 21.60138 53.08559 78.37631 1.000 41.34071 361 ASN B CA 1
ATOM 5515 C C . ASN C 1 29 ? 21.73479 52.98245 79.89980 1.000 39.56383 361 ASN B C 1
ATOM 5516 O O . ASN C 1 29 ? 22.45053 52.11904 80.39061 1.000 40.61780 361 ASN B O 1
ATOM 5527 N N . GLU C 1 30 ? 21.04372 53.83271 80.65708 1.000 41.52985 362 GLU B N 1
ATOM 5528 C CA . GLU C 1 30 ? 21.09302 53.81617 82.10882 1.000 46.36221 362 GLU B CA 1
ATOM 5529 C C . GLU C 1 30 ? 19.71134 53.53663 82.69092 1.000 41.86232 362 GLU B C 1
ATOM 5530 O O . GLU C 1 30 ? 18.69616 53.99781 82.15899 1.000 34.16323 362 GLU B O 1
ATOM 5542 N N . ASP C 1 31 ? 19.68294 52.82725 83.80866 1.000 33.02900 363 ASP B N 1
ATOM 5543 C CA . ASP C 1 31 ? 18.45277 52.66770 84.57221 1.000 31.04567 363 ASP B CA 1
ATOM 5544 C C . ASP C 1 31 ? 17.89051 54.03215 84.96380 1.000 40.12759 363 ASP B C 1
ATOM 5545 O O . ASP C 1 31 ? 18.63718 54.94810 85.29104 1.000 37.47465 363 ASP B O 1
ATOM 5554 N N . ASP C 1 32 ? 16.56679 54.17224 84.92437 1.000 32.37214 364 ASP B N 1
ATOM 5555 C CA . ASP C 1 32 ? 15.94747 55.41922 85.36022 1.000 32.80912 364 ASP B CA 1
ATOM 5556 C C . ASP C 1 32 ? 14.46902 55.17739 85.55001 1.000 36.89947 364 ASP B C 1
ATOM 5557 O O . ASP C 1 32 ? 13.77564 54.81135 84.58834 1.000 34.93745 364 ASP B O 1
ATOM 5566 N N . GLY C 1 33 ? 13.97191 55.34321 86.76892 1.000 30.19104 365 GLY B N 1
ATOM 5567 C CA . GLY C 1 33 ? 12.55317 55.06780 86.91390 1.000 36.04639 365 GLY B CA 1
ATOM 5568 C C . GLY C 1 33 ? 12.25474 53.57946 86.71427 1.000 31.53952 365 GLY B C 1
ATOM 5569 O O . GLY C 1 33 ? 13.11237 52.72550 86.90599 1.000 32.54473 365 GLY B O 1
ATOM 5573 N N . LEU C 1 34 ? 11.02824 53.28235 86.32799 1.000 29.15005 366 LEU B N 1
ATOM 5574 C CA . LEU C 1 34 ? 10.60841 51.90173 86.21255 1.000 30.02873 366 LEU B CA 1
ATOM 5575 C C . LEU C 1 34 ? 11.24344 51.26805 84.98582 1.000 30.05663 366 LEU B C 1
ATOM 5576 O O . LEU C 1 34 ? 11.05584 51.75470 83.86071 1.000 25.78721 366 LEU B O 1
ATOM 5592 N N . MET C 1 35 ? 11.95108 50.15730 85.21111 1.000 24.97875 367 MET B N 1
ATOM 5593 C CA . MET C 1 35 ? 12.58635 49.38655 84.14231 1.000 23.08167 367 MET B CA 1
ATOM 5594 C C . MET C 1 35 ? 11.86444 48.06763 83.97719 1.000 25.60921 367 MET B C 1
ATOM 5595 O O . MET C 1 35 ? 11.25367 47.53937 84.90878 1.000 25.98668 367 MET B O 1
ATOM 5609 N N . ILE C 1 36 ? 11.85202 47.59072 82.73305 1.000 25.93986 368 ILE B N 1
ATOM 5610 C CA . ILE C 1 36 ? 11.16843 46.36776 82.40264 1.000 24.19269 368 ILE B CA 1
ATOM 5611 C C . ILE C 1 36 ? 12.12033 45.55413 81.54865 1.000 23.68033 368 ILE B C 1
ATOM 5612 O O . ILE C 1 36 ? 12.87985 46.08801 80.74292 1.000 25.78038 368 ILE B O 1
ATOM 5628 N N . ARG C 1 37 ? 12.05956 44.25728 81.72263 1.000 21.88608 369 ARG B N 1
ATOM 5629 C CA . ARG C 1 37 ? 12.98339 43.35047 81.08362 1.000 21.56067 369 ARG B CA 1
ATOM 5630 C C . ARG C 1 37 ? 12.23714 42.55901 80.00949 1.000 28.04659 369 ARG B C 1
ATOM 5631 O O . ARG C 1 37 ? 11.20571 41.92288 80.29238 1.000 27.51293 369 ARG B O 1
ATOM 5652 N N . CYS C 1 38 ? 12.80402 42.55030 78.80077 1.000 29.70707 370 CYS B N 1
ATOM 5653 C CA . CYS C 1 38 ? 12.16392 41.87067 77.68119 1.000 27.80662 370 CYS B CA 1
ATOM 5654 C C . CYS C 1 38 ? 12.22465 40.34635 77.81902 1.000 33.86580 370 CYS B C 1
ATOM 5655 O O . CYS C 1 38 ? 13.28991 39.77277 78.05838 1.000 32.77028 370 CYS B O 1
ATOM 5662 N N . GLU C 1 39 ? 11.07122 39.70035 77.63136 1.000 34.36377 371 GLU B N 1
ATOM 5663 C CA . GLU C 1 39 ? 10.97427 38.24615 77.70243 1.000 44.06086 371 GLU B CA 1
ATOM 5664 C C . GLU C 1 39 ? 11.89537 37.53577 76.71326 1.000 41.91530 371 GLU B C 1
ATOM 5665 O O . GLU C 1 39 ? 12.30140 36.39305 76.96601 1.000 39.13704 371 GLU B O 1
ATOM 5677 N N . GLU C 1 40 ? 12.21696 38.16664 75.58050 1.000 36.27354 372 GLU B N 1
ATOM 5678 C CA . GLU C 1 40 ? 12.91577 37.45060 74.52454 1.000 32.15460 372 GLU B CA 1
ATOM 5679 C C . GLU C 1 40 ? 14.42807 37.61540 74.59718 1.000 37.90936 372 GLU B C 1
ATOM 5680 O O . GLU C 1 40 ? 15.15861 36.62019 74.68577 1.000 46.53805 372 GLU B O 1
ATOM 5692 N N . CYS C 1 41 ? 14.91548 38.85193 74.51115 1.000 33.06950 373 CYS B N 1
ATOM 5693 C CA . CYS C 1 41 ? 16.34696 39.11522 74.54039 1.000 33.17252 373 CYS B CA 1
ATOM 5694 C C . CYS C 1 41 ? 16.89428 39.28694 75.95490 1.000 29.79372 373 CYS B C 1
ATOM 5695 O O . CYS C 1 41 ? 18.10334 39.21654 76.13197 1.000 27.85361 373 CYS B O 1
ATOM 5702 N N . LYS C 1 42 ? 16.02067 39.50134 76.95439 1.000 32.91260 374 LYS B N 1
ATOM 5703 C CA . LYS C 1 42 ? 16.39816 39.65652 78.36873 1.000 32.78466 374 LYS B CA 1
ATOM 5704 C C . LYS C 1 42 ? 17.20842 40.91697 78.59638 1.000 32.45462 374 LYS B C 1
ATOM 5705 O O . LYS C 1 42 ? 17.94459 41.02190 79.59840 1.000 31.00770 374 LYS B O 1
ATOM 5724 N N . LEU C 1 43 ? 17.11636 41.88687 77.67975 1.000 30.67970 375 LEU B N 1
ATOM 5725 C CA . LEU C 1 43 ? 17.69365 43.20325 77.91630 1.000 31.08440 375 LEU B CA 1
ATOM 5726 C C . LEU C 1 43 ? 16.60311 44.10848 78.48262 1.000 27.29599 375 LEU B C 1
ATOM 5727 O O . LEU C 1 43 ? 15.41068 43.78960 78.46639 1.000 28.29046 375 LEU B O 1
ATOM 5743 N N . TRP C 1 44 ? 17.03153 45.25539 78.98631 1.000 27.43285 376 TRP B N 1
ATOM 5744 C CA . TRP C 1 44 ? 16.17276 46.15161 79.72536 1.000 26.32729 376 TRP B CA 1
ATOM 5745 C C . TRP C 1 44 ? 15.80115 47.41210 78.95414 1.000 23.27943 376 TRP B C 1
ATOM 5746 O O . TRP C 1 44 ? 16.60885 47.98363 78.23867 1.000 27.79708 376 TRP B O 1
ATOM 5767 N N . GLN C 1 45 ? 14.58495 47.88053 79.21009 1.000 26.83611 377 GLN B N 1
ATOM 5768 C CA . GLN C 1 45 ? 14.07654 49.13209 78.65952 1.000 28.83209 377 GLN B CA 1
ATOM 5769 C C . GLN C 1 45 ? 13.42702 49.96472 79.75253 1.000 24.74989 377 GLN B C 1
ATOM 5770 O O . GLN C 1 45 ? 12.96299 49.40696 80.75136 1.000 25.67064 377 GLN B O 1
ATOM 5784 N N . HIS C 1 46 ? 13.42035 51.28871 79.55706 1.000 27.02181 378 HIS B N 1
ATOM 5785 C CA . HIS C 1 46 ? 12.57020 52.16943 80.35221 1.000 29.08607 378 HIS B CA 1
ATOM 5786 C C . HIS C 1 46 ? 11.13144 51.87350 79.97654 1.000 30.03388 378 HIS B C 1
ATOM 5787 O O . HIS C 1 46 ? 10.77298 51.95704 78.80344 1.000 25.13076 378 HIS B O 1
ATOM 5801 N N . ALA C 1 47 ? 10.31298 51.56031 80.97894 1.000 28.05097 379 ALA B N 1
ATOM 5802 C CA . ALA C 1 47 ? 8.90374 51.29390 80.73165 1.000 28.87705 379 ALA B CA 1
ATOM 5803 C C . ALA C 1 47 ? 8.21548 52.47297 80.04315 1.000 29.29720 379 ALA B C 1
ATOM 5804 O O . ALA C 1 47 ? 7.34354 52.25861 79.19348 1.000 26.75273 379 ALA B O 1
ATOM 5811 N N . VAL C 1 48 ? 8.57705 53.71181 80.42477 1.000 24.94311 380 VAL B N 1
ATOM 5812 C CA . VAL C 1 48 ? 7.93981 54.87178 79.82884 1.000 28.75107 380 VAL B CA 1
ATOM 5813 C C . VAL C 1 48 ? 8.18439 54.94552 78.30936 1.000 27.85370 380 VAL B C 1
ATOM 5814 O O . VAL C 1 48 ? 7.33471 55.43020 77.56086 1.000 29.59915 380 VAL B O 1
ATOM 5827 N N . CYS C 1 49 ? 9.32517 54.45096 77.83148 1.000 28.15181 381 CYS B N 1
ATOM 5828 C CA . CYS C 1 49 ? 9.59479 54.49540 76.39598 1.000 27.89753 381 CYS B CA 1
ATOM 5829 C C . CYS C 1 49 ? 8.60610 53.64373 75.61703 1.000 30.32128 381 CYS B C 1
ATOM 5830 O O . CYS C 1 49 ? 8.39638 53.89987 74.42622 1.000 28.09620 381 CYS B O 1
ATOM 5837 N N . PHE C 1 50 ? 7.95613 52.69757 76.29093 1.000 26.44984 382 PHE B N 1
ATOM 5838 C CA . PHE C 1 50 ? 6.93127 51.81781 75.74834 1.000 30.07346 382 PHE B CA 1
ATOM 5839 C C . PHE C 1 50 ? 5.53436 52.22342 76.16905 1.000 24.74890 382 PHE B C 1
ATOM 5840 O O . PHE C 1 50 ? 4.60031 51.43187 76.08398 1.000 31.54529 382 PHE B O 1
ATOM 5857 N N . ALA C 1 51 ? 5.38409 53.44668 76.63990 1.000 30.45339 383 ALA B N 1
ATOM 5858 C CA . ALA C 1 51 ? 4.11637 54.03752 77.03229 1.000 34.09318 383 ALA B CA 1
ATOM 5859 C C . ALA C 1 51 ? 3.52190 53.35756 78.24954 1.000 32.96262 383 ALA B C 1
ATOM 5860 O O . ALA C 1 51 ? 2.31606 53.43811 78.48003 1.000 36.96016 383 ALA B O 1
ATOM 5867 N N . ILE C 1 52 ? 4.34876 52.72671 79.07309 1.000 35.17276 384 ILE B N 1
ATOM 5868 C CA . ILE C 1 52 ? 3.90334 52.14989 80.34336 1.000 36.43648 384 ILE B CA 1
ATOM 5869 C C . ILE C 1 52 ? 4.25466 53.15862 81.42542 1.000 34.34198 384 ILE B C 1
ATOM 5870 O O . ILE C 1 52 ? 5.43432 53.42911 81.67762 1.000 30.51097 384 ILE B O 1
ATOM 5886 N N . ILE C 1 53 ? 3.24403 53.73981 82.05009 1.000 33.03529 385 ILE B N 1
ATOM 5887 C CA . ILE C 1 53 ? 3.45441 54.78866 83.03322 1.000 43.87184 385 ILE B CA 1
ATOM 5888 C C . ILE C 1 53 ? 3.01876 54.37158 84.42801 1.000 46.31720 385 ILE B C 1
ATOM 5889 O O . ILE C 1 53 ? 3.14834 55.15200 85.35747 1.000 41.97893 385 ILE B O 1
ATOM 5905 N N . SER C 1 54 ? 2.53957 53.14517 84.58416 1.000 44.89230 386 SER B N 1
ATOM 5906 C CA . SER C 1 54 ? 2.07140 52.60140 85.85201 1.000 55.21738 386 SER B CA 1
ATOM 5907 C C . SER C 1 54 ? 2.54746 51.16437 85.98758 1.000 47.21070 386 SER B C 1
ATOM 5908 O O . SER C 1 54 ? 2.44842 50.37769 85.04018 1.000 45.30977 386 SER B O 1
ATOM 5916 N N . GLU C 1 55 ? 3.06231 50.82676 87.17126 1.000 39.74186 387 GLU B N 1
ATOM 5917 C CA . GLU C 1 55 ? 3.41002 49.44236 87.46566 1.000 44.34516 387 GLU B CA 1
ATOM 5918 C C . GLU C 1 55 ? 2.25899 48.47344 87.18720 1.000 50.66593 387 GLU B C 1
ATOM 5919 O O . GLU C 1 55 ? 2.49124 47.35815 86.71786 1.000 47.49797 387 GLU B O 1
ATOM 5931 N N . ASP C 1 56 ? 1.01462 48.84475 87.49586 1.000 53.83867 388 ASP B N 1
ATOM 5932 C CA . ASP C 1 56 ? -0.06126 47.87886 87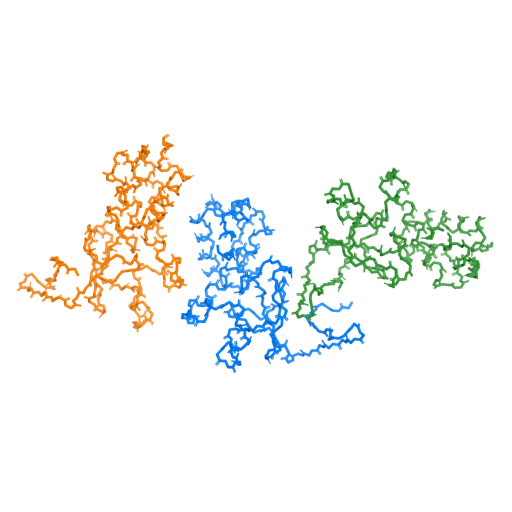.24834 1.000 57.90061 388 ASP B CA 1
ATOM 5933 C C . ASP C 1 56 ? -0.36911 47.75309 85.75672 1.000 53.20408 388 ASP B C 1
ATOM 5934 O O . ASP C 1 56 ? -0.69079 46.66011 85.29030 1.000 61.44088 388 ASP B O 1
ATOM 5943 N N . ASP C 1 57 ? -0.22779 48.83889 84.98998 1.000 61.48651 389 ASP B N 1
ATOM 5944 C CA . ASP C 1 57 ? -0.39260 48.79320 83.53889 1.000 69.71984 389 ASP B CA 1
ATOM 5945 C C . ASP C 1 57 ? 0.64486 47.91270 82.84272 1.000 61.54179 389 ASP B C 1
ATOM 5946 O O . ASP C 1 57 ? 0.55847 47.71983 81.63091 1.000 53.91308 389 ASP B O 1
ATOM 5955 N N . ALA C 1 58 ? 1.63750 47.40563 83.56124 1.000 49.43365 390 ALA B N 1
ATOM 5956 C CA . ALA C 1 58 ? 2.75608 46.83082 82.81785 1.000 38.53923 390 ALA B CA 1
ATOM 5957 C C . ALA C 1 58 ? 2.47026 45.37646 82.45645 1.000 40.43341 390 ALA B C 1
ATOM 5958 O O . ALA C 1 58 ? 1.90194 44.64336 83.26013 1.000 47.34619 390 ALA B O 1
ATOM 5965 N N . PRO C 1 59 ? 2.83063 44.94095 81.24965 1.000 38.28577 391 PRO B N 1
ATOM 5966 C CA . PRO C 1 59 ? 2.52691 43.56739 80.84837 1.000 43.89252 391 PRO B CA 1
ATOM 5967 C C . PRO C 1 59 ? 3.42177 42.55785 81.53729 1.000 44.58617 391 PRO B C 1
ATOM 5968 O O . PRO C 1 59 ? 4.61423 42.78494 81.74511 1.000 39.96076 391 PRO B O 1
ATOM 5979 N N . GLU C 1 60 ? 2.84604 41.40729 81.84310 1.000 44.65766 392 GLU B N 1
ATOM 5980 C CA . GLU C 1 60 ? 3.61523 40.38525 82.53235 1.000 52.97469 392 GLU B CA 1
ATOM 5981 C C . GLU C 1 60 ? 4.56078 39.69351 81.57691 1.000 49.40255 392 GLU B C 1
ATOM 5982 O O . GLU C 1 60 ? 5.53919 39.09452 82.02510 1.000 41.13169 392 GLU B O 1
ATOM 5994 N N . GLN C 1 61 ? 4.33864 39.82612 80.27000 1.000 42.65648 393 GLN B N 1
ATOM 5995 C CA . GLN C 1 61 ? 5.33158 39.44821 79.27499 1.000 41.16569 393 GLN B CA 1
ATOM 5996 C C . GLN C 1 61 ? 5.60968 40.67414 78.41448 1.000 43.36660 393 GLN B C 1
ATOM 5997 O O . GLN C 1 61 ? 4.68833 41.22980 77.82459 1.000 38.87680 393 GLN B O 1
ATOM 6011 N N . HIS C 1 62 ? 6.85435 41.13026 78.40510 1.000 37.78327 394 HIS B N 1
ATOM 6012 C CA . HIS C 1 62 ? 7.25426 42.34627 77.69852 1.000 31.71235 394 HIS B CA 1
ATOM 6013 C C . HIS C 1 62 ? 8.04220 41.91906 76.47001 1.000 30.76965 394 HIS B C 1
ATOM 6014 O O . HIS C 1 62 ? 8.87290 41.00231 76.53156 1.000 33.14834 394 HIS B O 1
ATOM 6028 N N . VAL C 1 63 ? 7.70352 42.51799 75.33209 1.000 30.47952 395 VAL B N 1
ATOM 6029 C CA . VAL C 1 63 ? 8.40078 42.28808 74.05879 1.000 27.94986 395 VAL B CA 1
ATOM 6030 C C . VAL C 1 63 ? 8.87299 43.64879 73.58290 1.000 26.72786 395 VAL B C 1
ATOM 6031 O O . VAL C 1 63 ? 8.05308 44.53856 73.31943 1.000 27.02108 395 VAL B O 1
ATOM 6044 N N . CYS C 1 64 ? 10.18760 43.82335 73.53415 1.000 26.45990 396 CYS B N 1
ATOM 6045 C CA . CYS C 1 64 ? 10.76631 45.09727 73.15505 1.000 27.89564 396 CYS B CA 1
ATOM 6046 C C . CYS C 1 64 ? 10.62131 45.30559 71.63917 1.000 32.40675 396 CYS B C 1
ATOM 6047 O O . CYS C 1 64 ? 10.07117 44.45388 70.92060 1.000 27.44795 396 CYS B O 1
ATOM 6054 N N . ASN C 1 65 ? 11.17300 46.44291 71.18736 1.000 30.08805 397 ASN B N 1
ATOM 6055 C CA . ASN C 1 65 ? 11.01527 46.85466 69.78659 1.000 25.34989 397 ASN B CA 1
ATOM 6056 C C . ASN C 1 65 ? 11.89334 46.02940 68.85696 1.000 32.25382 397 ASN B C 1
ATOM 6057 O O . ASN C 1 65 ? 11.49410 45.71537 67.71850 1.000 34.80287 397 ASN B O 1
ATOM 6068 N N . GLN C 1 66 ? 13.09567 45.65730 69.29575 1.000 36.38243 398 GLN B N 1
ATOM 6069 C CA . GLN C 1 66 ? 13.92016 44.78203 68.46380 1.000 36.52705 398 GLN B CA 1
ATOM 6070 C C . GLN C 1 66 ? 13.29332 43.39212 68.32596 1.000 43.53604 398 GLN B C 1
ATOM 6071 O O . GLN C 1 66 ? 13.21655 42.85141 67.21737 1.000 43.64562 398 GLN B O 1
ATOM 6085 N N . CYS C 1 67 ? 12.83505 42.80289 69.44699 1.000 40.45157 399 CYS B N 1
ATOM 6086 C CA . CYS C 1 67 ? 12.23727 41.47152 69.45983 1.000 42.39782 399 CYS B CA 1
ATOM 6087 C C . CYS C 1 67 ? 10.83338 41.46073 68.88115 1.000 45.67884 399 CYS B C 1
ATOM 6088 O O . CYS C 1 67 ? 10.32269 40.39446 68.54731 1.000 45.97931 399 CYS B O 1
ATOM 6095 N N . ALA C 1 68 ? 10.18820 42.61242 68.78744 1.000 32.04412 400 ALA B N 1
ATOM 6096 C CA . ALA C 1 68 ? 8.91909 42.69569 68.07272 1.000 41.94893 400 ALA B CA 1
ATOM 6097 C C . ALA C 1 68 ? 9.03667 42.24438 66.60508 1.000 43.46338 400 ALA B C 1
ATOM 6098 O O . ALA C 1 68 ? 8.04665 41.79723 66.02354 1.000 45.64438 400 ALA B O 1
ATOM 6105 N N . LYS C 1 69 ? 10.21264 42.37105 65.98669 1.000 40.67226 401 LYS B N 1
ATOM 6106 C CA . LYS C 1 69 ? 10.37416 42.03833 64.57216 1.000 57.00827 401 LYS B CA 1
ATOM 6107 C C . LYS C 1 69 ? 11.10804 40.71646 64.32989 1.000 67.59163 401 LYS B C 1
ATOM 6108 O O . LYS C 1 69 ? 11.38456 40.36845 63.17368 1.000 65.97803 401 LYS B O 1
ATOM 6127 N N . ILE C 1 70 ? 11.40546 39.97758 65.38680 1.000 70.28572 402 ILE B N 1
ATOM 6128 C CA . ILE C 1 70 ? 12.04911 38.66749 65.31047 1.000 73.63962 402 ILE B CA 1
ATOM 6129 C C . ILE C 1 70 ? 11.27132 37.58233 65.97089 1.000 74.58571 402 ILE B C 1
ATOM 6130 O O . ILE C 1 70 ? 11.45578 36.38567 65.63001 1.000 79.17032 402 ILE B O 1
ATOM 6146 N N . VAL C 1 71 ? 10.37523 37.90783 66.88131 1.000 73.37646 403 VAL B N 1
ATOM 6147 C CA . VAL C 1 71 ? 9.70276 36.96870 67.75616 1.000 80.82623 403 VAL B CA 1
ATOM 6148 C C . VAL C 1 71 ? 8.58211 36.29932 66.97223 1.000 82.29122 403 VAL B C 1
ATOM 6149 O O . VAL C 1 71 ? 8.09233 36.86738 65.98662 1.000 74.19370 403 VAL B O 1
ATOM 6162 N N . PRO C 1 72 ? 8.16990 35.06343 67.34656 1.000 86.67925 404 PRO B N 1
ATOM 6163 C CA . PRO C 1 72 ? 6.95800 34.47779 66.75058 1.000 87.10744 404 PRO B CA 1
ATOM 6164 C C . PRO C 1 72 ? 5.75291 35.39947 66.81152 1.000 82.17836 404 PRO B C 1
ATOM 6165 O O . PRO C 1 72 ? 5.76261 36.39354 67.54153 1.000 75.21341 404 PRO B O 1
ATOM 6176 N N . ARG C 1 73 ? 4.70502 35.06500 66.05562 1.000 83.62942 405 ARG B N 1
ATOM 6177 C CA . ARG C 1 73 ? 3.57064 35.97123 65.90306 1.000 82.24271 405 ARG B CA 1
ATOM 6178 C C . ARG C 1 73 ? 2.67884 36.00655 67.14162 1.000 69.27938 405 ARG B C 1
ATOM 6179 O O . ARG C 1 73 ? 1.99299 37.00838 67.36401 1.000 73.01833 405 ARG B O 1
ATOM 6200 N N . HIS C 1 74 ? 2.66495 34.94835 67.95689 1.000 75.19861 406 HIS B N 1
ATOM 6201 C CA . HIS C 1 74 ? 1.78878 34.94930 69.12947 1.000 79.08642 406 HIS B CA 1
ATOM 6202 C C . HIS C 1 74 ? 2.31831 35.84335 70.25351 1.000 71.08497 406 HIS B C 1
ATOM 6203 O O . HIS C 1 74 ? 1.54893 36.22262 71.14317 1.000 62.54050 406 HIS B O 1
ATOM 6217 N N . MET C 1 75 ? 3.60266 36.19734 70.22134 1.000 69.98085 407 MET B N 1
ATOM 6218 C CA . MET C 1 75 ? 4.21391 37.07646 71.21708 1.000 66.93924 407 MET B CA 1
ATOM 6219 C C . MET C 1 75 ? 4.07257 38.52239 70.73469 1.000 57.93601 407 MET B C 1
ATOM 6220 O O . MET C 1 75 ? 4.89321 39.02227 69.96423 1.000 51.90280 407 MET B O 1
ATOM 6234 N N . LYS C 1 76 ? 3.07638 39.18699 71.20881 1.000 46.87435 408 LYS B N 1
ATOM 6235 C CA . LYS C 1 76 ? 2.70590 40.50479 70.71277 1.000 55.90349 408 LYS B CA 1
ATOM 6236 C C . LYS C 1 76 ? 3.59545 41.59547 71.30887 1.000 52.75374 408 LYS B C 1
ATOM 6237 O O . LYS C 1 76 ? 3.95831 41.53654 72.48235 1.000 45.75103 408 LYS B O 1
ATOM 6256 N N . PRO C 1 77 ? 3.96743 42.58995 70.50244 1.000 48.36731 409 PRO B N 1
ATOM 6257 C CA . PRO C 1 77 ? 4.79726 43.69146 71.01174 1.000 40.91161 409 PRO B CA 1
ATOM 6258 C C . PRO C 1 77 ? 4.12149 44.46588 72.11811 1.000 35.15057 409 PRO B C 1
ATOM 6259 O O . PRO C 1 77 ? 2.91590 44.69386 72.09084 1.000 34.36182 409 PRO B O 1
ATOM 6270 N N . THR C 1 78 ? 4.93729 44.90569 73.08948 1.000 32.19987 410 THR B N 1
ATOM 6271 C CA . THR C 1 78 ? 4.41659 45.77897 74.13260 1.000 28.65758 410 THR B CA 1
ATOM 6272 C C . THR C 1 78 ? 3.83024 47.05933 73.57120 1.000 29.99456 410 THR B C 1
ATOM 6273 O O . THR C 1 78 ? 2.78109 47.51117 74.03734 1.000 33.19600 410 THR B O 1
ATOM 6284 N N . ASP C 1 79 ? 4.50787 47.68950 72.61101 1.000 30.49160 411 ASP B N 1
ATOM 6285 C CA . ASP C 1 79 ? 3.92538 48.86505 71.95154 1.000 34.48778 411 ASP B CA 1
ATOM 6286 C C . ASP C 1 79 ? 3.99801 48.73075 70.42837 1.000 30.87276 411 ASP B C 1
ATOM 6287 O O . ASP C 1 79 ? 5.04763 48.99676 69.81134 1.000 28.39674 411 ASP B O 1
ATOM 6296 N N . PRO C 1 80 ? 2.91286 48.29723 69.80167 1.000 37.11521 412 PRO B N 1
ATOM 6297 C CA . PRO C 1 80 ? 2.90884 48.18484 68.32697 1.000 32.74975 412 PRO B CA 1
ATOM 6298 C C . PRO C 1 80 ? 3.14561 49.51529 67.60497 1.000 29.30092 412 PRO B C 1
ATOM 6299 O O . PRO C 1 80 ? 3.57606 49.50657 66.45566 1.000 31.56406 412 PRO B O 1
ATOM 6310 N N . TYR C 1 81 ? 2.84358 50.64956 68.23984 1.000 31.55788 413 TYR B N 1
ATOM 6311 C CA . TYR C 1 81 ? 3.11500 51.94054 67.61696 1.000 28.70250 413 TYR B CA 1
ATOM 6312 C C . TYR C 1 81 ? 4.57483 52.03984 67.16963 1.000 30.73501 413 TYR B C 1
ATOM 6313 O O . TYR C 1 81 ? 4.85352 52.58404 66.11237 1.000 31.87169 413 TYR B O 1
ATOM 6331 N N . LEU C 1 82 ? 5.53014 51.52031 67.95727 1.000 26.25251 414 LEU B N 1
ATOM 6332 C CA . LEU C 1 82 ? 6.94475 51.75426 67.70082 1.000 25.91056 414 LEU B CA 1
ATOM 6333 C C . LEU C 1 82 ? 7.49184 50.87618 66.58638 1.000 26.32700 414 LEU B C 1
ATOM 6334 O O . LEU C 1 82 ? 8.57791 51.13595 66.06765 1.000 26.34415 414 LEU B O 1
ATOM 6350 N N . THR C 1 83 ? 6.79720 49.79495 66.27565 1.000 31.41484 415 THR B N 1
ATOM 6351 C CA . THR C 1 83 ? 7.46110 48.71791 65.56245 1.000 29.36092 415 THR B CA 1
ATOM 6352 C C . THR C 1 83 ? 7.85998 49.14109 64.16203 1.000 31.40760 415 THR B C 1
ATOM 6353 O O . THR C 1 83 ? 8.87944 48.65731 63.63694 1.000 36.77612 415 THR B O 1
ATOM 6364 N N . THR C 1 84 ? 7.08433 50.00994 63.50314 1.000 25.53081 416 THR B N 1
ATOM 6365 C CA . THR C 1 84 ? 7.44825 50.31924 62.13439 1.000 34.54042 416 THR B CA 1
ATOM 6366 C C . THR C 1 84 ? 7.99314 51.72240 61.97575 1.000 31.70045 416 THR B C 1
ATOM 6367 O O . THR C 1 84 ? 8.08008 52.21983 60.84546 1.000 27.52584 416 THR B O 1
ATOM 6378 N N . LEU C 1 85 ? 8.42156 52.33574 63.06656 1.000 27.31616 417 LEU B N 1
ATOM 6379 C CA . LEU C 1 85 ? 9.04615 53.63874 62.98653 1.000 26.63064 417 LEU B CA 1
ATOM 6380 C C . LEU C 1 85 ? 10.53236 53.57058 62.61440 1.000 30.10860 417 LEU B C 1
ATOM 6381 O O . LEU C 1 85 ? 11.27658 52.70269 63.06288 1.000 28.05445 417 LEU B O 1
ATOM 6397 N N . ALA C 1 86 ? 10.96309 54.53376 61.83815 1.000 30.11126 418 ALA B N 1
ATOM 6398 C CA . ALA C 1 86 ? 12.35249 54.62390 61.43561 1.000 29.84692 418 ALA B CA 1
ATOM 6399 C C . ALA C 1 86 ? 13.18546 55.23366 62.55726 1.000 31.37957 418 ALA B C 1
ATOM 6400 O O . ALA C 1 86 ? 12.64190 55.86700 63.49919 1.000 27.05502 418 ALA B O 1
ATOM 6407 N N . PRO C 1 87 ? 14.51739 55.05861 62.48870 1.000 29.98061 419 PRO B N 1
ATOM 6408 C CA . PRO C 1 87 ? 15.35228 55.28022 63.69579 1.000 36.55834 419 PRO B CA 1
ATOM 6409 C C . PRO C 1 87 ? 15.25932 56.69154 64.26936 1.000 30.66444 419 PRO B C 1
ATOM 6410 O O . PRO C 1 87 ? 15.19318 56.85550 65.50061 1.000 32.86642 419 PRO B O 1
ATOM 6421 N N . VAL C 1 88 ? 15.23905 57.72227 63.41179 1.000 31.42610 420 VAL B N 1
ATOM 6422 C CA . VAL C 1 88 ? 15.23466 59.08483 63.93034 1.000 34.60800 420 VAL B CA 1
ATOM 6423 C C . VAL C 1 88 ? 13.92440 59.35867 64.68145 1.000 34.08519 420 VAL B C 1
ATOM 6424 O O . VAL C 1 88 ? 13.93928 59.83537 65.82869 1.000 29.10746 420 VAL B O 1
ATOM 6437 N N . VAL C 1 89 ? 12.77366 59.01688 64.06997 1.000 32.18949 421 VAL B N 1
ATOM 6438 C CA . VAL C 1 89 ? 11.49878 59.29348 64.74349 1.000 33.01615 421 VAL B CA 1
ATOM 6439 C C . VAL C 1 89 ? 11.28890 58.32824 65.90186 1.000 28.39604 421 VAL B C 1
ATOM 6440 O O . VAL C 1 89 ? 10.65388 58.64872 66.89776 1.000 25.77429 421 VAL B O 1
ATOM 6453 N N . LEU C 1 90 ? 11.83944 57.14190 65.80078 1.000 28.87860 422 LEU B N 1
ATOM 6454 C CA . LEU C 1 90 ? 11.73104 56.20811 66.90516 1.000 27.96081 422 LEU B CA 1
ATOM 6455 C C . LEU C 1 90 ? 12.40466 56.77302 68.15409 1.000 27.39557 422 LEU B C 1
ATOM 6456 O O . LEU C 1 90 ? 11.81916 56.80652 69.24387 1.000 29.24080 422 LEU B O 1
ATOM 6472 N N . GLN C 1 91 ? 13.63365 57.23420 68.01285 1.000 33.24809 423 GLN B N 1
ATOM 6473 C CA . GLN C 1 91 ? 14.32931 57.77043 69.18028 1.000 31.53566 423 GLN B CA 1
ATOM 6474 C C . GLN C 1 91 ? 13.64905 59.04064 69.67460 1.000 31.60408 423 GLN B C 1
ATOM 6475 O O . GLN C 1 91 ? 13.49651 59.21982 70.86946 1.000 30.38748 423 GLN B O 1
ATOM 6489 N N . ALA C 1 92 ? 13.16501 59.90507 68.76244 1.000 32.93289 424 ALA B N 1
ATOM 6490 C CA . ALA C 1 92 ? 12.46901 61.11594 69.20212 1.000 31.26446 424 ALA B CA 1
ATOM 6491 C C . ALA C 1 92 ? 11.16366 60.79353 69.93857 1.000 32.13445 424 ALA B C 1
ATOM 6492 O O . ALA C 1 92 ? 10.78724 61.49826 70.87871 1.000 28.02401 424 ALA B O 1
ATOM 6499 N N . THR C 1 93 ? 10.43893 59.76603 69.50839 1.000 26.65360 425 THR B N 1
ATOM 6500 C CA . THR C 1 93 ? 9.21327 59.39544 70.19130 1.000 26.05502 425 THR B CA 1
ATOM 6501 C C . THR C 1 93 ? 9.51956 58.90862 71.61927 1.000 27.28229 425 THR B C 1
ATOM 6502 O O . THR C 1 93 ? 8.82344 59.25207 72.57228 1.000 28.69926 425 THR B O 1
ATOM 6513 N N . CYS C 1 94 ? 10.54782 58.09992 71.78168 1.000 28.88382 426 CYS B N 1
ATOM 6514 C CA . CYS C 1 94 ? 10.73964 57.55502 73.12239 1.000 28.40956 426 CYS B CA 1
ATOM 6515 C C . CYS C 1 94 ? 11.31475 58.63225 74.02786 1.000 30.80412 426 CYS B C 1
ATOM 6516 O O . CYS C 1 94 ? 10.94454 58.72366 75.21255 1.000 31.24620 426 CYS B O 1
ATOM 6524 N N . LEU C 1 95 ? 12.16823 59.48795 73.45371 1.000 31.92298 427 LEU B N 1
ATOM 6525 C CA . LEU C 1 95 ? 12.68738 60.61708 74.22750 1.000 31.46974 427 LEU B CA 1
ATOM 6526 C C . LEU C 1 95 ? 11.56621 61.55516 74.64577 1.000 38.58682 427 LEU B C 1
ATOM 6527 O O . LEU C 1 95 ? 11.52638 62.02191 75.79740 1.000 33.50641 427 LEU B O 1
ATOM 6543 N N . TRP C 1 96 ? 10.64687 61.85175 73.72853 1.000 31.77988 428 TRP B N 1
ATOM 6544 C CA . TRP C 1 96 ? 9.48679 62.65957 74.07492 1.000 30.42998 428 TRP B CA 1
ATOM 6545 C C . TRP C 1 96 ? 8.71433 62.03035 75.20951 1.000 32.70206 428 TRP B C 1
ATOM 6546 O O . TRP C 1 96 ? 8.26330 62.72041 76.13976 1.000 33.20084 428 TRP B O 1
ATOM 6567 N N . ARG C 1 97 ? 8.54059 60.71067 75.16344 1.000 32.04673 429 ARG B N 1
ATOM 6568 C CA . ARG C 1 97 ? 7.84752 60.02723 76.25428 1.000 27.85070 429 ARG B CA 1
ATOM 6569 C C . ARG C 1 97 ? 8.58994 60.21897 77.59687 1.000 28.26470 429 ARG B C 1
ATOM 6570 O O . ARG C 1 97 ? 7.97983 60.56843 78.60299 1.000 29.60530 429 ARG B O 1
ATOM 6591 N N . ARG C 1 98 ? 9.90771 60.00328 77.61023 1.000 29.52620 430 ARG B N 1
ATOM 6592 C CA . ARG C 1 98 ? 10.67571 60.18354 78.83737 1.000 30.70295 430 ARG B CA 1
ATOM 6593 C C . ARG C 1 98 ? 10.55735 61.62484 79.33924 1.000 40.87575 430 ARG B C 1
ATOM 6594 O O . ARG C 1 98 ? 10.47330 61.87088 80.55437 1.000 33.03137 430 ARG B O 1
ATOM 6615 N N . ALA C 1 99 ? 10.56035 62.58828 78.39956 1.000 35.00088 431 ALA B N 1
ATOM 6616 C CA . ALA C 1 99 ? 10.50359 64.00384 78.75094 1.000 38.85680 431 ALA B CA 1
ATOM 6617 C C . ALA C 1 99 ? 9.16525 64.37121 79.35316 1.000 36.69105 431 ALA B C 1
ATOM 6618 O O . ALA C 1 99 ? 9.10845 65.11828 80.34811 1.000 40.46217 431 ALA B O 1
ATOM 6625 N N . LEU C 1 100 ? 8.07680 63.85453 78.78480 1.000 34.20802 432 LEU B N 1
ATOM 6626 C CA . LEU C 1 100 ? 6.77558 64.08939 79.39182 1.000 35.61369 432 LEU B CA 1
ATOM 6627 C C . LEU C 1 100 ? 6.77675 63.62961 80.83902 1.000 44.12951 432 LEU B C 1
ATOM 6628 O O . LEU C 1 100 ? 6.26859 64.31545 81.72349 1.000 45.52764 432 LEU B O 1
ATOM 6644 N N . LEU C 1 101 ? 7.28467 62.42234 81.07843 1.000 39.74359 433 LEU B N 1
ATOM 6645 C CA . LEU C 1 101 ? 7.25401 61.85502 82.41860 1.000 51.07625 433 LEU B CA 1
ATOM 6646 C C . LEU C 1 101 ? 8.18095 62.62890 83.34845 1.000 45.75307 433 LEU B C 1
ATOM 6647 O O . LEU C 1 101 ? 7.80241 62.98416 84.46925 1.000 44.75400 433 LEU B O 1
ATOM 6663 N N . ALA C 1 102 ? 9.39608 62.91974 82.88246 1.000 43.53999 434 ALA B N 1
ATOM 6664 C CA . ALA C 1 102 ? 10.31843 63.72900 83.66720 1.000 41.59172 434 ALA B CA 1
ATOM 6665 C C . ALA C 1 102 ? 9.70675 65.07195 84.07587 1.000 58.71670 434 ALA B C 1
ATOM 6666 O O . ALA C 1 102 ? 9.79409 65.47950 85.24199 1.000 54.30569 434 ALA B O 1
ATOM 6673 N N . ALA C 1 103 ? 9.08184 65.77931 83.12260 1.000 50.52193 435 ALA B N 1
ATOM 6674 C CA . ALA C 1 103 ? 8.54713 67.10556 83.41914 1.000 53.23334 435 ALA B CA 1
ATOM 6675 C C . ALA C 1 103 ? 7.54413 67.09318 84.57622 1.000 57.08284 435 ALA B C 1
ATOM 6676 O O . ALA C 1 103 ? 7.34301 68.12827 85.22669 1.000 56.77197 435 ALA B O 1
ATOM 6683 N N . THR C 1 104 ? 6.87770 65.95544 84.83513 1.000 52.73307 436 THR B N 1
ATOM 6684 C CA . THR C 1 104 ? 5.94936 65.90932 85.96920 1.000 61.51910 436 THR B CA 1
ATOM 6685 C C . THR C 1 104 ? 6.65626 65.97964 87.32603 1.000 59.16487 436 THR B C 1
ATOM 6686 O O . THR C 1 104 ? 5.98835 66.13332 88.34901 1.000 62.04869 436 THR B O 1
ATOM 6697 N N . GLU C 1 105 ? 7.97339 65.79265 87.36119 1.000 65.60793 437 GLU B N 1
ATOM 6698 C CA . GLU C 1 105 ? 8.74056 65.82113 88.60175 1.000 71.05432 437 GLU B CA 1
ATOM 6699 C C . GLU C 1 105 ? 9.29585 67.20126 88.92458 1.000 74.32583 437 GLU B C 1
ATOM 6700 O O . GLU C 1 105 ? 9.88336 67.38625 89.99445 1.000 69.32310 437 GLU B O 1
ATOM 6712 N N . MET C 1 106 ? 9.15052 68.15315 88.01390 1.000 74.93902 438 MET B N 1
ATOM 6713 C CA 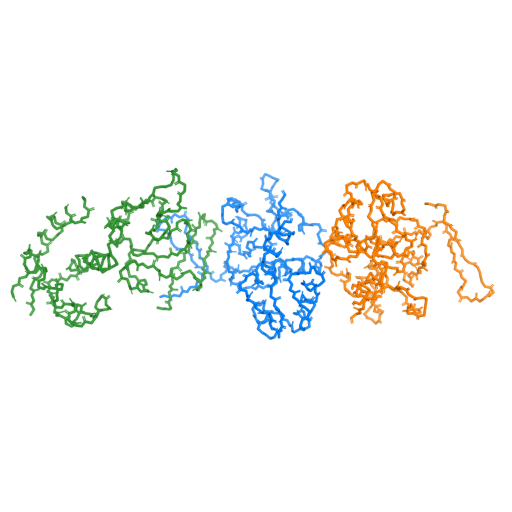. MET C 1 106 ? 9.79162 69.44922 88.10680 1.000 79.54646 438 MET B CA 1
ATOM 6714 C C . MET C 1 106 ? 8.74213 70.52801 88.29673 1.000 72.59527 438 MET B C 1
ATOM 6715 O O . MET C 1 106 ? 7.63672 70.43052 87.75729 1.000 67.82790 438 MET B O 1
ATOM 6729 N N . ASP C 1 107 ? 9.08671 71.54777 89.08747 1.000 70.72142 439 ASP B N 1
ATOM 6730 C CA . ASP C 1 107 ? 8.22514 72.72108 89.19699 1.000 63.93077 439 ASP B CA 1
ATOM 6731 C C . ASP C 1 107 ? 8.47994 73.67956 88.04015 1.000 66.38680 439 ASP B C 1
ATOM 6732 O O . ASP C 1 107 ? 7.55239 74.33072 87.54472 1.000 55.73935 439 ASP B O 1
ATOM 6741 N N . ARG C 1 108 ? 9.74569 73.77736 87.63357 1.000 68.53615 440 ARG B N 1
ATOM 6742 C CA . ARG C 1 108 ? 10.20708 74.59174 86.51999 1.000 76.03509 440 ARG B CA 1
ATOM 6743 C C . ARG C 1 108 ? 11.15340 73.73364 85.68484 1.000 72.02847 440 ARG B C 1
ATOM 6744 O O . ARG C 1 108 ? 11.64610 72.69877 86.14392 1.000 72.68449 440 ARG B O 1
ATOM 6765 N N . ILE C 1 109 ? 11.43955 74.17564 84.47044 1.000 63.40801 441 ILE B N 1
ATOM 6766 C CA . ILE C 1 109 ? 12.35369 73.43611 83.61008 1.000 72.33465 441 ILE B CA 1
ATOM 6767 C C . ILE C 1 109 ? 13.39247 74.38398 83.03483 1.000 69.72219 441 ILE B C 1
ATOM 6768 O O . ILE C 1 109 ? 13.05648 75.47023 82.55080 1.000 70.59906 441 ILE B O 1
ATOM 6784 N N . LEU C 1 110 ? 14.64910 73.96452 83.08745 1.000 65.25012 442 LEU B N 1
ATOM 6785 C CA . LEU C 1 110 ? 15.75380 74.70414 82.51298 1.000 77.85266 442 LEU B CA 1
ATOM 6786 C C . LEU C 1 110 ? 16.53604 73.77276 81.60263 1.000 78.23861 442 LEU B C 1
ATOM 6787 O O . LEU C 1 110 ? 16.82915 72.63296 81.97868 1.000 70.24608 442 LEU B O 1
ATOM 6803 N N . VAL C 1 111 ? 16.89644 74.27764 80.42400 1.000 76.52979 443 VAL B N 1
ATOM 6804 C CA . VAL C 1 111 ? 17.55301 73.49312 79.38459 1.000 80.34812 443 VAL B CA 1
ATOM 6805 C C . VAL C 1 111 ? 18.78433 72.75365 79.89556 1.000 88.85876 443 VAL B C 1
ATOM 6806 O O . VAL C 1 111 ? 18.85760 71.52668 79.73294 1.000 96.90610 443 VAL B O 1
ATOM 6819 N N . PRO C 1 112 ? 19.78166 73.42426 80.48834 1.000 92.59395 444 PRO B N 1
ATOM 6820 C CA . PRO C 1 112 ? 21.01432 72.69168 80.82920 1.000 87.17511 444 PRO B CA 1
ATOM 6821 C C . PRO C 1 112 ? 20.74223 71.53295 81.75560 1.000 85.20331 444 PRO B C 1
ATOM 6822 O O . PRO C 1 112 ? 21.46798 70.53379 81.74190 1.000 89.25844 444 PRO B O 1
ATOM 6833 N N . ASN C 1 113 ? 19.69544 71.63395 82.55662 1.000 76.78776 445 ASN B N 1
ATOM 6834 C CA . ASN C 1 113 ? 19.38803 70.65929 83.58291 1.000 73.72954 445 ASN B CA 1
ATOM 6835 C C . ASN C 1 113 ? 18.59667 69.49047 83.03217 1.000 72.21956 445 ASN B C 1
ATOM 6836 O O . ASN C 1 113 ? 19.01058 68.33751 83.21331 1.000 62.46301 445 ASN B O 1
ATOM 6847 N N . PHE C 1 114 ? 17.50077 69.76169 82.32713 1.000 71.31806 446 PHE B N 1
ATOM 6848 C CA . PHE C 1 114 ? 16.85383 68.72513 81.53190 1.000 58.89885 446 PHE B CA 1
ATOM 6849 C C . PHE C 1 114 ? 17.91298 67.93113 80.75374 1.000 63.08810 446 PHE B C 1
ATOM 6850 O O . PHE C 1 114 ? 17.90153 66.69605 80.74964 1.000 60.96907 446 PHE B O 1
ATOM 6867 N N . SER C 1 115 ? 18.86196 68.63851 80.11485 1.000 61.22933 447 SER B N 1
ATOM 6868 C CA . SER C 1 115 ? 19.90755 67.96845 79.34371 1.000 67.18585 447 SER B CA 1
ATOM 6869 C C . SER C 1 115 ? 20.56640 66.85755 80.14912 1.000 71.12272 447 SER B C 1
ATOM 6870 O O . SER C 1 115 ? 20.79761 65.75673 79.63363 1.000 70.02677 447 SER B O 1
ATOM 6878 N N . ARG C 1 116 ? 20.87274 67.12937 81.41901 1.000 68.32404 448 ARG B N 1
ATOM 6879 C CA . ARG C 1 116 ? 21.54236 66.14318 82.25794 1.000 72.39681 448 ARG B CA 1
ATOM 6880 C C . ARG C 1 116 ? 20.56753 65.11038 82.81690 1.000 67.29439 448 ARG B C 1
ATOM 6881 O O . ARG C 1 116 ? 20.92215 63.93553 82.94904 1.000 69.26599 448 ARG B O 1
ATOM 6902 N N . ARG C 1 117 ? 19.34660 65.52602 83.15986 1.000 58.17382 449 ARG B N 1
ATOM 6903 C CA . ARG C 1 117 ? 18.36117 64.58807 83.70183 1.000 61.25022 449 ARG B CA 1
ATOM 6904 C C . ARG C 1 117 ? 18.05992 63.46106 82.70913 1.000 62.16828 449 ARG B C 1
ATOM 6905 O O . ARG C 1 117 ? 17.96282 62.29298 83.09994 1.000 59.38052 449 ARG B O 1
ATOM 6926 N N . LEU C 1 118 ? 17.95132 63.77693 81.41977 1.000 61.36438 450 LEU B N 1
ATOM 6927 C CA . LEU C 1 118 ? 17.69068 62.76309 80.40661 1.000 61.18428 450 LEU B CA 1
ATOM 6928 C C . LEU C 1 118 ? 18.94673 62.35682 79.64751 1.000 63.06049 450 LEU B C 1
ATOM 6929 O O . LEU C 1 118 ? 18.90200 61.40536 78.86164 1.000 58.58875 450 LEU B O 1
ATOM 6945 N N . GLY C 1 119 ? 20.06181 63.03934 79.86582 1.000 63.03787 451 GLY B N 1
ATOM 6946 C CA . GLY C 1 119 ? 21.30060 62.59889 79.27861 1.000 57.86608 451 GLY B CA 1
ATOM 6947 C C . GLY C 1 119 ? 21.39109 62.92590 77.81389 1.000 61.51419 451 GLY B C 1
ATOM 6948 O O . GLY C 1 119 ? 21.89880 62.12209 77.03448 1.000 58.45720 451 GLY B O 1
ATOM 6952 N N . VAL C 1 120 ? 20.92922 64.10894 77.41754 1.000 67.57280 452 VAL B N 1
ATOM 6953 C CA . VAL C 1 120 ? 20.90401 64.51815 76.02176 1.000 69.47190 452 VAL B CA 1
ATOM 6954 C C . VAL C 1 120 ? 21.62011 65.85715 75.89704 1.000 70.88945 452 VAL B C 1
ATOM 6955 O O . VAL C 1 120 ? 21.82015 66.56881 76.88023 1.000 66.52740 452 VAL B O 1
ATOM 6968 N N . GLU C 1 121 ? 22.01633 66.19148 74.66551 1.000 70.41275 453 GLU B N 1
ATOM 6969 C CA . GLU C 1 121 ? 22.72558 67.43768 74.42111 1.000 70.65061 453 GLU B CA 1
ATOM 6970 C C . GLU C 1 121 ? 21.81146 68.63368 74.70474 1.000 79.48540 453 GLU B C 1
ATOM 6971 O O . GLU C 1 121 ? 20.62285 68.49749 75.00732 1.000 81.09821 453 GLU B O 1
ATOM 6983 N N . ILE C 1 122 ? 22.38855 69.83166 74.60995 1.000 83.82635 454 ILE B N 1
ATOM 6984 C CA . ILE C 1 122 ? 21.65248 71.04806 74.93455 1.000 83.53967 454 ILE B CA 1
ATOM 6985 C C . ILE C 1 122 ? 20.60558 71.33324 73.87169 1.000 77.98059 454 ILE B C 1
ATOM 6986 O O . ILE C 1 122 ? 19.45771 71.67723 74.17973 1.000 75.12122 454 ILE B O 1
ATOM 7002 N N . THR C 1 123 ? 20.99895 71.23262 72.60107 1.000 83.10634 455 THR B N 1
ATOM 7003 C CA . THR C 1 123 ? 20.05541 71.49265 71.52107 1.000 88.07564 455 THR B CA 1
ATOM 7004 C C . THR C 1 123 ? 18.92083 70.47499 71.52778 1.000 82.67342 455 THR B C 1
ATOM 7005 O O . THR C 1 123 ? 17.78316 70.81486 71.18629 1.000 75.56826 455 THR B O 1
ATOM 7016 N N . VAL C 1 124 ? 19.20546 69.23186 71.93062 1.000 83.41401 456 VAL B N 1
ATOM 7017 C CA . VAL C 1 124 ? 18.15597 68.22082 72.03090 1.000 75.38873 456 VAL B CA 1
ATOM 7018 C C . VAL C 1 124 ? 17.14959 68.59536 73.11248 1.000 63.18669 456 VAL B C 1
ATOM 7019 O O . VAL C 1 124 ? 15.93507 68.50779 72.91036 1.000 54.36352 456 VAL B O 1
ATOM 7032 N N . ALA C 1 125 ? 17.64333 69.01474 74.27788 1.000 68.23943 457 ALA B N 1
ATOM 7033 C CA . ALA C 1 125 ? 16.75645 69.32569 75.39416 1.000 58.27536 457 ALA B CA 1
ATOM 7034 C C . ALA C 1 125 ? 16.01469 70.64089 75.18394 1.000 61.20459 457 ALA B C 1
ATOM 7035 O O . ALA C 1 125 ? 14.89882 70.81461 75.69491 1.000 57.30732 457 ALA B O 1
ATOM 7042 N N . HIS C 1 126 ? 16.61262 71.59589 74.46455 1.000 67.67707 458 HIS B N 1
ATOM 7043 C CA . HIS C 1 126 ? 15.85601 72.79949 74.13246 1.000 70.87405 458 HIS B CA 1
ATOM 7044 C C . HIS C 1 126 ? 14.66949 72.43015 73.24505 1.000 61.10346 458 HIS B C 1
ATOM 7045 O O . HIS C 1 126 ? 13.53576 72.86118 73.48819 1.000 62.21415 458 HIS B O 1
ATOM 7059 N N . GLY C 1 127 ? 14.90574 71.59011 72.23570 1.000 59.18439 459 GLY B N 1
ATOM 7060 C CA . GLY C 1 127 ? 13.80870 71.13182 71.40002 1.000 58.58387 459 GLY B CA 1
ATOM 7061 C C . GLY C 1 127 ? 12.67272 70.54301 72.20926 1.000 55.04942 459 GLY B C 1
ATOM 7062 O O . GLY C 1 127 ? 11.50921 70.90909 72.02848 1.000 49.14442 459 GLY B O 1
ATOM 7066 N N . LEU C 1 128 ? 13.00130 69.64592 73.14646 1.000 51.43967 460 LEU B N 1
ATOM 7067 C CA . LEU C 1 128 ? 11.96229 68.99500 73.93352 1.000 44.31996 460 LEU B CA 1
ATOM 7068 C C . LEU C 1 128 ? 11.14415 70.02145 74.68831 1.000 44.92292 460 LEU B C 1
ATOM 7069 O O . LEU C 1 128 ? 9.91124 69.94642 74.73350 1.000 48.25088 460 LEU B O 1
ATOM 7085 N N . ILE C 1 129 ? 11.82253 70.98134 75.31920 1.000 54.42070 461 ILE B N 1
ATOM 7086 C CA . ILE C 1 129 ? 11.12557 71.96788 76.13510 1.000 56.97770 461 ILE B CA 1
ATOM 7087 C C . ILE C 1 129 ? 10.32341 72.91986 75.25971 1.000 52.37403 461 ILE B C 1
ATOM 7088 O O . ILE C 1 129 ? 9.17066 73.25523 75.57022 1.000 44.47636 461 ILE B O 1
ATOM 7104 N N . ASN C 1 130 ? 10.90400 73.35934 74.14213 1.000 60.52390 462 ASN B N 1
ATOM 7105 C CA . ASN C 1 130 ? 10.11471 74.13953 73.19474 1.000 72.86138 462 ASN B CA 1
ATOM 7106 C C . ASN C 1 130 ? 8.83135 73.40129 72.84090 1.000 62.27864 462 ASN B C 1
ATOM 7107 O O . ASN C 1 130 ? 7.75713 74.01058 72.74203 1.000 55.77323 462 ASN B O 1
ATOM 7118 N N . ARG C 1 131 ? 8.91685 72.06746 72.69035 1.000 54.63002 463 ARG B N 1
ATOM 7119 C CA . ARG C 1 131 ? 7.72612 71.31956 72.31570 1.000 48.98315 463 ARG B CA 1
ATOM 7120 C C . ARG C 1 131 ? 6.72635 71.27469 73.45722 1.000 47.23436 463 ARG B C 1
ATOM 7121 O O . ARG C 1 131 ? 5.51126 71.31198 73.22932 1.000 45.38593 463 ARG B O 1
ATOM 7142 N N . LEU C 1 132 ? 7.21246 71.11976 74.68679 1.000 47.01206 464 LEU B N 1
ATOM 7143 C CA . LEU C 1 132 ? 6.31608 71.16762 75.83806 1.000 45.74474 464 LEU B CA 1
ATOM 7144 C C . LEU C 1 132 ? 5.60644 72.50826 75.94123 1.000 52.27163 464 LEU B C 1
ATOM 7145 O O . LEU C 1 132 ? 4.46298 72.58574 76.40303 1.000 52.65838 464 LEU B O 1
ATOM 7161 N N . GLU C 1 133 ? 6.29085 73.58450 75.56523 1.000 52.90338 465 GLU B N 1
ATOM 7162 C CA . GLU C 1 133 ? 5.65866 74.89783 75.62989 1.000 64.39643 465 GLU B CA 1
ATOM 7163 C C . GLU C 1 133 ? 4.53615 75.02247 74.59651 1.000 59.20631 465 GLU B C 1
ATOM 7164 O O . GLU C 1 133 ? 3.42742 75.46377 74.91968 1.000 63.44702 465 GLU B O 1
ATOM 7176 N N . LYS C 1 134 ? 4.79185 74.60870 73.35253 1.000 60.91992 466 LYS B N 1
ATOM 7177 C CA . LYS C 1 134 ? 3.78190 74.76833 72.30205 1.000 54.97929 466 LYS B CA 1
ATOM 7178 C C . LYS C 1 134 ? 2.51529 73.98140 72.61137 1.000 60.91864 466 LYS B C 1
ATOM 7179 O O . LYS C 1 134 ? 1.41760 74.38326 72.20542 1.000 60.67580 466 LYS B O 1
ATOM 7198 N N . GLU C 1 135 ? 2.63894 72.86103 73.32839 1.000 57.30370 467 GLU B N 1
ATOM 7199 C CA . GLU C 1 135 ? 1.47821 72.04665 73.65151 1.000 57.06883 467 GLU B CA 1
ATOM 7200 C C . GLU C 1 135 ? 0.71589 72.57530 74.85330 1.000 56.11661 467 GLU B C 1
ATOM 7201 O O . GLU C 1 135 ? -0.36829 72.06329 75.15937 1.000 53.69385 467 GLU B O 1
ATOM 7213 N N . GLY C 1 136 ? 1.25783 73.58278 75.52838 1.000 60.10272 468 GLY B N 1
ATOM 7214 C CA . GLY C 1 136 ? 0.64203 74.12005 76.72225 1.000 66.11526 468 GLY B CA 1
ATOM 7215 C C . GLY C 1 136 ? 0.98479 73.37682 77.98662 1.000 66.17374 468 GLY B C 1
ATOM 7216 O O . GLY C 1 136 ? 0.24158 73.47452 78.96700 1.000 67.34115 468 GLY B O 1
ATOM 7220 N N . TYR C 1 137 ? 2.07107 72.60238 77.98788 1.000 60.73958 469 TYR B N 1
ATOM 7221 C CA . TYR C 1 137 ? 2.41794 71.83318 79.17671 1.000 64.67484 469 TYR B CA 1
ATOM 7222 C C . TYR C 1 137 ? 3.39464 72.57499 80.06792 1.000 61.51119 469 TYR B C 1
ATOM 7223 O O . TYR C 1 137 ? 3.51889 72.24318 81.24756 1.000 64.10172 469 TYR B O 1
ATOM 7241 N N . CYS C 1 138 ? 4.10092 73.55070 79.52938 1.000 62.25658 470 CYS B N 1
ATOM 7242 C CA . CYS C 1 138 ? 4.89180 74.45948 80.33003 1.000 65.78993 470 CYS B CA 1
ATOM 7243 C C . CYS C 1 138 ? 4.63320 75.87504 79.82613 1.000 72.64378 470 CYS B C 1
ATOM 7244 O O . CYS C 1 138 ? 4.16677 76.09230 78.70806 1.000 65.28694 470 CYS B O 1
ATOM 7252 N N . GLN C 1 139 ? 4.88330 76.84756 80.70032 1.000 76.85525 471 GLN B N 1
ATOM 7253 C CA . GLN C 1 139 ? 4.64142 78.24384 80.38229 1.000 76.97204 471 GLN B CA 1
ATOM 7254 C C . GLN C 1 139 ? 5.88437 78.85399 79.73466 1.000 79.45608 471 GLN B C 1
ATOM 7255 O O . GLN C 1 139 ? 6.89991 78.18609 79.51923 1.000 68.87743 471 GLN B O 1
ATOM 7269 N N . ASN C 1 140 ? 5.80233 80.14147 79.40584 1.000 84.07471 472 ASN B N 1
ATOM 7270 C CA . ASN C 1 140 ? 6.90845 80.82610 78.75955 1.000 85.39266 472 ASN B CA 1
ATOM 7271 C C . ASN C 1 140 ? 8.01491 81.11250 79.77228 1.000 84.79927 472 ASN B C 1
ATOM 7272 O O . ASN C 1 140 ? 7.79266 81.18066 80.98483 1.000 76.54795 472 ASN B O 1
ATOM 7283 N N . ALA C 1 141 ? 9.22206 81.28592 79.25570 1.000 85.43115 473 ALA B N 1
ATOM 7284 C CA . ALA C 1 141 ? 10.37644 81.52890 80.10482 1.000 89.17772 473 ALA B CA 1
ATOM 7285 C C . ALA C 1 141 ? 10.36525 82.94227 80.69018 1.000 103.09390 473 ALA B C 1
ATOM 7286 O O . ALA C 1 141 ? 9.76587 83.86219 80.13470 1.000 101.08734 473 ALA B O 1
ATOM 7293 N N . GLY C 1 147 ? 13.89078 79.74305 83.11448 1.000 87.36337 479 GLY B N 1
ATOM 7294 C CA . GLY C 1 147 ? 13.15348 78.50023 83.23864 1.000 80.08724 479 GLY B CA 1
ATOM 7295 C C . GLY C 1 147 ? 11.66738 78.67407 83.00170 1.000 80.26354 479 GLY B C 1
ATOM 7296 O O . GLY C 1 147 ? 11.15365 79.79487 83.03807 1.000 78.33116 479 GLY B O 1
ATOM 7300 N N . ARG C 1 148 ? 10.96952 77.56151 82.77210 1.000 77.55549 480 ARG B N 1
ATOM 7301 C CA . ARG C 1 148 ? 9.54214 77.57376 82.47118 1.000 76.43312 480 ARG B CA 1
ATOM 7302 C C . ARG C 1 148 ? 8.75970 76.83050 83.54205 1.000 67.78112 480 ARG B C 1
ATOM 7303 O O . ARG C 1 148 ? 9.14445 75.73235 83.95041 1.000 63.93325 480 ARG B O 1
ATOM 7324 N N . LEU C 1 149 ? 7.66052 77.43272 83.97775 1.000 68.73845 481 LEU B N 1
ATOM 7325 C CA . LEU C 1 149 ? 6.76642 76.80137 84.93435 1.000 65.55518 481 LEU B CA 1
ATOM 7326 C C . LEU C 1 149 ? 6.01108 75.66857 84.25834 1.000 68.53427 481 LEU B C 1
ATOM 7327 O O . LEU C 1 149 ? 5.32755 75.88559 83.25082 1.000 67.99242 481 LEU B O 1
ATOM 7343 N N . VAL C 1 150 ? 6.10814 74.47184 84.81773 1.000 64.74150 482 VAL B N 1
ATOM 7344 C CA . VAL C 1 150 ? 5.36997 73.31480 84.31621 1.000 62.32041 482 VAL B CA 1
ATOM 7345 C C . VAL C 1 150 ? 3.90895 73.42161 84.74791 1.000 63.41143 482 VAL B C 1
ATOM 7346 O O . VAL C 1 150 ? 3.61582 73.67239 85.91822 1.000 58.52861 482 VAL B O 1
ATOM 7359 N N . ASN C 1 151 ? 2.99190 73.23835 83.79546 1.000 62.10040 483 ASN B N 1
ATOM 7360 C CA . ASN C 1 151 ? 1.56438 73.12433 84.09920 1.000 65.67883 483 ASN B CA 1
ATOM 7361 C C . ASN C 1 151 ? 1.30554 71.64918 84.39019 1.000 74.54414 483 ASN B C 1
ATOM 7362 O O . ASN C 1 151 ? 0.89935 70.87852 83.51626 1.000 70.38313 483 ASN B O 1
ATOM 7373 N N . LYS C 1 152 ? 1.57413 71.24937 85.64026 1.000 73.77170 484 LYS B N 1
ATOM 7374 C CA . LYS C 1 152 ? 1.46994 69.83960 86.01264 1.000 79.41347 484 LYS B CA 1
ATOM 7375 C C . LYS C 1 152 ? 0.06050 69.28920 85.80297 1.000 73.10373 484 LYS B C 1
ATOM 7376 O O . LYS C 1 152 ? -0.11099 68.08230 85.58897 1.000 72.34842 484 LYS B O 1
ATOM 7395 N N . GLU C 1 153 ? -0.95913 70.14125 85.86765 1.000 76.30289 485 GLU B N 1
ATOM 7396 C CA . GLU C 1 153 ? -2.32444 69.64446 85.73454 1.000 80.83777 485 GLU B CA 1
ATOM 7397 C C . GLU C 1 153 ? -2.58719 69.15426 84.31565 1.000 72.55826 485 GLU B C 1
ATOM 7398 O O . GLU C 1 153 ? -3.04915 68.02085 84.11224 1.000 70.25435 485 GLU B O 1
ATOM 7410 N N . LYS C 1 154 ? -2.30646 70.00700 83.32255 1.000 69.52765 486 LYS B N 1
ATOM 7411 C CA . LYS C 1 154 ? -2.53173 69.64028 81.92679 1.000 67.53600 486 LYS B CA 1
ATOM 7412 C C . LYS C 1 154 ? -1.59877 68.51029 81.50182 1.000 64.06210 486 LYS B C 1
ATOM 7413 O O . LYS C 1 154 ? -2.03970 67.52545 80.90140 1.000 66.82806 486 LYS B O 1
ATOM 7432 N N . LEU C 1 155 ? -0.30388 68.63775 81.81247 1.000 60.94091 487 LEU B N 1
ATOM 7433 C CA . LEU C 1 155 ? 0.65648 67.58482 81.50653 1.000 59.66229 487 LEU B CA 1
ATOM 7434 C C . LEU C 1 155 ? 0.13627 66.23278 81.95102 1.000 65.26471 487 LEU B C 1
ATOM 7435 O O . LEU C 1 155 ? 0.05184 65.28687 81.15517 1.000 59.52485 487 LEU B O 1
ATOM 7451 N N . LYS C 1 156 ? -0.25472 66.13845 83.22420 1.000 72.38027 488 LYS B N 1
ATOM 7452 C CA . LYS C 1 156 ? -0.60729 64.84900 83.80164 1.000 73.14556 488 LYS B CA 1
ATOM 7453 C C . LYS C 1 156 ? -1.93998 64.33538 83.28157 1.000 65.80712 488 LYS B C 1
ATOM 7454 O O . LYS C 1 156 ? -2.18208 63.12460 83.30408 1.000 70.05257 488 LYS B O 1
ATOM 7473 N N . SER C 1 157 ? -2.82291 65.21850 82.82772 1.000 59.86438 489 SER B N 1
ATOM 7474 C CA . SER C 1 157 ? -4.13205 64.74544 82.38841 1.000 66.85542 489 SER B CA 1
ATOM 7475 C C . SER C 1 157 ? -4.19112 64.61777 80.86856 1.000 73.70978 489 SER B C 1
ATOM 7476 O O . SER C 1 157 ? -4.26679 63.50878 80.31910 1.000 70.19976 489 SER B O 1
ATOM 7484 N N . GLU C 1 158 ? -4.14263 65.74777 80.17811 1.000 70.07803 490 GLU B N 1
ATOM 7485 C CA . GLU C 1 158 ? -4.34180 65.71861 78.73434 1.000 79.03405 490 GLU B CA 1
ATOM 7486 C C . GLU C 1 158 ? -3.09699 65.23468 78.00130 1.000 61.16148 490 GLU B C 1
ATOM 7487 O O . GLU C 1 158 ? -3.20812 64.54770 76.98727 1.000 54.89457 490 GLU B O 1
ATOM 7499 N N . GLY C 1 159 ? -1.91047 65.57690 78.49475 1.000 60.80389 491 GLY B N 1
ATOM 7500 C CA . GLY C 1 159 ? -0.69402 65.09752 77.85953 1.000 56.00936 491 GLY B CA 1
ATOM 7501 C C . GLY C 1 159 ? -0.58001 63.58443 77.88673 1.000 54.49056 491 GLY B C 1
ATOM 7502 O O . GLY C 1 159 ? -0.17092 62.95767 76.90039 1.000 43.87598 491 GLY B O 1
ATOM 7506 N N . PHE C 1 160 ? -0.93639 62.97352 79.01487 1.000 54.89601 492 PHE B N 1
ATOM 7507 C CA . PHE C 1 160 ? -0.84188 61.52385 79.12050 1.000 51.58927 492 PHE B CA 1
ATOM 7508 C C . PHE C 1 160 ? -1.93360 60.83613 78.31169 1.000 49.48444 492 PHE B C 1
ATOM 7509 O O . PHE C 1 160 ? -1.68658 59.77405 77.72564 1.000 48.18146 492 PHE B O 1
ATOM 7526 N N . LYS C 1 161 ? -3.12076 61.42579 78.23538 1.000 46.09661 493 LYS B N 1
ATOM 7527 C CA . LYS C 1 161 ? -4.19126 60.86072 77.41620 1.000 52.09243 493 LYS B CA 1
ATOM 7528 C C . LYS C 1 161 ? -3.80417 60.89097 75.92849 1.000 48.89456 493 LYS B C 1
ATOM 7529 O O . LYS C 1 161 ? -4.05489 59.95415 75.18055 1.000 50.62484 493 LYS B O 1
ATOM 7575 N N . TYR C 1 163 ? -0.66385 61.15692 74.55911 1.000 37.21809 495 TYR B N 1
ATOM 7576 C CA . TYR C 1 163 ? 0.53286 60.46294 74.16210 1.000 37.38441 495 TYR B CA 1
ATOM 7577 C C . TYR C 1 163 ? 0.74630 59.08232 74.72595 1.000 41.07547 495 TYR B C 1
ATOM 7578 O O . TYR C 1 163 ? 1.55607 58.32241 74.17491 1.000 38.71069 495 TYR B O 1
ATOM 7596 N N . PHE C 1 164 ? 0.04643 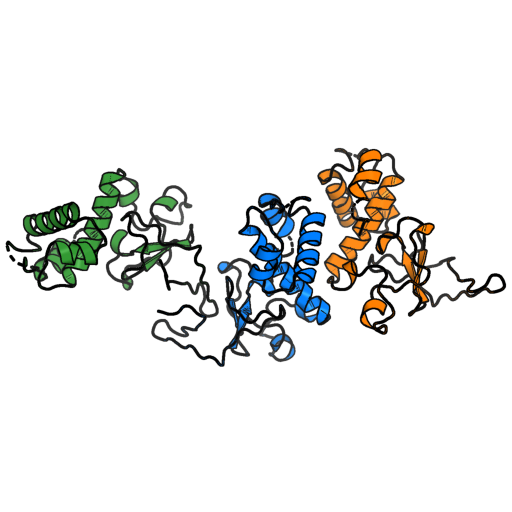58.72244 75.80032 1.000 42.44707 496 PHE B N 1
ATOM 7597 C CA . PHE C 1 164 ? 0.30017 57.43027 76.44683 1.000 41.48562 496 PHE B CA 1
ATOM 7598 C C . PHE C 1 164 ? -0.86984 56.45700 76.37753 1.000 54.82521 496 PHE B C 1
ATOM 7599 O O . PHE C 1 164 ? -0.65654 55.24928 76.53412 1.000 57.20067 496 PHE B O 1
ATOM 7616 N N . GLU C 1 165 ? -2.07950 56.93366 76.11873 1.000 62.41525 497 GLU B N 1
ATOM 7617 C CA . GLU C 1 165 ? -3.24619 56.06676 76.00612 1.000 56.87990 497 GLU B CA 1
ATOM 7618 C C . GLU C 1 165 ? -3.35102 55.45776 74.61060 1.000 62.54752 497 GLU B C 1
ATOM 7619 O O . GLU C 1 165 ? -3.22938 56.17466 73.60552 1.000 72.30884 497 GLU B O 1
ATOM 7631 N N . LYS C 1 166 ? -3.59910 54.13942 74.53981 1.000 57.96753 498 LYS B N 1
ATOM 7632 C CA . LYS C 1 166 ? -3.65420 53.46508 73.22886 1.000 58.50522 498 LYS B CA 1
ATOM 7633 C C . LYS C 1 166 ? -4.89987 53.81402 72.41747 1.000 61.28923 498 LYS B C 1
ATOM 7634 O O . LYS C 1 166 ? -6.00451 53.44120 72.77435 1.000 76.30296 498 LYS B O 1
#

Nearest PDB structures (foldseek):
  5tdw-assembly1_A  TM=8.040E-01  e=1.610E-04  Saccharomyces cerevisiae S288C
  2fa5-assembly1_B  TM=7.036E-01  e=2.207E-01  Xanthomonas campestris
  3nrv-assembly1_A  TM=6.595E-01  e=2.081E-01  Acinetobacter baylyi ADP1
  3f72-assembly2_D  TM=7.997E-01  e=1.143E+00  Staphylococcus aureus
  3u5o-assembly2_B  TM=3.603E-01  e=2.997E-02  Homo sapiens

Radius of gyration: 30.89 Å; Cα contacts (8 Å, |Δi|>4): 708; chains: 3; bounding box: 54×65×92 Å

Solvent-accessible surface area: 26792 Å² total